Protein AF-0000000084928754 (afdb_homodimer)

Secondary structure (DSSP, 8-state):
-----------HHHHHHHHHHHHHHHHHHHHHHHTTTT--HHHHHHHHTS-HHHHHTT--HHHHHHHHHHHHHHHHHHHHHHHHHT-SSHHHHHHHHHHHHS-SSTT-HHHHHHHHHGGGGGT-HHHHHHHHHHHHHHHHHHHHHHHHHHHTTS---SS-HHHHHHHHHHHHHHHHHHHHTTSS-HHHHHHHHHHHHHHHHS--TTSGGGGGS----/-----------HHHHHHHHHHHHHHHHHHHHHHHTTTT--HHHHHHHHTS-HHHHHTT--HHHHHHHHHHHHHHHHHHHHHHHHHT-SSHHHHHHHHHHHHS-SSTT-HHHHHHHHHGGGGGT-HHHHHHHHHHHHHHHHHHHHHHHHHHHTTS---SS-HHHHHHHHHHHHHHHHHHHHTTSS-HHHHHHHHHHHHHHHHS--TTSGGGGG-----

Sequence (434 aa):
MAAKSRGTKKGAGGGGSARRAELAEAVQRALLTRGLEGLRLRDVADEAGVTPAAVLYYGDLDALVHETYQQAITRYSQDREAAADGFDDARLKLRACIDKGVAAGPDDALTRLLFEYWPRCLRDARAAALDSSLTERQIAVYAEILTLGRAQGHFVLQDPPRLIAANFVAMEDGYQMEVLAGRRTRAEVIAALYSYARAVTGHDPGAAGDDKASPASMAAKSRGTKKGAGGGGSARRAELAEAVQRALLTRGLEGLRLRDVADEAGVTPAAVLYYGDLDALVHETYQQAITRYSQDREAAADGFDDARLKLRACIDKGVAAGPDDALTRLLFEYWPRCLRDARAAALDSSLTERQIAVYAEILTLGRAQGHFVLQDPPRLIAANFVAMEDGYQMEVLAGRRTRAEVIAALYSYARAVTGHDPGAAGDDKASPAS

Organism: Streptomyces venezuelae (strain ATCC 10712 / CBS 650.69 / DSM 40230 / JCM 4526 / NBRC 13096 / PD 04745) (NCBI:txid953739)

Solvent-accessible surface area (backbone atoms only — not comparable to full-atom values): 23099 Å² total; per-residue (Å²): 136,84,81,76,77,76,72,75,73,83,54,77,69,58,58,53,51,51,50,49,51,50,45,36,51,13,42,50,55,30,34,75,72,49,31,68,55,62,53,47,59,60,49,29,12,60,61,56,73,50,50,50,68,65,50,47,72,78,36,53,62,68,55,49,51,50,49,39,49,53,51,49,49,50,49,55,52,50,54,30,50,53,48,25,65,49,41,83,52,30,66,57,19,48,46,35,35,54,57,61,58,46,52,83,32,56,77,31,61,67,59,50,50,54,48,54,48,49,47,47,30,73,80,31,68,69,51,32,50,51,51,48,50,48,52,51,52,54,23,50,53,44,18,50,33,48,48,46,16,39,76,70,67,63,29,56,66,88,61,60,41,57,59,56,15,43,49,52,50,16,27,40,57,30,42,38,58,38,22,44,61,61,75,38,53,46,67,57,53,52,51,53,51,32,53,51,41,26,49,47,22,73,38,54,69,77,59,76,78,68,70,78,65,70,63,69,128,135,84,79,76,76,76,73,74,73,82,53,78,67,58,57,52,50,51,51,49,51,49,46,36,50,14,43,50,54,30,33,75,71,48,32,69,56,62,54,46,58,60,48,30,12,60,61,56,73,51,50,51,67,64,50,48,73,79,37,53,62,69,55,48,52,50,50,38,50,53,49,48,48,51,50,54,52,49,53,30,52,53,48,26,66,50,42,84,52,31,66,58,20,47,45,36,35,53,56,60,59,45,53,84,34,55,78,32,61,66,60,49,49,54,48,54,49,47,46,46,30,73,80,31,69,68,50,32,51,52,51,48,50,50,51,52,53,55,21,50,54,42,18,51,34,46,48,47,15,38,75,72,67,63,29,56,65,88,60,60,41,58,60,55,16,42,49,51,51,16,26,40,56,30,42,38,60,37,22,43,59,62,75,37,52,46,67,58,52,51,50,52,52,31,52,50,40,25,50,48,23,73,37,55,68,75,59,74,79,66,70,78,65,71,63,69,127

Foldseek 3Di:
DDPPPPPPCPDPVVVVVVLLVLLLVLLLVLCLVQFPVRHDLCSSCVSSVHDSVVSCVVNDSVVSLLVSLLVLLVVLLVCLLVQLVQDLALLSSLLSNLLSLEAQALVRSSLSSNVSCVCVLVPPVSNVVSVVVSLVSQLVSQLVSLVSCVVVVNFDAPDRSSVLSSVLNVLSNVCRVCRNVPVDPSVRSSQVSQVSRCVGTVDRSPPPPPPPPDRDD/DDPPPPPPCPDPVVVVVVLLVLLLVLLLVLCLVQFPVRHDLCSSCVSSVHDSVVSCVVNDSVVSLLVSLLVLLVVLLVCLLVQLVQDLALLSSLLSNLLSLEAQALVRSSLSSNVSCVCVLVPPVSNVVSVVVSLVSQLVSQLVSLVSCVVVVNFDAPDRSSVLSSVLNVLSNVCRVCRNVPVDPSVRSSQVSQVSRCVGTVDRSPPPPPPPPDRDD

Radius of gyration: 25.64 Å; Cα contacts (8 Å, |Δi|>4): 539; chains: 2; bounding box: 132×58×43 Å

Nearest PDB structures (foldseek):
  2g3b-assembly1_A  TM=7.830E-01  e=5.893E-07  Rhodococcus jostii RHA1
  3vpr-assembly2_D  TM=7.801E-01  e=5.475E-04  Thermus thermophilus HB8
  5daj-assembly3_F  TM=7.257E-01  e=6.876E-04  Pseudomonas aeruginosa PAO1
  5hbu-assembly1_D  TM=7.465E-01  e=9.459E-04  Escherichia coli K-12
  4x1e-assembly1_B  TM=7.098E-01  e=6.876E-04  Escherichia coli CFT073

InterPro domains:
  IPR009057 Homedomain-like superfamily [SSF46689] (17-89)
  IPR036271 Tetracyclin repressor-like, C-terminal domain superfamily [SSF48498] (89-188)

pLDDT: mean 88.72, std 17.31, range [28.34, 98.88]

Structure (mmCIF, N/CA/C/O backbone):
data_AF-0000000084928754-model_v1
#
loop_
_entity.id
_entity.type
_entity.pdbx_description
1 polymer 'Transcriptional regulator, TetR family'
#
loop_
_atom_site.group_PDB
_atom_site.id
_atom_site.type_symbol
_atom_site.label_atom_id
_atom_site.label_alt_id
_atom_site.label_comp_id
_atom_site.label_asym_id
_atom_site.label_entity_id
_atom_site.label_seq_id
_atom_site.pdbx_PDB_ins_code
_atom_site.Cartn_x
_atom_site.Cartn_y
_atom_site.Cartn_z
_atom_site.occupancy
_atom_site.B_iso_or_equiv
_atom_site.auth_seq_id
_atom_site.auth_comp_id
_atom_site.auth_asym_id
_atom_site.auth_atom_id
_atom_site.pdbx_PDB_model_num
ATOM 1 N N . MET A 1 1 ? -67.812 17.75 9.922 1 28.34 1 MET A N 1
ATOM 2 C CA . MET A 1 1 ? -66.625 17.359 10.664 1 28.34 1 MET A CA 1
ATOM 3 C C . MET A 1 1 ? -65.438 17.281 9.75 1 28.34 1 MET A C 1
ATOM 5 O O . MET A 1 1 ? -65.375 16.438 8.844 1 28.34 1 MET A O 1
ATOM 9 N N . ALA A 1 2 ? -64.688 18.391 9.508 1 34.44 2 ALA A N 1
ATOM 10 C CA . ALA A 1 2 ? -63.562 18.703 8.641 1 34.44 2 ALA A CA 1
ATOM 11 C C . ALA A 1 2 ? -62.344 17.844 9.008 1 34.44 2 ALA A C 1
ATOM 13 O O . ALA A 1 2 ? -61.938 17.812 10.172 1 34.44 2 ALA A O 1
ATOM 14 N N . ALA A 1 3 ? -62.031 16.781 8.359 1 33.97 3 ALA A N 1
ATOM 15 C CA . ALA A 1 3 ? -60.844 15.906 8.445 1 33.97 3 ALA A CA 1
ATOM 16 C C . ALA A 1 3 ? -59.562 16.703 8.367 1 33.97 3 ALA A C 1
ATOM 18 O O . ALA A 1 3 ? -59.312 17.406 7.379 1 33.97 3 ALA A O 1
ATOM 19 N N . LYS A 1 4 ? -59.062 17.219 9.523 1 37.5 4 LYS A N 1
ATOM 20 C CA . LYS A 1 4 ? -57.719 17.844 9.648 1 37.5 4 LYS A CA 1
ATOM 21 C C . LYS A 1 4 ? -56.656 16.984 8.961 1 37.5 4 LYS A C 1
ATOM 23 O O . LYS A 1 4 ? -56.5 15.812 9.273 1 37.5 4 LYS A O 1
ATOM 28 N N . SER A 1 5 ? -56.312 17.203 7.719 1 36.12 5 SER A N 1
ATOM 29 C CA . SER A 1 5 ? -55.188 16.641 6.969 1 36.12 5 SER A CA 1
ATOM 30 C C . SER A 1 5 ? -53.906 16.641 7.801 1 36.12 5 SER A C 1
ATOM 32 O O . SER A 1 5 ? -53.531 17.672 8.336 1 36.12 5 SER A O 1
ATOM 34 N N . ARG A 1 6 ? -53.625 15.578 8.562 1 34.88 6 ARG A N 1
ATOM 35 C CA . ARG A 1 6 ? -52.344 15.367 9.242 1 34.88 6 ARG A CA 1
ATOM 36 C C . ARG A 1 6 ? -51.188 15.578 8.281 1 34.88 6 ARG A C 1
ATOM 38 O O . ARG A 1 6 ? -51.062 14.859 7.285 1 34.88 6 ARG A O 1
ATOM 45 N N . GLY A 1 7 ? -50.75 16.844 8.047 1 35.97 7 GLY A N 1
ATOM 46 C CA . GLY A 1 7 ? -49.5 17.078 7.375 1 35.97 7 GLY A CA 1
ATOM 47 C C . GLY A 1 7 ? -48.375 16.125 7.805 1 35.97 7 GLY A C 1
ATOM 48 O O . GLY A 1 7 ? -48.219 15.859 9 1 35.97 7 GLY A O 1
ATOM 49 N N . THR A 1 8 ? -48.094 15.172 7.113 1 37.66 8 THR A N 1
ATOM 50 C CA . THR A 1 8 ? -46.969 14.258 7.309 1 37.66 8 THR A CA 1
ATOM 51 C C . THR A 1 8 ? -45.688 15.031 7.676 1 37.66 8 THR A C 1
ATOM 53 O O . THR A 1 8 ? -45.281 15.93 6.949 1 37.66 8 THR A O 1
ATOM 56 N N . LYS A 1 9 ? -45.438 15.203 8.961 1 37.41 9 LYS A N 1
ATOM 57 C CA . LYS A 1 9 ? -44.156 15.633 9.453 1 37.41 9 LYS A CA 1
ATOM 58 C C . LYS A 1 9 ? -43.031 15.031 8.617 1 37.41 9 LYS A C 1
ATOM 60 O O . LYS A 1 9 ? -42.719 13.844 8.742 1 37.41 9 LYS A O 1
ATOM 65 N N . LYS A 1 10 ? -42.781 15.273 7.438 1 43.25 10 LYS A N 1
ATOM 66 C CA . LYS A 1 10 ? -41.469 15.156 6.824 1 43.25 10 LYS A CA 1
ATOM 67 C C . LYS A 1 10 ? -40.375 15.445 7.832 1 43.25 10 LYS A C 1
ATOM 69 O O . LYS A 1 10 ? -40.125 16.609 8.172 1 43.25 10 LYS A O 1
ATOM 74 N N . GLY A 1 11 ? -40 14.672 8.859 1 38.69 11 GLY A N 1
ATOM 75 C CA . GLY A 1 11 ? -39.406 14.688 10.195 1 38.69 11 GLY A CA 1
ATOM 76 C C . GLY A 1 11 ? -38 15.203 10.219 1 38.69 11 GLY A C 1
ATOM 77 O O . GLY A 1 11 ? -37.312 15.195 9.188 1 38.69 11 GLY A O 1
ATOM 78 N N . ALA A 1 12 ? -37.438 16.062 11.203 1 46.66 12 ALA A N 1
ATOM 79 C CA . ALA A 1 12 ? -36.188 16.641 11.688 1 46.66 12 ALA A CA 1
ATOM 80 C C . ALA A 1 12 ? -35.031 15.672 11.508 1 46.66 12 ALA A C 1
ATOM 82 O O . ALA A 1 12 ? -33.875 16.094 11.383 1 46.66 12 ALA A O 1
ATOM 83 N N . GLY A 1 13 ? -35.219 14.352 11.5 1 50.56 13 GLY A N 1
ATOM 84 C CA . GLY A 1 13 ? -34.219 13.305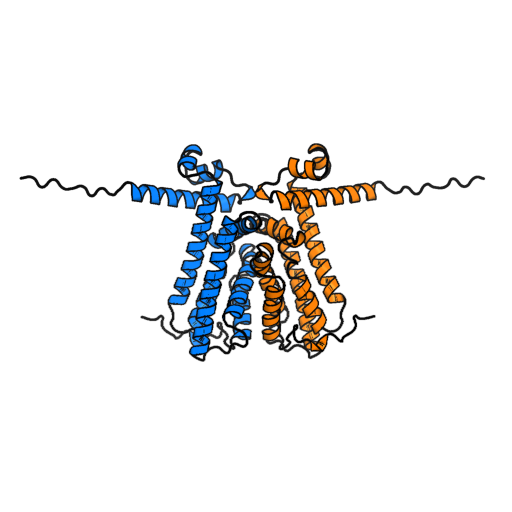 11.375 1 50.56 13 GLY A CA 1
ATOM 85 C C . GLY A 1 13 ? -33.625 13.211 9.992 1 50.56 13 GLY A C 1
ATOM 86 O O . GLY A 1 13 ? -32.438 12.898 9.844 1 50.56 13 GLY A O 1
ATOM 87 N N . GLY A 1 14 ? -34.375 13.352 8.992 1 53.25 14 GLY A N 1
ATOM 88 C CA . GLY A 1 14 ? -33.938 13.305 7.598 1 53.25 14 GLY A CA 1
ATOM 89 C C . GLY A 1 14 ? -33.094 14.484 7.195 1 53.25 14 GLY A C 1
ATOM 90 O O . GLY A 1 14 ? -32.156 14.328 6.414 1 53.25 14 GLY A O 1
ATOM 91 N N . GLY A 1 15 ? -33.375 15.656 7.66 1 55.88 15 GLY A N 1
ATOM 92 C CA . GLY A 1 15 ? -32.625 16.859 7.402 1 55.88 15 GLY A CA 1
ATOM 93 C C . GLY A 1 15 ? -31.219 16.812 7.98 1 55.88 15 GLY A C 1
ATOM 94 O O . GLY A 1 15 ? -30.25 17.203 7.324 1 55.88 15 GLY A O 1
ATOM 95 N N . GLY A 1 16 ? -31.172 16.281 9.18 1 68.25 16 GLY A N 1
ATOM 96 C CA . GLY A 1 16 ? -29.875 16.078 9.836 1 68.25 16 GLY A CA 1
ATOM 97 C C . GLY A 1 16 ? -28.969 15.117 9.094 1 68.25 16 GLY A C 1
ATOM 98 O O . GLY A 1 16 ? -27.781 15.398 8.914 1 68.25 16 GLY A O 1
ATOM 99 N N . SER A 1 17 ? -29.656 14.094 8.633 1 75.94 17 SER A N 1
ATOM 100 C CA . SER A 1 17 ? -28.906 13.086 7.895 1 75.94 17 SER A CA 1
ATOM 101 C C . SER A 1 17 ? -28.438 13.625 6.547 1 75.94 17 SER A C 1
ATOM 103 O O . SER A 1 17 ? -27.281 13.398 6.148 1 75.94 17 SER A O 1
ATOM 105 N N . ALA A 1 18 ? -29.25 14.383 5.887 1 80.31 18 ALA A N 1
ATOM 106 C CA . ALA A 1 18 ? -28.906 14.961 4.594 1 80.31 18 ALA A CA 1
ATOM 107 C C . ALA A 1 18 ? -27.766 15.969 4.734 1 80.31 18 ALA A C 1
ATOM 109 O O . ALA A 1 18 ? -26.844 16 3.908 1 80.31 18 ALA A O 1
ATOM 110 N N . ARG A 1 19 ? -27.812 16.75 5.777 1 84 19 ARG A N 1
ATOM 111 C CA . ARG A 1 19 ? -26.766 17.734 6.02 1 84 19 ARG A CA 1
ATOM 112 C C . ARG A 1 19 ? -25.438 17.062 6.352 1 84 19 ARG A C 1
ATOM 114 O O . ARG A 1 19 ? -24.375 17.516 5.91 1 84 19 ARG A O 1
ATOM 121 N N . ARG A 1 20 ? -25.578 16.031 7.035 1 85.19 20 ARG A N 1
ATOM 122 C CA . ARG A 1 20 ? -24.375 15.273 7.371 1 85.19 20 ARG A CA 1
ATOM 123 C C . ARG A 1 20 ? -23.734 14.68 6.117 1 85.19 20 ARG A C 1
ATOM 125 O O . ARG A 1 20 ? -22.5 14.672 5.984 1 85.19 20 ARG A O 1
ATOM 132 N N . ALA A 1 21 ? -24.562 14.234 5.289 1 86.06 21 ALA A N 1
ATOM 133 C CA . ALA A 1 21 ? -24.062 13.672 4.039 1 86.06 21 ALA A CA 1
ATOM 134 C C . ALA A 1 21 ? -23.406 14.75 3.18 1 86.06 21 ALA A C 1
ATOM 136 O O . ALA A 1 21 ? -22.359 14.508 2.572 1 86.06 21 ALA A O 1
ATOM 137 N N . GLU A 1 22 ? -23.969 15.852 3.137 1 88.88 22 GLU A N 1
ATOM 138 C CA . GLU A 1 22 ? -23.406 16.969 2.396 1 88.88 22 GLU A CA 1
ATOM 139 C C . GLU A 1 22 ? -22.062 17.406 2.979 1 88.88 22 GLU A C 1
ATOM 141 O O . GLU A 1 22 ? -21.141 17.734 2.234 1 88.88 22 GLU A O 1
ATOM 146 N N . LEU A 1 23 ? -22.047 17.422 4.219 1 91.12 23 LEU A N 1
ATOM 147 C CA . LEU A 1 23 ? -20.812 17.797 4.891 1 91.12 23 LEU A CA 1
ATOM 148 C C . LEU A 1 23 ? -19.719 16.766 4.633 1 91.12 23 LEU A C 1
ATOM 150 O O . LEU A 1 23 ? -18.562 17.141 4.402 1 91.12 23 LEU A O 1
ATOM 154 N N . ALA A 1 24 ? -20.094 15.555 4.641 1 89.94 24 ALA A N 1
ATOM 155 C CA . ALA A 1 24 ? -19.125 14.5 4.336 1 89.94 24 ALA A CA 1
ATOM 156 C C . ALA A 1 24 ? -18.562 14.664 2.926 1 89.94 24 ALA A C 1
ATOM 158 O O . ALA A 1 24 ? -17.375 14.469 2.701 1 89.94 24 ALA A O 1
ATOM 159 N N . GLU A 1 25 ? -19.406 15.039 2.062 1 93.44 25 GLU A N 1
ATOM 160 C CA . GLU A 1 25 ? -18.969 15.273 0.688 1 93.44 25 GLU A CA 1
ATOM 161 C C . GLU A 1 25 ? -18.031 16.469 0.609 1 93.44 25 GLU A C 1
ATOM 163 O O . GLU A 1 25 ? -17.047 16.453 -0.149 1 93.44 25 GLU A O 1
ATOM 168 N N . ALA A 1 26 ? -18.359 17.438 1.356 1 95.62 26 ALA A N 1
ATOM 169 C CA . ALA A 1 26 ? -17.5 18.625 1.405 1 95.62 26 ALA A CA 1
ATOM 170 C C . ALA A 1 26 ? -16.125 18.266 1.98 1 95.62 26 ALA A C 1
ATOM 172 O O . ALA A 1 26 ? -15.102 18.734 1.483 1 95.62 26 ALA A O 1
ATOM 173 N N . VAL A 1 27 ? -16.141 17.469 3.016 1 95.12 27 VAL A N 1
ATOM 174 C CA . VAL A 1 27 ? -14.883 17.016 3.613 1 95.12 27 VAL A CA 1
ATOM 175 C C . VAL A 1 27 ? -14.07 16.234 2.582 1 95.12 27 VAL A C 1
ATOM 177 O O . VAL A 1 27 ? -12.867 16.469 2.428 1 95.12 27 VAL A O 1
ATOM 180 N N . GLN A 1 28 ? -14.719 15.383 1.868 1 94.06 28 GLN A N 1
ATOM 181 C CA . GLN A 1 28 ? -14.047 14.586 0.848 1 94.06 28 GLN A CA 1
ATOM 182 C C . GLN A 1 28 ? -13.414 15.477 -0.221 1 94.06 28 GLN A C 1
ATOM 184 O O . GLN A 1 28 ? -12.25 15.305 -0.572 1 94.06 28 GLN A O 1
ATOM 189 N N . ARG A 1 29 ? -14.141 16.422 -0.707 1 94.75 29 ARG A N 1
ATOM 190 C CA . ARG A 1 29 ? -13.641 17.328 -1.746 1 94.75 29 ARG A CA 1
ATOM 191 C C . ARG A 1 29 ? -12.445 18.125 -1.247 1 94.75 29 ARG A C 1
ATOM 193 O O . ARG A 1 29 ? -11.445 18.266 -1.947 1 94.75 29 ARG A O 1
ATOM 200 N N . ALA A 1 30 ? -12.602 18.609 -0.057 1 95 30 ALA A N 1
ATOM 201 C CA . ALA A 1 30 ? -11.508 19.391 0.526 1 95 30 ALA A CA 1
ATOM 202 C C . ALA A 1 30 ? -10.266 18.531 0.718 1 95 30 ALA A C 1
ATOM 204 O O . ALA A 1 30 ? -9.148 18.969 0.431 1 95 30 ALA A O 1
ATOM 2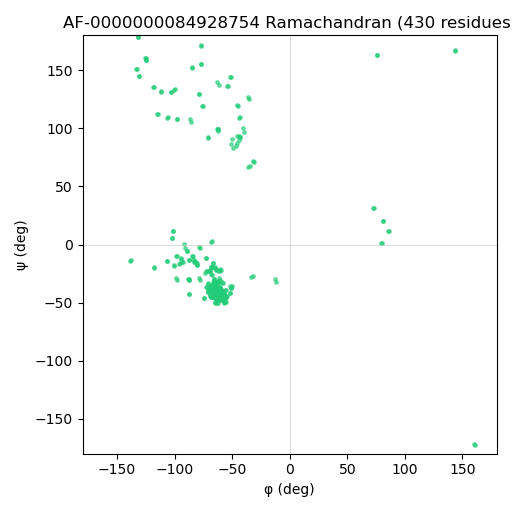05 N N . LEU A 1 31 ? -10.445 17.359 1.162 1 92.12 31 LEU A N 1
ATOM 206 C CA . LEU A 1 31 ? -9.344 16.438 1.418 1 92.12 31 LEU A CA 1
ATOM 207 C C . LEU A 1 31 ? -8.633 16.078 0.121 1 92.12 31 LEU A C 1
ATOM 209 O O . LEU A 1 31 ? -7.402 16.031 0.075 1 92.12 31 LEU A O 1
ATOM 213 N N . LEU A 1 32 ? -9.414 15.82 -0.895 1 90.06 32 LEU A N 1
ATOM 214 C CA . LEU A 1 32 ? -8.836 15.422 -2.172 1 90.06 32 LEU A CA 1
ATOM 215 C C . LEU A 1 32 ? -8.055 16.562 -2.805 1 90.06 32 LEU A C 1
ATOM 217 O O . LEU A 1 32 ? -7.09 16.344 -3.539 1 90.06 32 LEU A O 1
ATOM 221 N N . THR A 1 33 ? -8.438 17.781 -2.451 1 89.5 33 THR A N 1
ATOM 222 C CA . THR A 1 33 ? -7.781 18.953 -2.998 1 89.5 33 THR A CA 1
ATOM 223 C C . THR A 1 33 ? -6.562 19.328 -2.16 1 89.5 33 THR A C 1
ATOM 225 O O . THR A 1 33 ? -5.48 19.578 -2.701 1 89.5 33 THR A O 1
ATOM 228 N N . ARG A 1 34 ? -6.688 19.281 -0.834 1 90.25 34 ARG A N 1
ATOM 229 C CA . ARG A 1 34 ? -5.676 19.844 0.05 1 90.25 34 ARG A CA 1
ATOM 230 C C . ARG A 1 34 ? -4.762 18.75 0.607 1 90.25 34 ARG A C 1
ATOM 232 O O . ARG A 1 34 ? -3.664 19.047 1.089 1 90.25 34 ARG A O 1
ATOM 239 N N . GLY A 1 35 ? -5.293 17.516 0.506 1 88.69 35 GLY A N 1
ATOM 240 C CA . GLY A 1 35 ? -4.641 16.484 1.286 1 88.69 35 GLY A CA 1
ATOM 241 C C . GLY A 1 35 ? -4.965 16.547 2.766 1 88.69 35 GLY A C 1
ATOM 242 O O . GLY A 1 35 ? -5.461 17.578 3.25 1 88.69 35 GLY A O 1
ATOM 243 N N . LEU A 1 36 ? -4.703 15.469 3.486 1 86.12 36 LEU A N 1
ATOM 244 C CA . LEU A 1 36 ? -5 15.43 4.914 1 86.12 36 LEU A CA 1
ATOM 245 C C . LEU A 1 36 ? -4.09 16.375 5.688 1 86.12 36 LEU A C 1
ATOM 247 O O . LEU A 1 36 ? -4.531 17.047 6.625 1 86.12 36 LEU A O 1
ATOM 251 N N . GLU A 1 37 ? -2.852 16.453 5.238 1 78.5 37 GLU A N 1
ATOM 252 C CA . GLU A 1 37 ? -1.864 17.297 5.906 1 78.5 37 GLU A CA 1
ATOM 253 C C . GLU A 1 37 ? -2.25 18.781 5.816 1 78.5 37 GLU A C 1
ATOM 255 O O . GLU A 1 37 ? -2.057 19.531 6.773 1 78.5 37 GLU A O 1
ATOM 260 N N . GLY A 1 38 ? -2.811 19.219 4.844 1 81.31 38 GLY A N 1
ATOM 261 C CA . GLY A 1 38 ? -3.117 20.625 4.594 1 81.31 38 GLY A CA 1
ATOM 262 C C . GLY A 1 38 ? -4.57 20.969 4.855 1 81.31 38 GLY A C 1
ATOM 263 O O . GLY A 1 38 ? -4.984 22.125 4.668 1 81.31 38 GLY A O 1
ATOM 264 N N . LEU A 1 39 ? -5.27 20.016 5.359 1 90.19 39 LEU A N 1
ATOM 265 C CA . LEU A 1 39 ? -6.707 20.219 5.496 1 90.19 39 LEU A CA 1
ATOM 266 C C . LEU A 1 39 ? -7.02 21.078 6.723 1 90.19 39 LEU A C 1
ATOM 268 O O . LEU A 1 39 ? -6.508 20.812 7.812 1 90.19 39 LEU A O 1
ATOM 272 N N . ARG A 1 40 ? -7.832 22.125 6.477 1 92.56 40 ARG A N 1
ATOM 273 C CA . ARG A 1 40 ? -8.273 23.016 7.551 1 92.56 40 ARG A CA 1
ATOM 274 C C . ARG A 1 40 ? -9.797 23.094 7.594 1 92.56 40 ARG A C 1
ATOM 276 O O . ARG A 1 40 ? -10.469 22.797 6.602 1 92.56 40 ARG A O 1
ATOM 283 N N . LEU A 1 41 ? -10.227 23.5 8.781 1 94.56 41 LEU A N 1
ATOM 284 C CA . LEU A 1 41 ? -11.664 23.672 8.969 1 94.56 41 LEU A CA 1
ATOM 285 C C . LEU A 1 41 ? -12.234 24.625 7.93 1 94.56 41 LEU A C 1
ATOM 287 O O . LEU A 1 41 ? -13.328 24.406 7.402 1 94.56 41 LEU A O 1
ATOM 291 N N . ARG A 1 42 ? -11.523 25.656 7.609 1 95.56 42 ARG A N 1
ATOM 292 C CA . ARG A 1 42 ? -11.969 26.672 6.645 1 95.56 42 ARG A CA 1
ATOM 293 C C . ARG A 1 42 ? -12.125 26.062 5.258 1 95.56 42 ARG A C 1
ATOM 295 O O . ARG A 1 42 ? -13.039 26.438 4.512 1 95.56 42 ARG A O 1
ATOM 302 N N . ASP A 1 43 ? -11.281 25.125 4.867 1 96.06 43 ASP A N 1
ATOM 303 C CA . ASP A 1 43 ? -11.367 24.469 3.57 1 96.06 43 ASP A CA 1
ATOM 304 C C . ASP A 1 43 ? -12.68 23.688 3.441 1 96.06 43 ASP A C 1
ATOM 306 O O . ASP A 1 43 ? -13.328 23.734 2.396 1 96.06 43 ASP A O 1
ATOM 310 N N . VAL A 1 44 ? -13.039 23 4.508 1 96.62 44 VAL A N 1
ATOM 311 C CA . VAL A 1 44 ? -14.273 22.219 4.527 1 96.62 44 VAL A CA 1
ATOM 312 C C . VAL A 1 44 ? -15.477 23.172 4.453 1 96.62 44 VAL A C 1
ATOM 314 O O . VAL A 1 44 ? -16.422 22.938 3.695 1 96.62 44 VAL A O 1
ATOM 317 N N . ALA A 1 45 ? -15.414 24.234 5.258 1 96.88 45 ALA A N 1
ATOM 318 C CA . ALA A 1 45 ? -16.484 25.234 5.273 1 96.88 45 ALA A CA 1
ATOM 319 C C . ALA A 1 45 ? -16.688 25.844 3.885 1 96.88 45 ALA A C 1
ATOM 321 O O . ALA A 1 45 ? -17.828 25.953 3.418 1 96.88 45 ALA A O 1
ATOM 322 N N . ASP A 1 46 ? -15.609 26.203 3.225 1 96.81 46 ASP A N 1
ATOM 323 C CA . ASP A 1 46 ? -15.664 26.766 1.881 1 96.81 46 ASP A CA 1
ATOM 324 C C . ASP A 1 46 ? -16.312 25.781 0.9 1 96.81 46 ASP A C 1
ATOM 326 O O . ASP A 1 46 ? -17.172 26.188 0.103 1 96.81 46 ASP A O 1
ATOM 330 N N . GLU A 1 47 ? -15.945 24.531 0.978 1 96 47 GLU A N 1
ATOM 331 C CA . GLU A 1 47 ? -16.5 23.5 0.1 1 96 47 GLU A CA 1
ATOM 332 C C . GLU A 1 47 ? -17.984 23.297 0.369 1 96 47 GLU A C 1
ATOM 334 O O . GLU A 1 47 ? -18.75 22.984 -0.549 1 96 47 GLU A O 1
ATOM 339 N N . ALA A 1 48 ? -18.391 23.469 1.604 1 95.19 48 ALA A N 1
ATOM 340 C CA . ALA A 1 48 ? -19.781 23.234 2.004 1 95.19 48 ALA A CA 1
ATOM 341 C C . ALA A 1 48 ? -20.625 24.484 1.812 1 95.19 48 ALA A C 1
ATOM 343 O O . ALA A 1 48 ? -21.844 24.438 1.893 1 95.19 48 ALA A O 1
ATOM 344 N N . GLY A 1 49 ? -19.984 25.625 1.603 1 96.19 49 GLY A N 1
ATOM 345 C CA . GLY A 1 49 ? -20.703 26.875 1.448 1 96.19 49 GLY A CA 1
ATOM 346 C C . GLY A 1 49 ? -21.281 27.391 2.75 1 96.19 49 GLY A C 1
ATOM 347 O O . GLY A 1 49 ? -22.391 27.938 2.768 1 96.19 49 GLY A O 1
ATOM 348 N N . VAL A 1 50 ? -20.609 27.109 3.84 1 95.62 50 VAL A N 1
ATOM 349 C CA . VAL A 1 50 ? -21.047 27.531 5.164 1 95.62 50 VAL A CA 1
ATOM 350 C C . VAL A 1 50 ? -19.875 28.172 5.918 1 95.62 50 VAL A C 1
ATOM 352 O O . VAL A 1 50 ? -18.766 28.266 5.387 1 95.62 50 VAL A O 1
ATOM 355 N N . THR A 1 51 ? -20.188 28.625 7.129 1 94.81 51 THR A N 1
ATOM 356 C CA . THR A 1 51 ? -19.141 29.172 7.98 1 94.81 51 THR A CA 1
ATOM 357 C C . THR A 1 51 ? -18.422 28.078 8.75 1 94.81 51 THR A C 1
ATOM 359 O O . THR A 1 51 ? -19 27.016 9 1 94.81 51 THR A O 1
ATOM 362 N N . PRO A 1 52 ? -17.156 28.266 9.102 1 95.12 52 PRO A N 1
ATOM 363 C CA . PRO A 1 52 ? -16.469 27.297 9.953 1 95.12 52 PRO A CA 1
ATOM 364 C C . PRO A 1 52 ? -17.266 26.953 11.211 1 95.12 52 PRO A C 1
ATOM 366 O O . PRO A 1 52 ? -17.281 25.797 11.633 1 95.12 52 PRO A O 1
ATOM 369 N N . ALA A 1 53 ? -17.953 27.891 11.773 1 93.75 53 ALA A N 1
ATOM 370 C CA . ALA A 1 53 ? -18.75 27.656 12.969 1 93.75 53 ALA A CA 1
ATOM 371 C C . ALA A 1 53 ? -19.891 26.688 12.68 1 93.75 53 ALA A C 1
ATOM 373 O O . ALA A 1 53 ? -20.234 25.844 13.516 1 93.75 53 ALA A O 1
ATOM 374 N N . ALA A 1 54 ? -20.469 26.875 11.578 1 92.75 54 ALA A N 1
ATOM 375 C CA . ALA A 1 54 ? -21.547 25.969 11.18 1 92.75 54 ALA A CA 1
ATOM 376 C C . ALA A 1 54 ? -21.062 24.531 11.047 1 92.75 54 ALA A C 1
ATOM 378 O O . ALA A 1 54 ? -21.781 23.594 11.367 1 92.75 54 ALA A O 1
ATOM 379 N N . VAL A 1 55 ? -19.844 24.359 10.539 1 93.75 55 VAL A N 1
ATOM 380 C CA . VAL A 1 55 ? -19.266 23.031 10.398 1 93.75 55 VAL A CA 1
ATOM 381 C C . VAL A 1 55 ? -19.031 22.406 11.781 1 93.75 55 VAL A C 1
ATOM 383 O O . VAL A 1 55 ? -19.312 21.219 11.984 1 93.75 55 VAL A O 1
ATOM 386 N N . LEU A 1 56 ? -18.656 23.234 12.719 1 93.25 56 LEU A N 1
ATOM 387 C CA . LEU A 1 56 ? -18.312 22.766 14.055 1 93.25 56 LEU A CA 1
ATOM 388 C C . LEU A 1 56 ? -19.547 22.25 14.781 1 93.25 56 LEU A C 1
ATOM 390 O O . LEU A 1 56 ? -19.438 21.5 15.758 1 93.25 56 LEU A O 1
ATOM 394 N N . TYR A 1 57 ? -20.672 22.656 14.297 1 90.5 57 TYR A N 1
ATOM 395 C CA . TYR A 1 57 ? -21.922 22.156 14.859 1 90.5 57 TYR A CA 1
ATOM 396 C C . TYR A 1 57 ? -22.031 20.641 14.703 1 90.5 57 TYR A C 1
ATOM 398 O O . TYR A 1 57 ? -22.609 19.953 15.547 1 90.5 57 TYR A O 1
ATOM 406 N N . TYR A 1 58 ? -21.438 20.188 13.727 1 90.69 58 TYR A N 1
ATOM 407 C CA . TYR A 1 58 ? -21.547 18.766 13.43 1 90.69 58 TYR A CA 1
ATOM 408 C C . TYR A 1 58 ? -20.328 18 13.961 1 90.69 58 TYR A C 1
ATOM 410 O O . TYR A 1 58 ? -20.328 16.766 13.977 1 90.69 58 TYR A O 1
ATOM 418 N N . GLY A 1 59 ? -19.297 18.609 14.406 1 90.25 59 GLY A N 1
ATOM 419 C CA . GLY A 1 59 ? -18.094 18.016 14.961 1 90.25 59 GLY A CA 1
ATOM 420 C C . GLY A 1 59 ? -16.844 18.781 14.586 1 90.25 59 GLY A C 1
ATOM 421 O O . GLY A 1 59 ? -16.859 19.641 13.695 1 90.25 59 GLY A O 1
ATOM 422 N N . ASP A 1 60 ? -15.805 18.453 15.273 1 93.12 60 ASP A N 1
ATOM 423 C CA . ASP A 1 60 ? -14.539 19.078 14.898 1 93.12 60 ASP A CA 1
ATOM 424 C C . ASP A 1 60 ? -13.961 18.422 13.641 1 93.12 60 ASP A C 1
ATOM 426 O O . ASP A 1 60 ? -14.523 17.453 13.133 1 93.12 60 ASP A O 1
ATOM 430 N N . LEU A 1 61 ? -12.961 18.969 13.109 1 91.88 61 LEU A N 1
ATOM 431 C CA . LEU A 1 61 ? -12.391 18.531 11.836 1 91.88 61 LEU A CA 1
ATOM 432 C C . LEU A 1 61 ? -11.969 17.078 11.906 1 91.88 61 LEU A C 1
ATOM 434 O O . LEU A 1 61 ? -12.234 16.312 10.977 1 91.88 61 LEU A O 1
ATOM 438 N N . ASP A 1 62 ? -11.336 16.688 12.977 1 90.12 62 ASP A N 1
ATOM 439 C CA . ASP A 1 62 ? -10.867 15.312 13.141 1 90.12 62 ASP A CA 1
ATOM 440 C C . ASP A 1 62 ? -12.031 14.32 13.078 1 90.12 62 ASP A C 1
ATOM 442 O O . ASP A 1 62 ? -11.945 13.289 12.414 1 90.12 62 ASP A O 1
ATOM 446 N N . ALA A 1 63 ? -13.07 14.633 13.727 1 92.25 63 ALA A N 1
ATOM 447 C CA . ALA A 1 63 ? -14.258 13.781 13.742 1 92.25 63 ALA A CA 1
ATOM 448 C C . ALA A 1 63 ? -14.883 13.68 12.359 1 92.25 63 ALA A C 1
ATOM 450 O O . ALA A 1 63 ? -15.305 12.602 11.938 1 92.25 63 ALA A O 1
ATOM 451 N N . LEU A 1 64 ? -14.969 14.805 11.688 1 92.94 64 LEU A N 1
ATOM 452 C CA . LEU A 1 64 ? -15.555 14.828 10.352 1 92.94 64 LEU A CA 1
ATOM 453 C C . LEU A 1 64 ? -14.711 14 9.375 1 92.94 64 LEU A C 1
ATOM 455 O O . LEU A 1 64 ? -15.258 13.258 8.555 1 92.94 64 LEU A O 1
ATOM 459 N N . VAL A 1 65 ? -13.453 14.109 9.469 1 92.06 65 VAL A N 1
ATOM 460 C CA . VAL A 1 65 ? -12.531 13.367 8.609 1 92.06 65 VAL A CA 1
ATOM 461 C C . VAL A 1 65 ? -12.664 11.875 8.898 1 92.06 65 VAL A C 1
ATOM 463 O O . VAL A 1 65 ? -12.727 11.062 7.965 1 92.06 65 VAL A O 1
ATOM 466 N N . HIS A 1 66 ? -12.703 11.531 10.141 1 92.94 66 HIS A N 1
ATOM 467 C CA . HIS A 1 66 ? -12.867 10.133 10.523 1 92.94 66 HIS A CA 1
ATOM 468 C C . HIS A 1 66 ? -14.156 9.555 9.961 1 92.94 66 HIS A C 1
ATOM 470 O O . HIS A 1 66 ? -14.172 8.445 9.43 1 92.94 66 HIS A O 1
ATOM 476 N N . GLU A 1 67 ? -15.164 10.258 10.102 1 92.81 67 GLU A N 1
ATOM 477 C CA . GLU A 1 67 ? -16.453 9.812 9.586 1 92.81 67 GLU A CA 1
ATOM 478 C C . GLU A 1 67 ? -16.406 9.633 8.07 1 92.81 67 GLU A C 1
ATOM 480 O O . GLU A 1 67 ? -16.984 8.688 7.535 1 92.81 67 GLU A O 1
ATOM 485 N N . THR A 1 68 ? -15.844 10.555 7.445 1 92.81 68 THR A N 1
ATOM 486 C CA . THR A 1 68 ? -15.688 10.469 5.996 1 92.81 68 THR A CA 1
ATOM 487 C C . THR A 1 68 ? -14.922 9.211 5.605 1 92.81 68 THR A C 1
ATOM 489 O O . THR A 1 68 ? -15.297 8.516 4.664 1 92.81 68 THR A O 1
ATOM 492 N N . TYR A 1 69 ? -13.891 8.914 6.324 1 94.06 69 TYR A N 1
ATOM 493 C CA . TYR A 1 69 ? -13.102 7.711 6.09 1 94.06 69 TYR A CA 1
ATOM 494 C C . TYR A 1 69 ? -13.938 6.457 6.312 1 94.06 69 TYR A C 1
ATOM 496 O O . TYR A 1 69 ? -13.922 5.535 5.488 1 94.06 69 TYR A O 1
ATOM 504 N N . GLN A 1 70 ? -14.656 6.41 7.367 1 94.88 70 GLN A N 1
ATOM 505 C CA . GLN A 1 70 ? -15.531 5.285 7.676 1 94.88 70 GLN A CA 1
ATOM 506 C C . GLN A 1 70 ? -16.547 5.047 6.559 1 94.88 70 GLN A C 1
ATOM 508 O O . GLN A 1 70 ? -16.781 3.906 6.16 1 94.88 70 GLN A O 1
ATOM 513 N N . GLN A 1 71 ? -17.109 6.094 6.078 1 93.44 71 GLN A N 1
ATOM 514 C CA . GLN A 1 71 ? -18.062 5.988 4.988 1 93.44 71 GLN A CA 1
ATOM 515 C C . GLN A 1 71 ? -17.406 5.48 3.713 1 93.44 71 GLN A C 1
ATOM 517 O O . GLN A 1 71 ? -18 4.691 2.973 1 93.44 71 GLN A O 1
ATOM 522 N N . ALA A 1 72 ? -16.25 5.992 3.408 1 94 72 ALA A N 1
ATOM 523 C CA . ALA A 1 72 ? -15.5 5.547 2.23 1 94 72 ALA A CA 1
ATOM 524 C C . ALA A 1 72 ? -15.227 4.047 2.291 1 94 72 ALA A C 1
ATOM 526 O O . ALA A 1 72 ? -15.414 3.334 1.303 1 94 72 ALA A O 1
ATOM 527 N N . ILE A 1 73 ? -14.828 3.553 3.451 1 95.81 73 ILE A N 1
ATOM 528 C CA . ILE A 1 73 ? -14.539 2.139 3.662 1 95.81 73 ILE A CA 1
ATOM 529 C C . ILE A 1 73 ? -15.805 1.312 3.445 1 95.81 73 ILE A C 1
ATOM 531 O O . ILE A 1 73 ? -15.773 0.281 2.771 1 95.81 73 ILE A O 1
ATOM 535 N N . THR A 1 74 ? -16.875 1.789 4.02 1 95.12 74 THR A N 1
ATOM 536 C CA . THR A 1 74 ? -18.156 1.096 3.873 1 95.12 74 THR A CA 1
ATOM 537 C C . THR A 1 74 ? -18.562 1.013 2.404 1 95.12 74 THR A C 1
ATOM 539 O O . THR A 1 74 ? -18.938 -0.056 1.917 1 95.12 74 THR A O 1
ATOM 542 N N . ARG A 1 75 ? -18.453 2.096 1.732 1 94.12 75 ARG A N 1
ATOM 543 C CA . ARG A 1 75 ? -18.812 2.141 0.32 1 94.12 75 ARG A CA 1
ATOM 544 C C . ARG A 1 75 ? -17.938 1.205 -0.5 1 94.12 75 ARG A C 1
ATOM 546 O O . ARG A 1 75 ? -18.438 0.447 -1.335 1 94.12 75 ARG A O 1
ATOM 553 N N . TYR A 1 76 ? -16.672 1.229 -0.289 1 95.81 76 TYR A N 1
ATOM 554 C CA . TYR A 1 76 ? -15.727 0.379 -1.009 1 95.81 76 TYR A CA 1
ATOM 555 C C . TYR A 1 76 ? -16.062 -1.095 -0.814 1 95.81 76 TYR A C 1
ATOM 557 O O . TYR A 1 76 ? -16.109 -1.86 -1.779 1 95.81 76 TYR A O 1
ATOM 565 N N . SER A 1 77 ? -16.312 -1.455 0.425 1 95.75 77 SER A N 1
ATOM 566 C CA . SER A 1 77 ? -16.625 -2.84 0.763 1 95.75 77 SER A CA 1
ATOM 567 C C . SER A 1 77 ? -17.938 -3.283 0.114 1 95.75 77 SER A C 1
ATOM 569 O O . SER A 1 77 ? -18 -4.355 -0.491 1 95.75 77 SER A O 1
ATOM 571 N N . GLN A 1 78 ? -18.906 -2.461 0.175 1 95.12 78 GLN A N 1
ATOM 572 C CA . GLN A 1 78 ? -20.234 -2.812 -0.331 1 95.12 78 GLN A CA 1
ATOM 573 C C . GLN A 1 78 ? -20.219 -2.932 -1.853 1 95.12 78 GLN A C 1
ATOM 575 O O . GLN A 1 78 ? -20.891 -3.799 -2.416 1 95.12 78 GLN A O 1
ATOM 580 N N . ASP A 1 79 ? -19.5 -2.078 -2.49 1 93.75 79 ASP A N 1
ATOM 581 C CA . ASP A 1 79 ? -19.391 -2.137 -3.945 1 93.75 79 ASP A CA 1
ATOM 582 C C . ASP A 1 79 ? -18.781 -3.463 -4.402 1 93.75 79 ASP A C 1
ATOM 584 O O . ASP A 1 79 ? -19.297 -4.094 -5.332 1 93.75 79 ASP A O 1
ATOM 588 N N . ARG A 1 80 ? -17.797 -3.908 -3.787 1 94.06 80 ARG A N 1
ATOM 589 C CA . ARG A 1 80 ? -17.141 -5.152 -4.152 1 94.06 80 ARG A CA 1
ATOM 590 C C . ARG A 1 80 ? -18.016 -6.359 -3.85 1 94.06 80 ARG A C 1
ATOM 592 O O . ARG A 1 80 ? -18.125 -7.273 -4.668 1 94.06 80 ARG A O 1
ATOM 599 N N . GLU A 1 81 ? -18.625 -6.309 -2.674 1 95.25 81 GLU A N 1
ATOM 600 C CA . GLU A 1 81 ? -19.516 -7.398 -2.283 1 95.25 81 GLU A CA 1
ATOM 601 C C . GLU A 1 81 ? -20.688 -7.527 -3.252 1 95.25 81 GLU A C 1
ATOM 603 O O . GLU A 1 81 ? -21.031 -8.633 -3.672 1 95.25 81 GLU A O 1
ATOM 608 N N . ALA A 1 82 ? -21.219 -6.422 -3.621 1 95.19 82 ALA A N 1
ATOM 609 C CA . ALA A 1 82 ? -22.344 -6.414 -4.547 1 95.19 82 ALA A CA 1
ATOM 610 C C . ALA A 1 82 ? -21.953 -6.957 -5.914 1 95.19 82 ALA A C 1
ATOM 612 O O . ALA A 1 82 ? -22.703 -7.688 -6.547 1 95.19 82 ALA A O 1
ATOM 613 N N . ALA A 1 83 ? -20.781 -6.605 -6.371 1 93.44 83 ALA A N 1
ATOM 614 C CA . ALA A 1 83 ? -20.297 -7.074 -7.664 1 93.44 83 ALA A CA 1
ATOM 615 C C . ALA A 1 83 ? -20.125 -8.586 -7.672 1 93.44 83 ALA A C 1
ATOM 617 O O . ALA A 1 83 ? -20.484 -9.258 -8.641 1 93.44 83 ALA A O 1
ATOM 618 N N . ALA A 1 84 ? -19.594 -9.148 -6.586 1 92.94 84 ALA A N 1
ATOM 619 C CA . ALA A 1 84 ? -19.375 -10.586 -6.48 1 92.94 84 ALA A CA 1
ATOM 620 C C . ALA A 1 84 ? -20.703 -11.328 -6.336 1 92.94 84 ALA A C 1
ATOM 622 O O . ALA A 1 84 ? -20.859 -12.438 -6.867 1 92.94 84 ALA A O 1
ATOM 623 N N . ASP A 1 85 ? -21.656 -10.695 -5.668 1 93.62 85 ASP A N 1
ATOM 624 C CA . ASP A 1 85 ? -22.922 -11.336 -5.359 1 93.62 85 ASP A CA 1
ATOM 625 C C . ASP A 1 85 ? -23.797 -11.484 -6.613 1 93.62 85 ASP A C 1
ATOM 627 O O . ASP A 1 85 ? -24.766 -12.234 -6.617 1 93.62 85 ASP A O 1
ATOM 631 N N . GLY A 1 86 ? -23.453 -10.883 -7.617 1 91.94 86 GLY A N 1
ATOM 632 C CA . GLY A 1 86 ? -24.25 -10.906 -8.844 1 91.94 86 GLY A CA 1
ATOM 633 C C . GLY A 1 86 ? -24.062 -12.188 -9.641 1 91.94 86 GLY A C 1
ATOM 634 O O . GLY A 1 86 ? -24.734 -12.398 -10.648 1 91.94 86 GLY A O 1
ATOM 635 N N . PHE A 1 87 ? -23.203 -13.133 -9.227 1 95.62 87 PHE A N 1
ATOM 636 C CA . PHE A 1 87 ? -22.891 -14.336 -9.984 1 95.62 87 PHE A CA 1
ATOM 637 C C . PHE A 1 87 ? -22.938 -15.57 -9.078 1 95.62 87 PHE A C 1
ATOM 639 O O . PHE A 1 87 ? -22.672 -15.477 -7.883 1 95.62 87 PHE A O 1
ATOM 646 N N . ASP A 1 88 ? -23.266 -16.672 -9.664 1 96.19 88 ASP A N 1
ATOM 647 C CA . ASP A 1 88 ? -23.172 -17.953 -8.977 1 96.19 88 ASP A CA 1
ATOM 648 C C . ASP A 1 88 ? -21.875 -18.672 -9.336 1 96.19 88 ASP A C 1
ATOM 650 O O . ASP A 1 88 ? -21.359 -19.453 -8.539 1 96.19 88 ASP A O 1
ATOM 654 N N . ASP A 1 89 ? -21.438 -18.406 -10.523 1 97.5 89 ASP A N 1
ATOM 655 C CA . ASP A 1 89 ? -20.203 -19.016 -11.023 1 97.5 89 ASP A CA 1
ATOM 656 C C . ASP A 1 89 ? -18.969 -18.359 -10.398 1 97.5 89 ASP A C 1
ATOM 658 O O . ASP A 1 89 ? -18.766 -17.156 -10.539 1 97.5 89 ASP A O 1
ATOM 662 N N . ALA A 1 90 ? -18.141 -19.125 -9.672 1 98.12 90 ALA A N 1
ATOM 663 C CA . ALA A 1 90 ? -16.984 -18.609 -8.93 1 98.12 90 ALA A CA 1
ATOM 664 C C . ALA A 1 90 ? -16.016 -17.875 -9.859 1 98.12 90 ALA A C 1
ATOM 666 O O . ALA A 1 90 ? -15.359 -16.922 -9.453 1 98.12 90 ALA A O 1
ATOM 667 N N . ARG A 1 91 ? -15.922 -18.344 -11.094 1 98.12 91 ARG A N 1
ATOM 668 C CA . ARG A 1 91 ? -15.016 -17.719 -12.047 1 98.12 91 ARG A CA 1
ATOM 669 C C . ARG A 1 91 ? -15.445 -16.281 -12.344 1 98.12 91 ARG A C 1
ATOM 671 O O . ARG A 1 91 ? -14.617 -15.367 -12.375 1 98.12 91 ARG A O 1
ATOM 678 N N . LEU A 1 92 ? -16.734 -16.078 -12.5 1 97.62 92 LEU A N 1
ATOM 679 C CA . LEU A 1 92 ? -17.281 -14.75 -12.766 1 97.62 92 LEU A CA 1
ATOM 680 C C . LEU A 1 92 ? -17.219 -13.875 -11.523 1 97.62 92 LEU A C 1
ATOM 682 O O . LEU A 1 92 ? -16.938 -12.68 -11.609 1 97.62 92 LEU A O 1
ATOM 686 N N . LYS A 1 93 ? -17.453 -14.492 -10.32 1 98.12 93 LYS A N 1
ATOM 687 C CA . LYS A 1 93 ? -17.297 -13.766 -9.062 1 98.12 93 LYS A CA 1
ATOM 688 C C . LYS A 1 93 ? -15.867 -13.25 -8.898 1 98.12 93 LYS A C 1
ATOM 690 O O . LYS A 1 93 ? -15.664 -12.094 -8.508 1 98.12 93 LYS A O 1
ATOM 695 N N . LEU A 1 94 ? -14.883 -14.133 -9.242 1 98.44 94 LEU A N 1
ATOM 696 C CA . LEU A 1 94 ? -13.484 -13.75 -9.094 1 98.44 94 LEU A CA 1
ATOM 697 C C . LEU A 1 94 ? -13.133 -12.586 -10.008 1 98.44 94 LEU A C 1
ATOM 699 O O . LEU A 1 94 ? -12.508 -11.617 -9.57 1 98.44 94 LEU A O 1
ATOM 703 N N . ARG A 1 95 ? -13.586 -12.625 -11.227 1 97.81 95 ARG A N 1
ATOM 704 C CA . ARG A 1 95 ? -13.344 -11.555 -12.188 1 97.81 95 ARG A CA 1
ATOM 705 C C . ARG A 1 95 ? -13.953 -10.242 -11.711 1 97.81 95 ARG A C 1
ATOM 707 O O . ARG A 1 95 ? -13.305 -9.195 -11.75 1 97.81 95 ARG A O 1
ATOM 714 N N . ALA A 1 96 ? -15.164 -10.32 -11.242 1 97.31 96 ALA A N 1
ATOM 715 C CA . ALA A 1 96 ? -15.867 -9.133 -10.773 1 97.31 96 ALA A CA 1
ATOM 716 C C . ALA A 1 96 ? -15.18 -8.539 -9.547 1 97.31 96 ALA A C 1
ATOM 718 O O . ALA A 1 96 ? -15.039 -7.316 -9.43 1 97.31 96 ALA A O 1
ATOM 719 N N . CYS A 1 97 ? -14.781 -9.414 -8.641 1 97.81 97 CYS A N 1
ATOM 720 C CA . CYS A 1 97 ? -14.117 -8.984 -7.414 1 97.81 97 CYS A CA 1
ATOM 721 C C . CYS A 1 97 ? -12.797 -8.297 -7.734 1 97.81 97 CYS A C 1
ATOM 723 O O . CYS A 1 97 ? -12.5 -7.234 -7.18 1 97.81 97 CYS A O 1
ATOM 725 N N . ILE A 1 98 ? -11.992 -8.867 -8.648 1 98.31 98 ILE A N 1
ATOM 726 C CA . ILE A 1 98 ? -10.727 -8.266 -9.062 1 98.31 98 ILE A CA 1
ATOM 727 C C . ILE A 1 98 ? -10.992 -6.906 -9.711 1 98.31 98 ILE A C 1
ATOM 729 O O . ILE A 1 98 ? -10.336 -5.918 -9.383 1 98.31 98 ILE A O 1
ATOM 733 N N . ASP A 1 99 ? -11.969 -6.832 -10.57 1 97.19 99 ASP A N 1
ATOM 734 C CA . ASP A 1 99 ? -12.297 -5.605 -11.289 1 97.19 99 ASP A CA 1
ATOM 735 C C . ASP A 1 99 ? -12.633 -4.473 -10.32 1 97.19 99 ASP A C 1
ATOM 737 O O . ASP A 1 99 ? -12.133 -3.355 -10.469 1 97.19 99 ASP A O 1
ATOM 741 N N . LYS A 1 100 ? -13.359 -4.77 -9.297 1 97.25 100 LYS A N 1
ATOM 742 C CA . LYS A 1 100 ? -13.82 -3.75 -8.359 1 97.25 100 LYS A CA 1
ATOM 743 C C . LYS A 1 100 ? -12.734 -3.387 -7.359 1 97.25 100 LYS A C 1
ATOM 745 O O . LYS A 1 100 ? -12.828 -2.365 -6.676 1 97.25 100 LYS A O 1
ATOM 750 N N . GLY A 1 101 ? -11.766 -4.242 -7.266 1 97.44 101 GLY A N 1
ATOM 751 C CA . GLY A 1 101 ? -10.695 -4 -6.309 1 97.44 101 GLY A CA 1
ATOM 752 C C . GLY A 1 101 ? -9.617 -3.074 -6.836 1 97.44 101 GLY A C 1
ATOM 753 O O . GLY A 1 101 ? -8.789 -2.576 -6.07 1 97.44 101 GLY A O 1
ATOM 754 N N . VAL A 1 102 ? -9.594 -2.828 -8.141 1 98.06 102 VAL A N 1
ATOM 755 C CA . VAL A 1 102 ? -8.586 -1.987 -8.773 1 98.06 102 VAL A CA 1
ATOM 756 C C . VAL A 1 102 ? -9.156 -0.593 -9.023 1 98.06 102 VAL A C 1
ATOM 758 O O . VAL A 1 102 ? -10.281 -0.454 -9.516 1 98.06 102 VAL A O 1
ATOM 761 N N . ALA A 1 103 ? -8.391 0.421 -8.68 1 97.81 103 ALA A N 1
ATOM 762 C CA . ALA A 1 103 ? -8.82 1.8 -8.891 1 97.81 103 ALA A CA 1
ATOM 763 C C . ALA A 1 103 ? -9.266 2.018 -10.336 1 97.81 103 ALA A C 1
ATOM 765 O O . ALA A 1 103 ? -8.656 1.478 -11.266 1 97.81 103 ALA A O 1
ATOM 766 N N . ALA A 1 104 ? -10.266 2.83 -10.547 1 97 104 ALA A N 1
ATOM 767 C CA . ALA A 1 104 ? -10.828 3.09 -11.867 1 97 104 ALA A CA 1
ATOM 768 C C . ALA A 1 104 ? -9.852 3.871 -12.742 1 97 104 ALA A C 1
ATOM 770 O O . ALA A 1 104 ? -9.914 3.801 -13.969 1 97 104 ALA A O 1
ATOM 771 N N . GLY A 1 105 ? -8.961 4.543 -12.172 1 96.81 105 GLY A N 1
ATOM 772 C CA . GLY A 1 105 ? -7.977 5.41 -12.797 1 96.81 105 GLY A CA 1
ATOM 773 C C . GLY A 1 105 ? -7.371 6.422 -11.836 1 96.81 105 GLY A C 1
ATOM 774 O O . GLY A 1 105 ? -7.625 6.363 -10.633 1 96.81 105 GLY A O 1
ATOM 775 N N . PRO A 1 106 ? -6.586 7.367 -12.359 1 94.25 106 PRO A N 1
ATOM 776 C CA . PRO A 1 106 ? -5.906 8.336 -11.5 1 94.25 106 PRO A CA 1
ATOM 777 C C . PRO A 1 106 ? -6.875 9.25 -10.758 1 94.25 106 PRO A C 1
ATOM 779 O O . PRO A 1 106 ? -6.527 9.805 -9.711 1 94.25 106 PRO A O 1
ATOM 782 N N . ASP A 1 107 ? -8.117 9.352 -11.258 1 94 107 ASP A N 1
ATOM 783 C CA . ASP A 1 107 ? -9.07 10.281 -10.664 1 94 107 ASP A CA 1
ATOM 784 C C . ASP A 1 107 ? -10.062 9.547 -9.758 1 94 107 ASP A C 1
ATOM 786 O O . ASP A 1 107 ? -11.086 10.117 -9.359 1 94 107 ASP A O 1
ATOM 790 N N . ASP A 1 108 ? -9.789 8.297 -9.453 1 96.38 108 ASP A N 1
ATOM 791 C CA . ASP A 1 108 ? -10.664 7.539 -8.562 1 96.38 108 ASP A CA 1
ATOM 792 C C . ASP A 1 108 ? -10.695 8.156 -7.168 1 96.38 108 ASP A C 1
ATOM 794 O O . ASP A 1 108 ? -9.812 7.895 -6.344 1 96.38 108 ASP A O 1
ATOM 798 N N . ALA A 1 109 ? -11.711 8.906 -6.902 1 94.25 109 ALA A N 1
ATOM 799 C CA . ALA A 1 109 ? -11.805 9.727 -5.695 1 94.25 109 ALA A CA 1
ATOM 800 C C . ALA A 1 109 ? -11.867 8.859 -4.445 1 94.25 109 ALA A C 1
ATOM 802 O O . ALA A 1 109 ? -11.258 9.188 -3.422 1 94.25 109 ALA A O 1
ATOM 803 N N . LEU A 1 110 ? -12.594 7.773 -4.531 1 94.75 110 LEU A N 1
ATOM 804 C CA . LEU A 1 110 ? -12.766 6.902 -3.371 1 94.75 110 LEU A CA 1
ATOM 805 C C . LEU A 1 110 ? -11.438 6.27 -2.965 1 94.75 110 LEU A C 1
ATOM 807 O O . LEU A 1 110 ? -11.047 6.336 -1.8 1 94.75 110 LEU A O 1
ATOM 811 N N . THR A 1 111 ? -10.734 5.688 -3.904 1 96.38 111 THR A N 1
ATOM 812 C CA . THR A 1 111 ? -9.453 5.055 -3.625 1 96.38 111 THR A CA 1
ATOM 813 C C . THR A 1 111 ? -8.422 6.086 -3.18 1 96.38 111 THR A C 1
ATOM 815 O O . THR A 1 111 ? -7.641 5.836 -2.258 1 96.38 111 THR A O 1
ATOM 818 N N . ARG A 1 112 ? -8.43 7.277 -3.77 1 94.94 112 ARG A N 1
ATOM 819 C CA . ARG A 1 112 ? -7.539 8.352 -3.348 1 94.94 112 ARG A CA 1
ATOM 820 C C . ARG A 1 112 ? -7.773 8.719 -1.885 1 94.94 112 ARG A C 1
ATOM 822 O O . ARG A 1 112 ? -6.82 8.922 -1.131 1 94.94 112 ARG A O 1
ATOM 829 N N . LEU A 1 113 ? -9.016 8.789 -1.552 1 94.06 113 LEU A N 1
ATOM 830 C CA . LEU A 1 113 ? -9.359 9.141 -0.178 1 94.06 113 LEU A CA 1
ATOM 831 C C . LEU A 1 113 ? -8.82 8.102 0.798 1 94.06 113 LEU A C 1
ATOM 833 O O . LEU A 1 113 ? -8.242 8.453 1.83 1 94.06 113 LEU A O 1
ATOM 837 N N . LEU A 1 114 ? -8.977 6.828 0.507 1 95.25 114 LEU A N 1
ATOM 838 C CA . LEU A 1 114 ? -8.5 5.754 1.372 1 95.25 114 LEU A CA 1
ATOM 839 C C . LEU A 1 114 ? -6.984 5.82 1.539 1 95.25 114 LEU A C 1
ATOM 841 O O . LEU A 1 114 ? -6.469 5.66 2.648 1 95.25 114 LEU A O 1
ATOM 845 N N . PHE A 1 115 ? -6.266 6.141 0.49 1 94.25 115 PHE A N 1
ATOM 846 C CA . PHE A 1 115 ? -4.809 6.168 0.548 1 94.25 115 PHE A CA 1
ATOM 847 C C . PHE A 1 115 ? -4.316 7.438 1.232 1 94.25 115 PHE A C 1
ATOM 849 O O . PHE A 1 115 ? -3.264 7.438 1.873 1 94.25 115 PHE A O 1
ATOM 856 N N . GLU A 1 116 ? -5.094 8.516 1.095 1 91.25 116 GLU A N 1
ATOM 857 C CA . GLU A 1 116 ? -4.773 9.734 1.823 1 91.25 116 GLU A CA 1
ATOM 858 C C . GLU A 1 116 ? -4.828 9.516 3.332 1 91.25 116 GLU A C 1
ATOM 860 O O . GLU A 1 116 ? -4.031 10.086 4.078 1 91.25 116 GLU A O 1
ATOM 865 N N . TYR A 1 117 ? -5.695 8.641 3.695 1 90.56 117 TYR A N 1
ATOM 866 C CA . TYR A 1 117 ? -5.949 8.43 5.113 1 90.56 117 TYR A CA 1
ATOM 867 C C . TYR A 1 117 ? -5.102 7.285 5.656 1 90.56 117 TYR A C 1
ATOM 869 O O . TYR A 1 117 ? -4.953 7.137 6.871 1 90.56 117 TYR A O 1
ATOM 877 N N . TRP A 1 118 ? -4.484 6.527 4.82 1 91.69 118 TRP A N 1
ATOM 878 C CA . TRP A 1 118 ? -3.875 5.25 5.18 1 91.69 118 TRP A CA 1
ATOM 879 C C . TRP A 1 118 ? -2.803 5.441 6.25 1 91.69 118 TRP A C 1
ATOM 881 O O . TRP A 1 118 ? -2.775 4.715 7.242 1 91.69 118 TRP A O 1
ATOM 891 N N . PRO A 1 119 ? -1.939 6.5 6.223 1 90.75 119 PRO A N 1
ATOM 892 C CA . PRO A 1 119 ? -0.875 6.633 7.223 1 90.75 119 PRO A CA 1
ATOM 893 C C . PRO A 1 119 ? -1.411 6.914 8.625 1 90.75 119 PRO A C 1
ATOM 895 O O . PRO A 1 119 ? -0.694 6.734 9.609 1 90.75 119 PRO A O 1
ATOM 898 N N . ARG A 1 120 ? -2.648 7.391 8.711 1 88.81 120 ARG A N 1
ATOM 899 C CA . ARG A 1 120 ? -3.238 7.625 10.023 1 88.81 120 ARG A CA 1
ATOM 900 C C . ARG A 1 120 ? -3.311 6.336 10.836 1 88.81 120 ARG A C 1
ATOM 902 O O . ARG A 1 120 ? -3.312 6.367 12.062 1 88.81 120 ARG A O 1
ATOM 909 N N . CYS A 1 121 ? -3.275 5.242 10.141 1 90.81 121 CYS A N 1
ATOM 910 C CA . CYS A 1 121 ? -3.33 3.934 10.789 1 90.81 121 CYS A CA 1
ATOM 911 C C . CYS A 1 121 ? -2.078 3.684 11.617 1 90.81 121 CYS A C 1
ATOM 913 O O . CYS A 1 121 ? -2.074 2.82 12.5 1 90.81 121 CYS A O 1
ATOM 915 N N . LEU A 1 122 ? -1.052 4.465 11.375 1 90.69 122 LEU A N 1
ATOM 916 C CA . LEU A 1 122 ? 0.219 4.25 12.062 1 90.69 122 LEU A CA 1
ATOM 917 C C . LEU A 1 122 ? 0.191 4.855 13.461 1 90.69 122 LEU A C 1
ATOM 919 O O . LEU A 1 122 ? 1.004 4.492 14.312 1 90.69 122 LEU A O 1
ATOM 923 N N . ARG A 1 123 ? -0.795 5.758 13.758 1 87.62 123 ARG A N 1
ATOM 924 C CA . ARG A 1 123 ? -0.739 6.465 15.031 1 87.62 123 ARG A CA 1
ATOM 925 C C . ARG A 1 123 ? -2.123 6.559 15.664 1 87.62 123 ARG A C 1
ATOM 927 O O . ARG A 1 123 ? -2.262 7.039 16.797 1 87.62 123 ARG A O 1
ATOM 934 N N . ASP A 1 124 ? -3.102 6.273 14.883 1 88.94 124 ASP A N 1
ATOM 935 C CA . ASP A 1 124 ? -4.484 6.355 15.344 1 88.94 124 ASP A CA 1
ATOM 936 C C . ASP A 1 124 ? -5.137 4.977 15.375 1 88.94 124 ASP A C 1
ATOM 938 O O . ASP A 1 124 ? -5.473 4.422 14.328 1 88.94 124 ASP A O 1
ATOM 942 N N . ALA A 1 125 ? -5.422 4.523 16.547 1 90 125 ALA A N 1
ATOM 943 C CA . ALA A 1 125 ? -5.949 3.172 16.734 1 90 125 ALA A CA 1
ATOM 944 C C . ALA A 1 125 ? -7.32 3.025 16.094 1 90 125 ALA A C 1
ATOM 946 O O . ALA A 1 125 ? -7.664 1.954 15.578 1 90 125 ALA A O 1
ATOM 947 N N . ARG A 1 126 ? -8.039 4.09 16.094 1 91.94 126 ARG A N 1
ATOM 948 C CA . ARG A 1 126 ? -9.359 4.039 15.484 1 91.94 126 ARG A CA 1
ATOM 949 C C . ARG A 1 126 ? -9.258 3.869 13.977 1 91.94 126 ARG A C 1
ATOM 951 O O . ARG A 1 126 ? -10 3.088 13.375 1 91.94 126 ARG A O 1
ATOM 958 N N . ALA A 1 127 ? -8.375 4.633 13.359 1 92.31 127 ALA A N 1
ATOM 959 C CA . ALA A 1 127 ? -8.125 4.492 11.922 1 92.31 127 ALA A CA 1
ATOM 960 C C . ALA A 1 127 ? -7.605 3.098 11.594 1 92.31 127 ALA A C 1
ATOM 962 O O . ALA A 1 127 ? -8.023 2.49 10.602 1 92.31 127 ALA A O 1
ATOM 963 N N . ALA A 1 128 ? -6.766 2.564 12.461 1 93.25 128 ALA A N 1
ATOM 964 C CA . ALA A 1 128 ? -6.207 1.229 12.266 1 93.25 128 ALA A CA 1
ATOM 965 C C . ALA A 1 128 ? -7.301 0.167 12.305 1 93.25 128 ALA A C 1
ATOM 967 O O . ALA A 1 128 ? -7.289 -0.779 11.516 1 93.25 128 ALA A O 1
ATOM 968 N N . ALA A 1 129 ? -8.195 0.333 13.211 1 94.31 129 ALA A N 1
ATOM 969 C CA . ALA A 1 129 ? -9.289 -0.626 13.344 1 94.31 129 ALA A CA 1
ATOM 970 C C . ALA A 1 129 ? -10.18 -0.615 12.102 1 94.31 129 ALA A C 1
ATOM 972 O O . ALA A 1 129 ? -10.625 -1.669 11.641 1 94.31 129 ALA A O 1
ATOM 973 N N . LEU A 1 130 ? -10.445 0.552 11.602 1 94.75 130 LEU A N 1
ATOM 974 C CA . LEU A 1 130 ? -11.25 0.672 10.383 1 94.75 130 LEU A CA 1
ATOM 975 C C . LEU A 1 130 ? -10.539 0.015 9.203 1 94.75 130 LEU A C 1
ATOM 977 O O . LEU A 1 130 ? -11.164 -0.732 8.445 1 94.75 130 LEU A O 1
ATOM 981 N N . ASP A 1 131 ? -9.305 0.286 9.062 1 96.38 131 ASP A N 1
ATOM 982 C CA . ASP A 1 131 ? -8.523 -0.312 7.988 1 96.38 131 ASP A CA 1
ATOM 983 C C . ASP A 1 131 ? -8.484 -1.833 8.117 1 96.38 131 ASP A C 1
ATOM 985 O O . ASP A 1 131 ? -8.586 -2.547 7.113 1 96.38 131 ASP A O 1
ATOM 989 N N . SER A 1 132 ? -8.344 -2.322 9.336 1 95.62 132 SER A N 1
ATOM 990 C CA . SER A 1 132 ? -8.375 -3.756 9.594 1 95.62 132 SER A CA 1
ATOM 991 C C . SER A 1 132 ? -9.703 -4.371 9.172 1 95.62 132 SER A C 1
ATOM 993 O O . SER A 1 132 ? -9.727 -5.434 8.547 1 95.62 132 SER A O 1
ATOM 995 N N . SER A 1 133 ? -10.688 -3.701 9.531 1 95.5 133 SER A N 1
ATOM 996 C CA . SER A 1 133 ? -12.016 -4.188 9.156 1 95.5 133 SER A CA 1
ATOM 997 C C . SER A 1 133 ? -12.172 -4.25 7.641 1 95.5 133 SER A C 1
ATOM 999 O O . SER A 1 133 ? -12.719 -5.219 7.109 1 95.5 133 SER A O 1
ATOM 1001 N N . LEU A 1 134 ? -11.758 -3.23 6.945 1 96.81 134 LEU A N 1
ATOM 1002 C CA . LEU A 1 134 ? -11.797 -3.219 5.488 1 96.81 134 LEU A CA 1
ATOM 1003 C C . LEU A 1 134 ? -11.023 -4.402 4.918 1 96.81 134 LEU A C 1
ATOM 1005 O O . LEU A 1 134 ? -11.547 -5.156 4.094 1 96.81 134 LEU A O 1
ATOM 1009 N N . THR A 1 135 ? -9.828 -4.598 5.363 1 97.38 135 THR A N 1
ATOM 1010 C CA . THR A 1 135 ? -8.961 -5.66 4.871 1 97.38 135 THR A CA 1
ATOM 1011 C C . THR A 1 135 ? -9.594 -7.027 5.094 1 97.38 135 THR A C 1
ATOM 1013 O O . THR A 1 135 ? -9.656 -7.844 4.176 1 97.38 135 THR A O 1
ATOM 1016 N N . GLU A 1 136 ? -10.109 -7.215 6.277 1 96.62 136 GLU A N 1
ATOM 1017 C CA . GLU A 1 136 ? -10.711 -8.5 6.613 1 96.62 136 GLU A CA 1
ATOM 1018 C C . GLU A 1 136 ? -11.953 -8.773 5.77 1 96.62 136 GLU A C 1
ATOM 1020 O O . GLU A 1 136 ? -12.188 -9.906 5.34 1 96.62 136 GLU A O 1
ATOM 1025 N N . ARG A 1 137 ? -12.719 -7.797 5.562 1 97.06 137 ARG A N 1
ATOM 1026 C CA . ARG A 1 137 ? -13.906 -7.949 4.73 1 97.06 137 ARG A CA 1
ATOM 1027 C C . ARG A 1 137 ? -13.531 -8.32 3.301 1 97.06 137 ARG A C 1
ATOM 1029 O O . ARG A 1 137 ? -14.156 -9.195 2.697 1 97.06 137 ARG A O 1
ATOM 1036 N N . GLN A 1 138 ? -12.555 -7.641 2.76 1 97.88 138 GLN A N 1
ATOM 1037 C CA . GLN A 1 138 ? -12.102 -7.945 1.406 1 97.88 138 GLN A CA 1
ATOM 1038 C C . GLN A 1 138 ? -11.531 -9.359 1.319 1 97.88 138 GLN A C 1
ATOM 1040 O O . GLN A 1 138 ? -11.805 -10.086 0.362 1 97.88 138 GLN A O 1
ATOM 1045 N N . ILE A 1 139 ? -10.781 -9.781 2.35 1 98.38 139 ILE A N 1
ATOM 1046 C CA . ILE A 1 139 ? -10.219 -11.125 2.385 1 98.38 139 ILE A CA 1
ATOM 1047 C C . ILE A 1 139 ? -11.344 -12.156 2.43 1 98.38 139 ILE A C 1
ATOM 1049 O O . ILE A 1 139 ? -11.297 -13.164 1.727 1 98.38 139 ILE A O 1
ATOM 1053 N N . ALA A 1 140 ? -12.352 -11.859 3.18 1 98.12 140 ALA A N 1
ATOM 1054 C CA . ALA A 1 140 ? -13.477 -12.789 3.316 1 98.12 140 ALA A CA 1
ATOM 1055 C C . ALA A 1 140 ? -14.18 -12.992 1.98 1 98.12 140 ALA A C 1
ATOM 1057 O O . ALA A 1 140 ? -14.547 -14.117 1.632 1 98.12 140 ALA A O 1
ATOM 1058 N N . VAL A 1 141 ? -14.359 -11.953 1.237 1 98.25 141 VAL A N 1
ATOM 1059 C CA . VAL A 1 141 ? -15.016 -12.047 -0.061 1 98.25 141 VAL A CA 1
ATOM 1060 C C . VAL A 1 141 ? -14.203 -12.945 -0.99 1 98.25 141 VAL A C 1
ATOM 1062 O O . VAL A 1 141 ? -14.734 -13.891 -1.579 1 98.25 141 VAL A O 1
ATOM 1065 N N . TYR A 1 142 ? -12.93 -12.719 -1.116 1 98.69 142 TYR A N 1
ATOM 1066 C CA . TYR A 1 142 ? -12.07 -13.539 -1.957 1 98.69 142 TYR A CA 1
ATOM 1067 C C . TYR A 1 142 ? -12.055 -14.984 -1.478 1 98.69 142 TYR A C 1
ATOM 1069 O O . TYR A 1 142 ? -12.117 -15.914 -2.285 1 98.69 142 TYR A O 1
ATOM 1077 N N . ALA A 1 143 ? -11.938 -15.148 -0.164 1 98.75 143 ALA A N 1
ATOM 1078 C CA . ALA A 1 143 ? -11.867 -16.5 0.388 1 98.75 143 ALA A CA 1
ATOM 1079 C C . ALA A 1 143 ? -13.125 -17.297 0.049 1 98.75 143 ALA A C 1
ATOM 1081 O O . ALA A 1 143 ? -13.039 -18.484 -0.297 1 98.75 143 ALA A O 1
ATOM 1082 N N . GLU A 1 144 ? -14.227 -16.656 0.167 1 98.5 144 GLU A N 1
ATOM 1083 C CA . GLU A 1 144 ? -15.484 -17.297 -0.177 1 98.5 144 GLU A CA 1
ATOM 1084 C C . GLU A 1 144 ? -15.523 -17.688 -1.653 1 98.5 144 GLU A C 1
ATOM 1086 O O . GLU A 1 144 ? -15.969 -18.781 -2.002 1 98.5 144 GLU A O 1
ATOM 1091 N N . ILE A 1 145 ? -15.086 -16.844 -2.49 1 98.62 145 ILE A N 1
ATOM 1092 C CA . ILE A 1 145 ? -15.07 -17.094 -3.928 1 98.62 145 ILE A CA 1
ATOM 1093 C C . ILE A 1 145 ? -14.148 -18.281 -4.234 1 98.62 145 ILE A C 1
ATOM 1095 O O . ILE A 1 145 ? -14.516 -19.172 -5.004 1 98.62 145 ILE A O 1
ATOM 1099 N N . LEU A 1 146 ? -12.977 -18.266 -3.635 1 98.88 146 LEU A N 1
ATOM 1100 C CA . LEU A 1 146 ? -11.992 -19.328 -3.861 1 98.88 146 LEU A CA 1
ATOM 1101 C C . LEU A 1 146 ? -12.516 -20.672 -3.365 1 98.88 146 LEU A C 1
ATOM 1103 O O . LEU A 1 146 ? -12.359 -21.688 -4.039 1 98.88 146 LEU A O 1
ATOM 1107 N N . THR A 1 147 ? -13.156 -20.641 -2.227 1 98.81 147 THR A N 1
ATOM 1108 C CA . THR A 1 147 ? -13.766 -21.844 -1.681 1 98.81 147 THR A CA 1
ATOM 1109 C C . THR A 1 147 ? -14.859 -22.375 -2.609 1 98.81 147 THR A C 1
ATOM 1111 O O . THR A 1 147 ? -14.914 -23.562 -2.908 1 98.81 147 THR A O 1
ATOM 1114 N N . LEU A 1 148 ? -15.672 -21.5 -3.027 1 98.56 148 LEU A N 1
ATOM 1115 C CA . LEU A 1 148 ? -16.75 -21.859 -3.955 1 98.56 148 LEU A CA 1
ATOM 1116 C C . LEU A 1 148 ? -16.172 -22.438 -5.246 1 98.56 148 LEU A C 1
ATOM 1118 O O . LEU A 1 148 ? -16.672 -23.438 -5.75 1 98.56 148 LEU A O 1
ATOM 1122 N N . GLY A 1 149 ? -15.172 -21.766 -5.809 1 98.62 149 GLY A N 1
ATOM 1123 C CA . GLY A 1 149 ? -14.555 -22.219 -7.039 1 98.62 149 GLY A CA 1
ATOM 1124 C C . GLY A 1 149 ? -13.961 -23.625 -6.922 1 98.62 149 GLY A C 1
ATOM 1125 O O . GLY A 1 149 ? -14.039 -24.406 -7.863 1 98.62 149 GLY A O 1
ATOM 1126 N N . ARG A 1 150 ? -13.344 -23.875 -5.77 1 98.62 150 ARG A N 1
ATOM 1127 C CA . ARG A 1 150 ? -12.852 -25.219 -5.516 1 98.62 150 ARG A CA 1
ATOM 1128 C C . ARG A 1 150 ? -14 -26.219 -5.461 1 98.62 150 ARG A C 1
ATOM 1130 O O . ARG A 1 150 ? -13.93 -27.297 -6.066 1 98.62 150 ARG A O 1
ATOM 1137 N N . ALA A 1 151 ? -15.062 -25.891 -4.762 1 98.44 151 ALA A N 1
ATOM 1138 C CA . ALA A 1 151 ? -16.219 -26.766 -4.629 1 98.44 151 ALA A CA 1
ATOM 1139 C C . ALA A 1 151 ? -16.875 -27.031 -5.984 1 98.44 151 ALA A C 1
ATOM 1141 O O . ALA A 1 151 ? -17.375 -28.125 -6.23 1 98.44 151 ALA A O 1
ATOM 1142 N N . GLN A 1 152 ? -16.812 -26.094 -6.84 1 98.31 152 GLN A N 1
ATOM 1143 C CA . GLN A 1 152 ? -17.422 -26.188 -8.164 1 98.31 152 GLN A CA 1
ATOM 1144 C C . GLN A 1 152 ? -16.5 -26.891 -9.148 1 98.31 152 GLN A C 1
ATOM 1146 O O . GLN A 1 152 ? -16.875 -27.141 -10.297 1 98.31 152 GLN A O 1
ATOM 1151 N N . GLY A 1 153 ? -15.266 -27.094 -8.711 1 98.19 153 GLY A N 1
ATOM 1152 C CA . GLY A 1 153 ? -14.305 -27.812 -9.539 1 98.19 153 GLY A CA 1
ATOM 1153 C C . GLY A 1 153 ? -13.586 -26.906 -10.523 1 98.19 153 GLY A C 1
ATOM 1154 O O . GLY A 1 153 ? -12.898 -27.391 -11.422 1 98.19 153 GLY A O 1
ATOM 1155 N N . HIS A 1 154 ? -13.727 -25.562 -10.352 1 97.88 154 HIS A N 1
ATOM 1156 C CA . HIS A 1 154 ? -13.141 -24.609 -11.289 1 97.88 154 HIS A CA 1
ATOM 1157 C C . HIS A 1 154 ? -11.711 -24.25 -10.891 1 97.88 154 HIS A C 1
ATOM 1159 O O . HIS A 1 154 ? -10.898 -23.875 -11.75 1 97.88 154 HIS A O 1
ATOM 1165 N N . PHE A 1 155 ? -11.469 -24.312 -9.602 1 98.56 155 PHE A N 1
ATOM 1166 C CA . PHE A 1 155 ? -10.18 -23.859 -9.086 1 98.56 155 PHE A CA 1
ATOM 1167 C C . PHE A 1 155 ? -9.438 -25 -8.406 1 98.56 155 PHE A C 1
ATOM 1169 O O . PHE A 1 155 ? -10.039 -25.797 -7.684 1 98.56 155 PHE A O 1
ATOM 1176 N N . VAL A 1 156 ? -8.219 -25.156 -8.633 1 98.31 156 VAL A N 1
ATOM 1177 C CA . VAL A 1 156 ? -7.301 -26.031 -7.902 1 98.31 156 VAL A CA 1
ATOM 1178 C C . VAL A 1 156 ? -6.379 -25.188 -7.027 1 98.31 156 VAL A C 1
ATOM 1180 O O . VAL A 1 156 ? -5.488 -24.5 -7.531 1 98.31 156 VAL A O 1
ATOM 1183 N N . LEU A 1 157 ? -6.586 -25.25 -5.758 1 97.88 157 LEU A N 1
ATOM 1184 C CA . LEU A 1 157 ? -5.848 -24.406 -4.82 1 97.88 157 LEU A CA 1
ATOM 1185 C C . LEU A 1 157 ? -4.762 -25.219 -4.113 1 97.88 157 LEU A C 1
ATOM 1187 O O . LEU A 1 157 ? -5.027 -26.297 -3.594 1 97.88 157 LEU A O 1
ATOM 1191 N N . GLN A 1 158 ? -3.586 -24.688 -4.102 1 93.44 158 GLN A N 1
ATOM 1192 C CA . GLN A 1 158 ? -2.484 -25.375 -3.441 1 93.44 158 GLN A CA 1
ATOM 1193 C C . GLN A 1 158 ? -2.291 -24.875 -2.016 1 93.44 158 GLN A C 1
ATOM 1195 O O . GLN A 1 158 ? -1.567 -25.484 -1.228 1 93.44 158 GLN A O 1
ATOM 1200 N N . ASP A 1 159 ? -2.834 -23.766 -1.661 1 97.5 159 ASP A N 1
ATOM 1201 C CA . ASP A 1 159 ? -2.766 -23.172 -0.33 1 97.5 159 ASP A CA 1
ATOM 1202 C C . ASP A 1 159 ? -4.16 -22.875 0.209 1 97.5 159 ASP A C 1
ATOM 1204 O O . ASP A 1 159 ? -5.141 -22.875 -0.542 1 97.5 159 ASP A O 1
ATOM 1208 N N . PRO A 1 160 ? -4.297 -22.703 1.536 1 98.19 160 PRO A N 1
ATOM 1209 C CA . PRO A 1 160 ? -5.609 -22.375 2.092 1 98.19 160 PRO A CA 1
ATOM 1210 C C . PRO A 1 160 ? -6.234 -21.141 1.437 1 98.19 160 PRO A C 1
ATOM 1212 O O . PRO A 1 160 ? -5.535 -20.156 1.169 1 98.19 160 PRO A O 1
ATOM 1215 N N . PRO A 1 161 ? -7.535 -21.203 1.117 1 98.69 161 PRO A N 1
ATOM 1216 C CA . PRO A 1 161 ? -8.211 -20.109 0.425 1 98.69 161 PRO A CA 1
ATOM 1217 C C . PRO A 1 161 ? -7.977 -18.75 1.094 1 98.69 161 PRO A C 1
ATOM 1219 O O . PRO A 1 161 ? -7.816 -17.75 0.408 1 98.69 161 PRO A O 1
ATOM 1222 N N . ARG A 1 162 ? -7.938 -18.719 2.395 1 98.56 162 ARG A N 1
ATOM 1223 C CA . ARG A 1 162 ? -7.801 -17.438 3.094 1 98.56 162 ARG A CA 1
ATOM 1224 C C . ARG A 1 162 ? -6.426 -16.828 2.852 1 98.56 162 ARG A C 1
ATOM 1226 O O . ARG A 1 162 ? -6.289 -15.602 2.758 1 98.56 162 ARG A O 1
ATOM 1233 N N . LEU A 1 163 ? -5.379 -17.672 2.775 1 98.62 163 LEU A N 1
ATOM 1234 C CA . LEU A 1 163 ? -4.043 -17.172 2.465 1 98.62 163 LEU A CA 1
ATOM 1235 C C . LEU A 1 163 ? -3.998 -16.578 1.057 1 98.62 163 LEU A C 1
ATOM 1237 O O . LEU A 1 163 ? -3.477 -15.484 0.854 1 98.62 163 LEU A O 1
ATOM 1241 N N . ILE A 1 164 ? -4.547 -17.297 0.136 1 98.75 164 ILE A N 1
ATOM 1242 C CA . ILE A 1 164 ? -4.598 -16.828 -1.248 1 98.75 164 ILE A CA 1
ATOM 1243 C C . ILE A 1 164 ? -5.398 -15.531 -1.333 1 98.75 164 ILE A C 1
ATOM 1245 O O . ILE A 1 164 ? -5 -14.594 -2.027 1 98.75 164 ILE A O 1
ATOM 1249 N N . ALA A 1 165 ? -6.508 -15.461 -0.583 1 98.88 165 ALA A N 1
ATOM 1250 C CA . ALA A 1 165 ? -7.355 -14.273 -0.533 1 98.88 165 ALA A CA 1
ATOM 1251 C C . ALA A 1 165 ? -6.582 -13.07 0.001 1 98.88 165 ALA A C 1
ATOM 1253 O O . ALA A 1 165 ? -6.641 -11.984 -0.575 1 98.88 165 ALA A O 1
ATOM 1254 N N . ALA A 1 166 ? -5.863 -13.289 1.079 1 98.81 166 ALA A N 1
ATOM 1255 C CA . ALA A 1 166 ? -5.066 -12.211 1.664 1 98.81 166 ALA A CA 1
ATOM 1256 C C . ALA A 1 166 ? -4.02 -11.703 0.675 1 98.81 166 ALA A C 1
ATOM 1258 O O . ALA A 1 166 ? -3.752 -10.5 0.609 1 98.81 166 ALA A O 1
ATOM 1259 N N . ASN A 1 167 ? -3.432 -12.594 -0.099 1 98.88 167 ASN A N 1
ATOM 1260 C CA . ASN A 1 167 ? -2.455 -12.211 -1.111 1 98.88 167 ASN A CA 1
ATOM 1261 C C . ASN A 1 167 ? -3.09 -11.367 -2.213 1 98.88 167 ASN A C 1
ATOM 1263 O O . ASN A 1 167 ? -2.484 -10.414 -2.695 1 98.88 167 ASN A O 1
ATOM 1267 N N . PHE A 1 168 ? -4.332 -11.695 -2.631 1 98.81 168 PHE A N 1
ATOM 1268 C CA . PHE A 1 168 ? -5.043 -10.875 -3.596 1 98.81 168 PHE A CA 1
ATOM 1269 C C . PHE A 1 168 ? -5.207 -9.453 -3.074 1 98.81 168 PHE A C 1
ATOM 1271 O O . PHE A 1 168 ? -4.902 -8.484 -3.777 1 98.81 168 PHE A O 1
ATOM 1278 N N . VAL A 1 169 ? -5.641 -9.367 -1.838 1 98.69 169 VAL A N 1
ATOM 1279 C CA . VAL A 1 169 ? -5.926 -8.07 -1.24 1 98.69 169 VAL A CA 1
ATOM 1280 C C . VAL A 1 169 ? -4.637 -7.258 -1.122 1 98.69 169 VAL A C 1
ATOM 1282 O O . VAL A 1 169 ? -4.602 -6.078 -1.476 1 98.69 169 VAL A O 1
ATOM 1285 N N . ALA A 1 170 ? -3.6 -7.918 -0.668 1 98.69 170 ALA A N 1
ATOM 1286 C CA . ALA A 1 170 ? -2.314 -7.238 -0.523 1 98.69 170 ALA A CA 1
ATOM 1287 C C . ALA A 1 170 ? -1.799 -6.746 -1.872 1 98.69 170 ALA A C 1
ATOM 1289 O O . ALA A 1 170 ? -1.331 -5.609 -1.987 1 98.69 170 ALA A O 1
ATOM 1290 N N . MET A 1 171 ? -1.873 -7.578 -2.861 1 98.69 171 MET A N 1
ATOM 1291 C CA . MET A 1 171 ? -1.399 -7.219 -4.195 1 98.69 171 MET A CA 1
ATOM 1292 C C . MET A 1 171 ? -2.207 -6.055 -4.762 1 98.69 171 MET A C 1
ATOM 1294 O O . MET A 1 171 ? -1.639 -5.109 -5.312 1 98.69 171 MET A O 1
ATOM 1298 N N . GLU A 1 172 ? -3.525 -6.098 -4.629 1 98.44 172 GLU A N 1
ATOM 1299 C CA . GLU A 1 172 ? -4.379 -4.988 -5.043 1 98.44 172 GLU A CA 1
ATOM 1300 C C . GLU A 1 172 ? -3.959 -3.688 -4.367 1 98.44 172 GLU A C 1
ATOM 1302 O O . GLU A 1 172 ? -3.75 -2.672 -5.035 1 98.44 172 GLU A O 1
ATOM 1307 N N . ASP A 1 173 ? -3.801 -3.762 -3.062 1 97.62 173 ASP A N 1
ATOM 1308 C CA . ASP A 1 173 ? -3.434 -2.576 -2.291 1 97.62 173 ASP A CA 1
ATOM 1309 C C . ASP A 1 173 ? -2.092 -2.016 -2.754 1 97.62 173 ASP A C 1
ATOM 1311 O O . ASP A 1 173 ? -1.924 -0.798 -2.857 1 97.62 173 ASP A O 1
ATOM 1315 N N . GLY A 1 174 ? -1.209 -2.924 -3.084 1 97.94 174 GLY A N 1
ATOM 1316 C CA . GLY A 1 174 ? 0.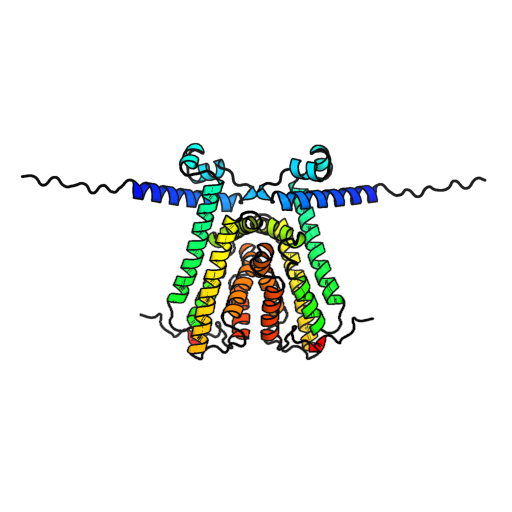111 -2.484 -3.506 1 97.94 174 GLY A CA 1
ATOM 1317 C C . GLY A 1 174 ? 0.11 -1.813 -4.867 1 97.94 174 GLY A C 1
ATOM 1318 O O . GLY A 1 174 ? 0.979 -0.99 -5.16 1 97.94 174 GLY A O 1
ATOM 1319 N N . TYR A 1 175 ? -0.869 -2.084 -5.699 1 98.06 175 TYR A N 1
ATOM 1320 C CA . TYR A 1 175 ? -0.907 -1.567 -7.062 1 98.06 175 TYR A CA 1
ATOM 1321 C C . TYR A 1 175 ? -1.691 -0.262 -7.129 1 98.06 175 TYR A C 1
ATOM 1323 O O . TYR A 1 175 ? -1.635 0.454 -8.133 1 98.06 175 TYR A O 1
ATOM 1331 N N . GLN A 1 176 ? -2.465 0.037 -6.062 1 97.56 176 GLN A N 1
ATOM 1332 C CA . GLN A 1 176 ? -3.379 1.168 -6.176 1 97.56 176 GLN A CA 1
ATOM 1333 C C . GLN A 1 176 ? -2.629 2.447 -6.535 1 97.56 176 GLN A C 1
ATOM 1335 O O . GLN A 1 176 ? -3.051 3.191 -7.426 1 97.56 176 GLN A O 1
ATOM 1340 N N . MET A 1 177 ? -1.461 2.658 -5.875 1 95.38 177 MET A N 1
ATOM 1341 C CA . MET A 1 177 ? -0.728 3.9 -6.109 1 95.38 177 MET A CA 1
ATOM 1342 C C . MET A 1 177 ? -0.212 3.965 -7.543 1 95.38 177 MET A C 1
ATOM 1344 O O . MET A 1 177 ? -0.076 5.051 -8.109 1 95.38 177 MET A O 1
ATOM 1348 N N . GLU A 1 178 ? 0.079 2.805 -8.148 1 96.56 178 GLU A N 1
ATOM 1349 C CA . GLU A 1 178 ? 0.508 2.785 -9.547 1 96.56 178 GLU A CA 1
ATOM 1350 C C . GLU A 1 178 ? -0.572 3.348 -10.461 1 96.56 178 GLU A C 1
ATOM 1352 O O . GLU A 1 178 ? -0.273 4.098 -11.398 1 96.56 178 GLU A O 1
ATOM 1357 N N . VAL A 1 179 ? -1.765 3.018 -10.195 1 97.12 179 VAL A N 1
ATOM 1358 C CA . VAL A 1 179 ? -2.887 3.502 -10.992 1 97.12 179 VAL A CA 1
ATOM 1359 C C . VAL A 1 179 ? -3.154 4.969 -10.672 1 97.12 179 VAL A C 1
ATOM 1361 O O . VAL A 1 179 ? -3.295 5.797 -11.578 1 97.12 179 VAL A O 1
ATOM 1364 N N . LEU A 1 180 ? -3.172 5.305 -9.414 1 95.81 180 LEU A N 1
ATOM 1365 C CA . LEU A 1 180 ? -3.531 6.645 -8.961 1 95.81 180 LEU A CA 1
ATOM 1366 C C . LEU A 1 180 ? -2.5 7.672 -9.422 1 95.81 180 LEU A C 1
ATOM 1368 O O . LEU A 1 180 ? -2.844 8.82 -9.703 1 95.81 180 LEU A O 1
ATOM 1372 N N . ALA A 1 181 ? -1.274 7.234 -9.523 1 93.62 181 ALA A N 1
ATOM 1373 C CA . ALA A 1 181 ? -0.204 8.125 -9.969 1 93.62 181 ALA A CA 1
ATOM 1374 C C . ALA A 1 181 ? -0.057 8.102 -11.484 1 93.62 181 ALA A C 1
ATOM 1376 O O . ALA A 1 181 ? 0.776 8.812 -12.047 1 93.62 181 ALA A O 1
ATOM 1377 N N . GLY A 1 182 ? -0.807 7.223 -12.188 1 93.75 182 GLY A N 1
ATOM 1378 C CA . GLY A 1 182 ? -0.801 7.156 -13.641 1 93.75 182 GLY A CA 1
ATOM 1379 C C . GLY A 1 182 ? 0.37 6.371 -14.203 1 93.75 182 GLY A C 1
ATOM 1380 O O . GLY A 1 182 ? 0.722 6.52 -15.375 1 93.75 182 GLY A O 1
ATOM 1381 N N . ARG A 1 183 ? 0.971 5.543 -13.43 1 94.69 183 ARG A N 1
ATOM 1382 C CA . ARG A 1 183 ? 2.156 4.809 -13.859 1 94.69 183 ARG A CA 1
ATOM 1383 C C . ARG A 1 183 ? 1.771 3.506 -14.562 1 94.69 183 ARG A C 1
ATOM 1385 O O . ARG A 1 183 ? 2.539 2.977 -15.367 1 94.69 183 ARG A O 1
ATOM 1392 N N . ARG A 1 184 ? 0.672 2.98 -14.156 1 96.56 184 ARG A N 1
ATOM 1393 C CA . ARG A 1 184 ? 0.07 1.811 -14.789 1 96.56 184 ARG A CA 1
ATOM 1394 C C . ARG A 1 184 ? -1.41 2.041 -15.07 1 96.56 184 ARG A C 1
ATOM 1396 O O . ARG A 1 184 ? -2.092 2.734 -14.312 1 96.56 184 ARG A O 1
ATOM 1403 N N . THR A 1 185 ? -1.831 1.489 -16.156 1 97.62 185 THR A N 1
ATOM 1404 C CA . THR A 1 185 ? -3.262 1.523 -16.438 1 97.62 185 THR A CA 1
ATOM 1405 C C . THR A 1 185 ? -4.004 0.495 -15.594 1 97.62 185 THR A C 1
ATOM 1407 O O . THR A 1 185 ? -3.406 -0.475 -15.117 1 97.62 185 THR A O 1
ATOM 1410 N N . ARG A 1 186 ? -5.223 0.793 -15.414 1 97.69 186 ARG A N 1
ATOM 1411 C CA . ARG A 1 186 ? -6.109 -0.167 -14.766 1 97.69 186 ARG A CA 1
ATOM 1412 C C . ARG A 1 186 ? -6.023 -1.532 -15.438 1 97.69 186 ARG A C 1
ATOM 1414 O O . ARG A 1 186 ? -5.949 -2.561 -14.766 1 97.69 186 ARG A O 1
ATOM 1421 N N . ALA A 1 187 ? -5.98 -1.605 -16.719 1 97.88 187 ALA A N 1
ATOM 1422 C CA . ALA A 1 187 ? -5.93 -2.854 -17.469 1 97.88 187 ALA A CA 1
ATOM 1423 C C . ALA A 1 187 ? -4.648 -3.623 -17.172 1 97.88 187 ALA A C 1
ATOM 1425 O O . ALA A 1 187 ? -4.66 -4.852 -17.062 1 97.88 187 ALA A O 1
ATOM 1426 N N . GLU A 1 188 ? -3.537 -2.916 -17.031 1 98 188 GLU A N 1
ATOM 1427 C CA . GLU A 1 188 ? -2.266 -3.549 -16.703 1 98 188 GLU A CA 1
ATOM 1428 C C . GLU A 1 188 ? -2.318 -4.203 -15.32 1 98 188 GLU A C 1
ATOM 1430 O O . GLU A 1 188 ? -1.799 -5.305 -15.133 1 98 188 GLU A O 1
ATOM 1435 N N . VAL A 1 189 ? -2.943 -3.539 -14.383 1 98.62 189 VAL A N 1
ATOM 1436 C CA . VAL A 1 189 ? -3.033 -4.055 -13.023 1 98.62 189 VAL A CA 1
ATOM 1437 C C . VAL A 1 189 ? -3.975 -5.258 -12.984 1 98.62 189 VAL A C 1
ATOM 1439 O O . VAL A 1 189 ? -3.688 -6.262 -12.328 1 98.62 189 VAL A O 1
ATOM 1442 N N . ILE A 1 190 ? -5.055 -5.176 -13.695 1 98.5 190 ILE A N 1
ATOM 1443 C CA . ILE A 1 190 ? -5.98 -6.301 -13.773 1 98.5 190 ILE A CA 1
ATOM 1444 C C . ILE A 1 190 ? -5.273 -7.508 -14.383 1 98.5 190 ILE A C 1
ATOM 1446 O O . ILE A 1 190 ? -5.406 -8.633 -13.891 1 98.5 190 ILE A O 1
ATOM 1450 N N . ALA A 1 191 ? -4.508 -7.305 -15.406 1 97.94 191 ALA A N 1
ATOM 1451 C CA . ALA A 1 191 ? -3.752 -8.391 -16.016 1 97.94 191 ALA A CA 1
ATOM 1452 C C . ALA A 1 191 ? -2.775 -9.016 -15.023 1 97.94 191 ALA A C 1
ATOM 1454 O O . ALA A 1 191 ? -2.572 -10.227 -15.023 1 97.94 191 ALA A O 1
ATOM 1455 N N . ALA A 1 192 ? -2.156 -8.18 -14.227 1 98.5 192 ALA A N 1
ATOM 1456 C CA . ALA A 1 192 ? -1.243 -8.672 -13.195 1 98.5 192 ALA A CA 1
ATOM 1457 C C . ALA A 1 192 ? -1.978 -9.555 -12.195 1 98.5 192 ALA A C 1
ATOM 1459 O O . ALA A 1 192 ? -1.481 -10.617 -11.812 1 98.5 192 ALA A O 1
ATOM 1460 N N . LEU A 1 193 ? -3.133 -9.125 -11.781 1 98.75 193 LEU A N 1
ATOM 1461 C CA . LEU A 1 193 ? -3.926 -9.898 -10.836 1 98.75 193 LEU A CA 1
ATOM 1462 C C . LEU A 1 193 ? -4.43 -11.188 -11.477 1 98.75 193 LEU A C 1
ATOM 1464 O O . LEU A 1 193 ? -4.535 -12.219 -10.812 1 98.75 193 LEU A O 1
ATOM 1468 N N . TYR A 1 194 ? -4.742 -11.141 -12.75 1 98.5 194 TYR A N 1
ATOM 1469 C CA . TYR A 1 194 ? -5.133 -12.352 -13.469 1 98.5 194 TYR A CA 1
ATOM 1470 C C . TYR A 1 194 ? -3.979 -13.344 -13.531 1 98.5 194 TYR A C 1
ATOM 1472 O O . TYR A 1 194 ? -4.191 -14.555 -13.453 1 98.5 194 TYR A O 1
ATOM 1480 N N . SER A 1 195 ? -2.809 -12.812 -13.75 1 98.19 195 SER A N 1
ATOM 1481 C CA . SER A 1 195 ? -1.627 -13.672 -13.695 1 98.19 195 SER A CA 1
ATOM 1482 C C . SER A 1 195 ? -1.54 -14.414 -12.375 1 98.19 195 SER A C 1
ATOM 1484 O O . SER A 1 195 ? -1.293 -15.625 -12.344 1 98.19 195 SER A O 1
ATOM 1486 N N . TYR A 1 196 ? -1.787 -13.719 -11.281 1 98.56 196 TYR A N 1
ATOM 1487 C CA . TYR A 1 196 ? -1.786 -14.359 -9.969 1 98.56 196 TYR A CA 1
ATOM 1488 C C . TYR A 1 196 ? -2.914 -15.383 -9.867 1 98.56 196 TYR A C 1
ATOM 1490 O O . TYR A 1 196 ? -2.707 -16.5 -9.383 1 98.56 196 TYR A O 1
ATOM 1498 N N . ALA A 1 197 ? -4.055 -14.969 -10.305 1 98.62 197 ALA A N 1
ATOM 1499 C CA . ALA A 1 197 ? -5.199 -15.883 -10.273 1 98.62 197 ALA A CA 1
ATOM 1500 C C . ALA A 1 197 ? -4.887 -17.172 -11.016 1 98.62 197 ALA A C 1
ATOM 1502 O O . ALA A 1 197 ? -5.164 -18.266 -10.508 1 98.62 197 ALA A O 1
ATOM 1503 N N . ARG A 1 198 ? -4.324 -17.062 -12.164 1 97.62 198 ARG A N 1
ATOM 1504 C CA . ARG A 1 198 ? -3.973 -18.234 -12.945 1 97.62 198 ARG A CA 1
ATOM 1505 C C . ARG A 1 198 ? -3.004 -19.125 -12.172 1 97.62 198 ARG A C 1
ATOM 1507 O O . ARG A 1 198 ? -3.178 -20.344 -12.125 1 97.62 198 ARG A O 1
ATOM 1514 N N . ALA A 1 199 ? -2.051 -18.547 -11.547 1 97.44 199 ALA A N 1
ATOM 1515 C CA . ALA A 1 199 ? -1.005 -19.297 -10.852 1 97.44 199 ALA A CA 1
ATOM 1516 C C . ALA A 1 199 ? -1.578 -20.062 -9.672 1 97.44 199 ALA A C 1
ATOM 1518 O O . ALA A 1 199 ? -1.14 -21.188 -9.383 1 97.44 199 ALA A O 1
ATOM 1519 N N . VAL A 1 200 ? -2.627 -19.5 -9.016 1 97.94 200 VAL A N 1
ATOM 1520 C CA . VAL A 1 200 ? -3 -20.094 -7.738 1 97.94 200 VAL A CA 1
ATOM 1521 C C . VAL A 1 200 ? -4.293 -20.891 -7.895 1 97.94 200 VAL A C 1
ATOM 1523 O O . VAL A 1 200 ? -4.641 -21.703 -7.035 1 97.94 200 VAL A O 1
ATOM 1526 N N . THR A 1 201 ? -4.992 -20.688 -9.008 1 97.94 201 THR A N 1
ATOM 1527 C CA . THR A 1 201 ? -6.27 -21.375 -9.148 1 97.94 201 THR A CA 1
ATOM 1528 C C . THR A 1 201 ? -6.242 -22.328 -10.336 1 97.94 201 THR A C 1
ATOM 1530 O O . THR A 1 201 ? -7.105 -23.203 -10.461 1 97.94 201 THR A O 1
ATOM 1533 N N . GLY A 1 202 ? -5.305 -22.094 -11.258 1 96.44 202 GLY A N 1
ATOM 1534 C CA . GLY A 1 202 ? -5.32 -22.812 -12.516 1 96.44 202 GLY A CA 1
ATOM 1535 C C . GLY A 1 202 ? -6.312 -22.266 -13.516 1 96.44 202 GLY A C 1
ATOM 1536 O O . GLY A 1 202 ? -6.434 -22.766 -14.633 1 96.44 202 GLY A O 1
ATOM 1537 N N . HIS A 1 203 ? -6.984 -21.203 -13.102 1 96.25 203 HIS A N 1
ATOM 1538 C CA . HIS A 1 203 ? -7.973 -20.547 -13.953 1 96.25 203 HIS A CA 1
ATOM 1539 C C . HIS A 1 203 ? -7.5 -19.156 -14.383 1 96.25 203 HIS A C 1
ATOM 1541 O O . HIS A 1 203 ? -7.039 -18.375 -13.555 1 96.25 203 HIS A O 1
ATOM 1547 N N . ASP A 1 204 ? -7.578 -18.844 -15.672 1 95.19 204 ASP A N 1
ATOM 1548 C CA . ASP A 1 204 ? -7.277 -17.516 -16.203 1 95.19 204 ASP A CA 1
ATOM 1549 C C . ASP A 1 204 ? -8.555 -16.703 -16.406 1 95.19 204 ASP A C 1
ATOM 1551 O O . ASP A 1 204 ? -9.312 -16.953 -17.344 1 95.19 204 ASP A O 1
ATOM 1555 N N . PRO A 1 205 ? -8.75 -15.711 -15.555 1 95.12 205 PRO A N 1
ATOM 1556 C CA . PRO A 1 205 ? -9.992 -14.938 -15.672 1 95.12 205 PRO A CA 1
ATOM 1557 C C . PRO A 1 205 ? -10.086 -14.18 -17 1 95.12 205 PRO A C 1
ATOM 1559 O O . PRO A 1 205 ? -11.172 -13.719 -17.375 1 95.12 205 PRO A O 1
ATOM 1562 N N . GLY A 1 206 ? -9.039 -13.922 -17.641 1 90.06 206 GLY A N 1
ATOM 1563 C CA . GLY A 1 206 ? -9.031 -13.195 -18.906 1 90.06 206 GLY A CA 1
ATOM 1564 C C . GLY A 1 206 ? -9.344 -14.078 -20.109 1 90.06 206 GLY A C 1
ATOM 1565 O O . GLY A 1 206 ? -9.508 -13.586 -21.219 1 90.06 206 GLY A O 1
ATOM 1566 N N . ALA A 1 207 ? -9.305 -15.312 -19.984 1 81.88 207 ALA A N 1
ATOM 1567 C CA . ALA A 1 207 ? -9.523 -16.234 -21.094 1 81.88 207 ALA A CA 1
ATOM 1568 C C . ALA A 1 207 ? -10.984 -16.25 -21.531 1 81.88 207 ALA A C 1
ATOM 1570 O O . ALA A 1 207 ? -11.883 -16.094 -20.703 1 81.88 207 ALA A O 1
ATOM 1571 N N . ALA A 1 208 ? -11.484 -15.344 -22.625 1 62.25 208 ALA A N 1
ATOM 1572 C CA . ALA A 1 208 ? -12.734 -15.062 -23.328 1 62.25 208 ALA A CA 1
ATOM 1573 C C . ALA A 1 208 ? -13.789 -16.125 -23.031 1 62.25 208 ALA A C 1
ATOM 1575 O O . ALA A 1 208 ? -14.992 -15.844 -23.109 1 62.25 208 ALA A O 1
ATOM 1576 N N . GLY A 1 209 ? -13.625 -17.312 -22.797 1 53.38 209 GLY A N 1
ATOM 1577 C CA . GLY A 1 209 ? -14.656 -18.312 -23 1 53.38 209 GLY A CA 1
ATOM 1578 C C . GLY A 1 209 ? -15.773 -18.25 -21.984 1 53.38 209 GLY A C 1
ATOM 1579 O O . GLY A 1 209 ? -16.812 -18.891 -22.141 1 53.38 209 GLY A O 1
ATOM 1580 N N . ASP A 1 210 ? -15.578 -17.703 -20.812 1 49.53 210 ASP A N 1
ATOM 1581 C CA . ASP A 1 210 ? -16.547 -18 -19.766 1 49.53 210 ASP A CA 1
ATOM 1582 C C . ASP A 1 210 ? -17.672 -16.969 -19.75 1 49.53 210 ASP A C 1
ATOM 1584 O O . ASP A 1 210 ? -18.5 -16.953 -18.828 1 49.53 210 ASP A O 1
ATOM 1588 N N . ASP A 1 211 ? -17.641 -16.016 -20.531 1 47.31 211 ASP A N 1
ATOM 1589 C CA . ASP A 1 211 ? -18.578 -14.906 -20.438 1 47.31 211 ASP A CA 1
ATOM 1590 C C . ASP A 1 211 ? -20.016 -15.391 -20.609 1 47.31 211 ASP A C 1
ATOM 1592 O O . ASP A 1 211 ? -20.953 -14.594 -20.531 1 47.31 211 ASP A O 1
ATOM 1596 N N . LYS A 1 212 ? -20.188 -16.5 -21.219 1 44.28 212 LYS A N 1
ATOM 1597 C CA . LYS A 1 212 ? -21.578 -16.766 -21.562 1 44.28 212 LYS A CA 1
ATOM 1598 C C . LYS A 1 212 ? -22.422 -17.031 -20.328 1 44.28 212 LYS A C 1
ATOM 1600 O O . LYS A 1 212 ? -23.531 -17.547 -20.406 1 44.28 212 LYS A O 1
ATOM 1605 N N . ALA A 1 213 ? -21.812 -16.938 -19.156 1 44.84 213 ALA A N 1
ATOM 1606 C CA . ALA A 1 213 ? -22.766 -17.312 -18.125 1 44.84 213 ALA A CA 1
ATOM 1607 C C . ALA A 1 213 ? -23.594 -16.109 -17.688 1 44.84 213 ALA A C 1
ATOM 1609 O O . ALA A 1 213 ? -23.047 -15.031 -17.406 1 44.84 213 ALA A O 1
ATOM 1610 N N . SER A 1 214 ? -24.859 -15.977 -18.016 1 44.06 214 SER A N 1
ATOM 1611 C CA . SER A 1 214 ? -25.953 -15.031 -17.766 1 44.06 214 SER A CA 1
ATOM 1612 C C . SER A 1 214 ? -26.016 -14.641 -16.297 1 44.06 214 SER A C 1
ATOM 1614 O O . SER A 1 214 ? -25.875 -15.484 -15.414 1 44.06 214 SER A O 1
ATOM 1616 N N . PRO A 1 215 ? -25.859 -13.383 -15.93 1 43.66 215 PRO A N 1
ATOM 1617 C CA . PRO A 1 215 ? -26.172 -12.953 -14.57 1 43.66 215 PRO A CA 1
ATOM 1618 C C . PRO A 1 215 ? -27.391 -13.688 -13.992 1 43.66 215 PRO A C 1
ATOM 1620 O O . PRO A 1 215 ? -28.266 -14.133 -14.742 1 43.66 215 PRO A O 1
ATOM 1623 N N . ALA A 1 216 ? -27.266 -14.258 -12.898 1 42.44 216 ALA A N 1
ATOM 1624 C CA . ALA A 1 216 ? -28.422 -14.891 -12.273 1 42.44 216 ALA A CA 1
ATOM 1625 C C . ALA A 1 216 ? -29.656 -13.992 -12.367 1 42.44 216 ALA A C 1
ATOM 1627 O O . ALA A 1 216 ? -29.594 -12.805 -12.031 1 42.44 216 ALA A O 1
ATOM 1628 N N . SER A 1 217 ? -30.688 -14.43 -13.281 1 33.94 217 SER A N 1
ATOM 1629 C CA . SER A 1 217 ? -32 -13.789 -13.297 1 33.94 217 SER A CA 1
ATOM 1630 C C . SER A 1 217 ? -32.562 -13.633 -11.891 1 33.94 217 SER A C 1
ATOM 1632 O O . SER A 1 217 ? -32.344 -14.5 -11.039 1 33.94 217 SER A O 1
ATOM 1634 N N . MET B 1 1 ? 66.062 23.578 8.117 1 28.84 1 MET B N 1
ATOM 1635 C CA . MET B 1 1 ? 64.875 23.922 7.344 1 28.84 1 MET B CA 1
ATOM 1636 C C . MET B 1 1 ? 63.688 23.109 7.797 1 28.84 1 MET B C 1
ATOM 1638 O O . MET B 1 1 ? 63.688 21.875 7.684 1 28.84 1 MET B O 1
ATOM 1642 N N . ALA B 1 2 ? 62.938 23.547 8.82 1 33.06 2 ALA B N 1
ATOM 1643 C CA . ALA B 1 2 ? 61.812 22.984 9.562 1 33.06 2 ALA B CA 1
ATOM 1644 C C . ALA B 1 2 ? 60.594 22.75 8.641 1 33.06 2 ALA B C 1
ATOM 1646 O O . ALA B 1 2 ? 60.188 23.656 7.934 1 33.06 2 ALA B O 1
ATOM 1647 N N . ALA B 1 3 ? 60.344 21.578 8.141 1 34.72 3 ALA B N 1
ATOM 1648 C CA . ALA B 1 3 ? 59.188 21.141 7.371 1 34.72 3 ALA B CA 1
ATOM 1649 C C . ALA B 1 3 ? 57.875 21.531 8.07 1 34.72 3 ALA B C 1
ATOM 1651 O O . ALA B 1 3 ? 57.625 21.125 9.211 1 34.72 3 ALA B O 1
ATOM 1652 N N . LYS B 1 4 ? 57.344 22.734 7.734 1 38.16 4 LYS B N 1
ATOM 1653 C CA . LYS B 1 4 ? 56 23.156 8.109 1 38.16 4 LYS B CA 1
ATOM 1654 C C . LYS B 1 4 ? 54.969 22.031 7.898 1 38.16 4 LYS B C 1
ATOM 1656 O O . LYS B 1 4 ? 54.844 21.516 6.793 1 38.16 4 LYS B O 1
ATOM 1661 N N . SER B 1 5 ? 54.656 21.234 8.875 1 35.97 5 SER B N 1
ATOM 1662 C CA . SER B 1 5 ? 53.594 20.234 8.914 1 35.97 5 SER B CA 1
ATOM 1663 C C . SER B 1 5 ? 52.281 20.797 8.359 1 35.97 5 SER B C 1
ATOM 1665 O O . SER B 1 5 ? 51.812 21.844 8.812 1 35.97 5 SER B O 1
ATOM 1667 N N . ARG B 1 6 ? 52.062 20.719 7.047 1 35.03 6 ARG B N 1
ATOM 1668 C CA . ARG B 1 6 ? 50.75 21.047 6.438 1 35.03 6 ARG B CA 1
ATOM 1669 C C . ARG B 1 6 ? 49.625 20.391 7.195 1 35.03 6 ARG B C 1
ATOM 1671 O O . ARG B 1 6 ? 49.562 19.156 7.293 1 35.03 6 ARG B O 1
ATOM 1678 N N . GLY B 1 7 ? 49.125 21.016 8.289 1 36.06 7 GLY B N 1
ATOM 1679 C CA . GLY B 1 7 ? 47.844 20.609 8.891 1 36.06 7 GLY B CA 1
ATOM 1680 C C . GLY B 1 7 ? 46.781 20.25 7.863 1 36.06 7 GLY B C 1
ATOM 1681 O O . GLY B 1 7 ? 46.594 20.984 6.898 1 36.06 7 GLY B O 1
ATOM 1682 N N . THR B 1 8 ? 46.594 19.094 7.559 1 37.97 8 THR B N 1
ATOM 1683 C CA . THR B 1 8 ? 45.531 18.594 6.707 1 37.97 8 THR B CA 1
ATOM 1684 C C . THR B 1 8 ? 44.219 19.266 7.043 1 37.97 8 THR B C 1
ATOM 1686 O O . THR B 1 8 ? 43.781 19.281 8.195 1 37.97 8 THR B O 1
ATOM 1689 N N . LYS B 1 9 ? 43.906 20.359 6.344 1 37.62 9 LYS B N 1
ATOM 1690 C CA . LYS B 1 9 ? 42.531 20.922 6.332 1 37.62 9 LYS B CA 1
ATOM 1691 C C . LYS B 1 9 ? 41.5 19.812 6.406 1 37.62 9 LYS B C 1
ATOM 1693 O O . LYS B 1 9 ? 41.281 19.094 5.43 1 37.62 9 LYS B O 1
ATOM 1698 N N . LYS B 1 10 ? 41.312 19.078 7.375 1 43.31 10 LYS B N 1
ATOM 1699 C CA . LYS B 1 10 ? 40.031 18.422 7.668 1 43.31 10 LYS B CA 1
ATOM 1700 C C . LYS B 1 10 ? 38.844 19.281 7.203 1 43.31 10 LYS B C 1
ATOM 1702 O O . LYS B 1 10 ? 38.5 20.266 7.844 1 43.31 10 LYS B O 1
ATOM 1707 N N . GLY B 1 11 ? 38.5 19.484 5.941 1 38.53 11 GLY B N 1
ATOM 1708 C CA . GLY B 1 11 ? 37.844 20.438 5.059 1 38.53 11 GLY B CA 1
ATOM 1709 C C . GLY B 1 11 ? 36.375 20.688 5.43 1 38.53 11 GLY B C 1
ATOM 1710 O O . GLY B 1 11 ? 35.75 19.875 6.109 1 38.53 11 GLY B O 1
ATOM 1711 N N . ALA B 1 12 ? 35.75 21.938 5.445 1 46.53 12 ALA B N 1
ATOM 1712 C CA . ALA B 1 12 ? 34.438 22.578 5.535 1 46.53 12 ALA B CA 1
ATOM 1713 C C . ALA B 1 12 ? 33.375 21.719 4.898 1 46.53 12 ALA B C 1
ATOM 1715 O O . ALA B 1 12 ? 32.188 21.812 5.27 1 46.53 12 ALA B O 1
ATOM 1716 N N . GLY B 1 13 ? 33.656 20.859 3.924 1 50.28 13 GLY B N 1
ATOM 1717 C CA . GLY B 1 13 ? 32.75 20 3.197 1 50.28 13 GLY B CA 1
ATOM 1718 C C . GLY B 1 13 ? 32.188 18.859 4.039 1 50.28 13 GLY B C 1
ATOM 1719 O O . GLY B 1 13 ? 31.047 18.453 3.873 1 50.28 13 GLY B O 1
ATOM 1720 N N . GLY B 1 14 ? 32.969 18.25 4.832 1 53.16 14 GLY B N 1
ATOM 1721 C CA . GLY B 1 14 ? 32.625 17.156 5.719 1 53.16 14 GLY B CA 1
ATOM 1722 C C . GLY B 1 14 ? 31.672 17.578 6.832 1 53.16 14 GLY B C 1
ATOM 1723 O O . GLY B 1 14 ? 30.766 16.828 7.207 1 53.16 14 GLY B O 1
ATOM 1724 N N . GLY B 1 15 ? 31.875 18.719 7.434 1 55.53 15 GLY B N 1
ATOM 1725 C CA . GLY B 1 15 ? 31.031 19.266 8.477 1 55.53 15 GLY B CA 1
ATOM 1726 C C . GLY B 1 15 ? 29.609 19.562 8.008 1 55.53 15 GLY B C 1
ATOM 1727 O O . GLY B 1 15 ? 28.641 19.266 8.711 1 55.53 15 GLY B O 1
ATOM 1728 N N . GLY B 1 16 ? 29.562 20.094 6.797 1 67.94 16 GLY B N 1
ATOM 1729 C CA . GLY B 1 16 ? 28.281 20.359 6.176 1 67.94 16 GLY B CA 1
ATOM 1730 C C . GLY B 1 16 ? 27.469 19.094 5.926 1 67.94 16 GLY B C 1
ATOM 1731 O O . GLY B 1 16 ? 26.266 19.062 6.207 1 67.94 16 GLY B O 1
ATOM 1732 N N . SER B 1 17 ? 28.25 18.109 5.508 1 75.88 17 SER B N 1
ATOM 1733 C CA . SER B 1 17 ? 27.594 16.844 5.227 1 75.88 17 SER B CA 1
ATOM 1734 C C . SER B 1 17 ? 27.125 16.156 6.512 1 75.88 17 SER B C 1
ATOM 1736 O O . SER B 1 17 ? 26.016 15.633 6.574 1 75.88 17 SER B O 1
ATOM 1738 N N . ALA B 1 18 ? 27.906 16.25 7.543 1 80.19 18 ALA B N 1
ATOM 1739 C CA . ALA B 1 18 ? 27.547 15.633 8.82 1 80.19 18 ALA B CA 1
ATOM 1740 C C . ALA B 1 18 ? 26.344 16.328 9.438 1 80.19 18 ALA B C 1
ATOM 1742 O O . ALA B 1 18 ? 25.453 15.664 9.992 1 80.19 18 ALA B O 1
ATOM 1743 N N . ARG B 1 19 ? 26.297 17.641 9.336 1 83.94 19 ARG B N 1
ATOM 1744 C CA . ARG B 1 19 ? 25.172 18.391 9.875 1 83.94 19 ARG B CA 1
ATOM 1745 C C . ARG B 1 19 ? 23.891 18.078 9.109 1 83.94 19 ARG B C 1
ATOM 1747 O O . ARG B 1 19 ? 22.828 17.969 9.703 1 83.94 19 ARG B O 1
ATOM 1754 N N . ARG B 1 20 ? 24.094 17.906 7.887 1 85 20 ARG B N 1
ATOM 1755 C CA . ARG B 1 20 ? 22.922 17.562 7.07 1 85 20 ARG B CA 1
ATOM 1756 C C . ARG B 1 20 ? 22.375 16.188 7.445 1 85 20 ARG B C 1
ATOM 1758 O O . ARG B 1 20 ? 21.172 15.992 7.492 1 85 20 ARG B O 1
ATOM 1765 N N . ALA B 1 21 ? 23.281 15.344 7.691 1 86 21 ALA B N 1
ATOM 1766 C CA . ALA B 1 21 ? 22.859 14 8.094 1 86 21 ALA B CA 1
ATOM 1767 C C . ALA B 1 21 ? 22.156 14.023 9.445 1 86 21 ALA B C 1
ATOM 1769 O O . ALA B 1 21 ? 21.156 13.336 9.633 1 86 21 ALA B O 1
ATOM 1770 N N . GLU B 1 22 ? 22.641 14.773 10.305 1 88.88 22 GLU B N 1
ATOM 1771 C CA . GLU B 1 22 ? 22.016 14.922 11.617 1 88.88 22 GLU B CA 1
ATOM 1772 C C . GLU B 1 22 ? 20.625 15.539 11.5 1 88.88 22 GLU B C 1
ATOM 1774 O O . GLU B 1 22 ? 19.703 15.141 12.219 1 88.88 22 GLU B O 1
ATOM 1779 N N . LEU B 1 23 ? 20.578 16.469 10.688 1 91.06 23 LEU B N 1
ATOM 1780 C CA . LEU B 1 23 ? 19.281 17.125 10.484 1 91.06 23 LEU B CA 1
ATOM 1781 C C . LE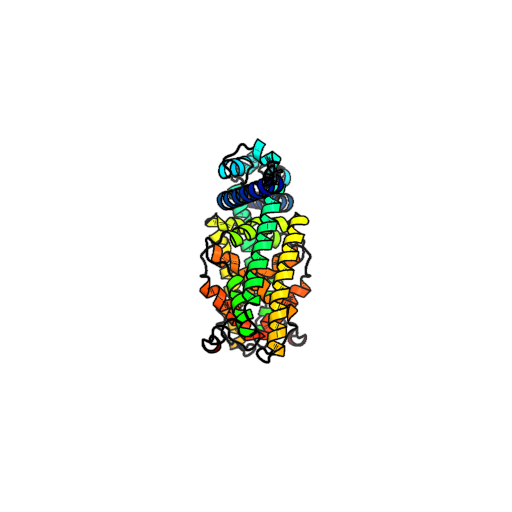U B 1 23 ? 18.281 16.172 9.859 1 91.06 23 LEU B C 1
ATOM 1783 O O . LEU B 1 23 ? 17.109 16.156 10.242 1 91.06 23 LEU B O 1
ATOM 1787 N N . ALA B 1 24 ? 18.75 15.391 8.961 1 89.88 24 ALA B N 1
ATOM 1788 C CA . ALA B 1 24 ? 17.875 14.391 8.352 1 89.88 24 ALA B CA 1
ATOM 1789 C C . ALA B 1 24 ? 17.359 13.406 9.391 1 89.88 24 ALA B C 1
ATOM 1791 O O . ALA B 1 24 ? 16.188 13.023 9.359 1 89.88 24 ALA B O 1
ATOM 1792 N N . GLU B 1 25 ? 18.188 13.086 10.281 1 93.44 25 GLU B N 1
ATOM 1793 C CA . GLU B 1 25 ? 17.781 12.195 11.367 1 93.44 25 GLU B CA 1
ATOM 1794 C C . GLU B 1 25 ? 16.75 12.859 12.273 1 93.44 25 GLU B C 1
ATOM 1796 O O . GLU B 1 25 ? 15.82 12.211 12.734 1 93.44 25 GLU B O 1
ATOM 1801 N N . ALA B 1 26 ? 16.984 14.102 12.508 1 95.56 26 ALA B N 1
ATOM 1802 C CA . ALA B 1 26 ? 16.031 14.852 13.32 1 95.56 26 ALA B CA 1
ATOM 1803 C C . ALA B 1 26 ? 14.68 14.938 12.625 1 95.56 26 ALA B C 1
ATOM 1805 O O . ALA B 1 26 ? 13.641 14.797 13.273 1 95.56 26 ALA B O 1
ATOM 1806 N N . VAL B 1 27 ? 14.719 15.172 11.344 1 95.12 27 VAL B N 1
ATOM 1807 C CA . VAL B 1 27 ? 13.484 15.219 10.562 1 95.12 27 VAL B CA 1
ATOM 1808 C C . VAL B 1 27 ? 12.766 13.875 10.648 1 95.12 27 VAL B C 1
ATOM 1810 O O . VAL B 1 27 ? 11.555 13.828 10.891 1 95.12 27 VAL B O 1
ATOM 1813 N N . GLN B 1 28 ? 13.5 12.836 10.516 1 94.19 28 GLN B N 1
ATOM 1814 C CA . GLN B 1 28 ? 12.922 11.492 10.578 1 94.19 28 GLN B CA 1
ATOM 1815 C C . GLN B 1 28 ? 12.266 11.242 11.938 1 94.19 28 GLN B C 1
ATOM 1817 O O . GLN B 1 28 ? 11.125 10.773 12 1 94.19 28 GLN B O 1
ATOM 1822 N N . ARG B 1 29 ? 12.93 11.562 12.992 1 94.75 29 ARG B N 1
ATOM 1823 C CA . ARG B 1 29 ? 12.398 11.352 14.336 1 94.75 29 ARG B CA 1
ATOM 1824 C C . ARG B 1 29 ? 11.133 12.172 14.562 1 94.75 29 ARG B C 1
ATOM 1826 O O . ARG B 1 29 ? 10.148 11.656 15.094 1 94.75 29 ARG B O 1
ATOM 1833 N N . ALA B 1 30 ? 11.203 13.383 14.125 1 94.94 30 ALA B N 1
ATOM 1834 C CA . ALA B 1 30 ? 10.039 14.258 14.281 1 94.94 30 ALA B CA 1
ATOM 1835 C C . ALA B 1 30 ? 8.852 13.734 13.477 1 94.94 30 ALA B C 1
ATOM 1837 O O . ALA B 1 30 ? 7.715 13.727 13.961 1 94.94 30 ALA B O 1
ATOM 1838 N N . LEU B 1 31 ? 9.109 13.289 12.312 1 92.12 31 LEU B N 1
ATOM 1839 C CA . LEU B 1 31 ? 8.078 12.773 11.422 1 92.12 31 LEU B CA 1
ATOM 1840 C C . LEU B 1 31 ? 7.438 11.516 11.992 1 92.12 31 LEU B C 1
ATOM 1842 O O . LEU B 1 31 ? 6.215 11.359 11.953 1 92.12 31 LEU B O 1
ATOM 1846 N N . LEU B 1 32 ? 8.273 10.664 12.516 1 90.19 32 LEU B N 1
ATOM 1847 C CA . LEU B 1 32 ? 7.77 9.398 13.055 1 90.19 32 LEU B CA 1
ATOM 1848 C C . LEU B 1 32 ? 6.93 9.633 14.297 1 90.19 32 LEU B C 1
ATOM 1850 O O . LEU B 1 32 ? 6.012 8.867 14.594 1 90.19 32 LEU B O 1
ATOM 1854 N N . THR B 1 33 ? 7.199 10.742 14.977 1 89.5 33 THR B N 1
ATOM 1855 C CA . THR B 1 33 ? 6.473 11.07 16.188 1 89.5 33 THR B CA 1
ATOM 1856 C C . THR B 1 33 ? 5.199 11.844 15.875 1 89.5 33 THR B C 1
ATOM 1858 O O . THR B 1 33 ? 4.125 11.523 16.375 1 89.5 33 THR B O 1
ATOM 1861 N N . ARG B 1 34 ? 5.293 12.805 14.953 1 90.25 34 ARG B N 1
ATOM 1862 C CA . ARG B 1 34 ? 4.207 13.758 14.742 1 90.25 34 ARG B CA 1
ATOM 1863 C C . ARG B 1 34 ? 3.365 13.383 13.531 1 90.25 34 ARG B C 1
ATOM 1865 O O . ARG B 1 34 ? 2.234 13.852 13.391 1 90.25 34 ARG B O 1
ATOM 1872 N N . GLY B 1 35 ? 3.979 12.523 12.695 1 88.69 35 GLY B N 1
ATOM 1873 C CA . GLY B 1 35 ? 3.379 12.359 11.383 1 88.69 35 GLY B CA 1
ATOM 1874 C C . GLY B 1 35 ? 3.645 13.531 10.453 1 88.69 35 GLY B C 1
ATOM 1875 O O . GLY B 1 35 ? 4.051 14.609 10.898 1 88.69 35 GLY B O 1
ATOM 1876 N N . LEU B 1 36 ? 3.445 13.328 9.164 1 86.25 36 LEU B N 1
ATOM 1877 C CA . LEU B 1 36 ? 3.697 14.383 8.188 1 86.25 36 LEU B CA 1
ATOM 1878 C C . LEU B 1 36 ? 2.691 15.516 8.344 1 86.25 36 LEU B C 1
ATOM 1880 O O . LEU B 1 36 ? 3.051 16.688 8.227 1 86.25 36 LEU B O 1
ATOM 1884 N N . GLU B 1 37 ? 1.471 15.148 8.672 1 78.5 37 GLU B N 1
ATOM 1885 C CA . GLU B 1 37 ? 0.402 16.125 8.82 1 78.5 37 GLU B CA 1
ATOM 1886 C C . GLU B 1 37 ? 0.683 17.078 9.992 1 78.5 37 GLU B C 1
ATOM 1888 O O . GLU B 1 37 ? 0.405 18.266 9.906 1 78.5 37 GLU B O 1
ATOM 1893 N N . GLY B 1 38 ? 1.244 16.688 10.984 1 81.25 38 GLY B N 1
ATOM 1894 C CA . GLY B 1 38 ? 1.456 17.453 12.203 1 81.25 38 GLY B CA 1
ATOM 1895 C C . GLY B 1 38 ? 2.869 17.984 12.328 1 81.25 38 GLY B C 1
ATOM 1896 O O . GLY B 1 38 ? 3.203 18.641 13.32 1 81.25 38 GLY B O 1
ATOM 1897 N N . LEU B 1 39 ? 3.611 17.781 11.305 1 90.19 39 LEU B N 1
ATOM 1898 C CA . LEU B 1 39 ? 5.023 18.141 11.414 1 90.19 39 LEU B CA 1
ATOM 1899 C C . LEU B 1 39 ? 5.227 19.641 11.242 1 90.19 39 LEU B C 1
ATOM 1901 O O . LEU B 1 39 ? 4.695 20.234 10.305 1 90.19 39 LEU B O 1
ATOM 1905 N N . ARG B 1 40 ? 5.973 20.219 12.211 1 92.56 40 ARG B N 1
ATOM 1906 C CA . ARG B 1 40 ? 6.312 21.641 12.164 1 92.56 40 ARG B CA 1
ATOM 1907 C C . ARG B 1 40 ? 7.824 21.844 12.25 1 92.56 40 ARG B C 1
ATOM 1909 O O . ARG B 1 40 ? 8.547 20.953 12.719 1 92.56 40 ARG B O 1
ATOM 1916 N N . LEU B 1 41 ? 8.172 23.016 11.766 1 94.5 41 LEU B N 1
ATOM 1917 C CA . LEU B 1 41 ? 9.586 23.375 11.82 1 94.5 41 LEU B CA 1
ATOM 1918 C C . LEU B 1 41 ? 10.117 23.297 13.25 1 94.5 41 LEU B C 1
ATOM 1920 O O . LEU B 1 41 ? 11.234 22.844 13.477 1 94.5 41 LEU B O 1
ATOM 1924 N N . ARG B 1 42 ? 9.344 23.703 14.203 1 95.44 42 ARG B N 1
ATOM 1925 C CA . ARG B 1 42 ? 9.75 23.688 15.602 1 95.44 42 ARG B CA 1
ATOM 1926 C C . ARG B 1 42 ? 10 22.266 16.094 1 95.44 42 ARG B C 1
ATOM 1928 O O . ARG B 1 42 ? 10.898 22.031 16.906 1 95.44 42 ARG B O 1
ATOM 1935 N N . ASP B 1 43 ? 9.234 21.281 15.641 1 96 43 ASP B N 1
ATOM 1936 C CA . ASP B 1 43 ? 9.414 19.891 16.016 1 96 43 ASP B CA 1
ATOM 1937 C C . ASP B 1 43 ? 10.781 19.375 15.57 1 96 43 ASP B C 1
ATOM 1939 O O . ASP B 1 43 ? 11.469 18.688 16.328 1 96 43 ASP B O 1
ATOM 1943 N N . VAL B 1 44 ? 11.156 19.734 14.352 1 96.56 44 VAL B N 1
ATOM 1944 C CA . VAL B 1 44 ? 12.445 19.328 13.805 1 96.56 44 VAL B CA 1
ATOM 1945 C C . VAL B 1 44 ? 13.57 20 14.594 1 96.56 44 VAL B C 1
ATOM 1947 O O . VAL B 1 44 ? 14.555 19.344 14.961 1 96.56 44 VAL B O 1
ATOM 1950 N N . ALA B 1 45 ? 13.406 21.297 14.844 1 96.81 45 ALA B N 1
ATOM 1951 C CA . ALA B 1 45 ? 14.391 22.062 15.609 1 96.81 45 ALA B CA 1
ATOM 1952 C C . ALA B 1 45 ? 14.609 21.438 16.984 1 96.81 45 ALA B C 1
ATOM 1954 O O . ALA B 1 45 ? 15.742 21.266 17.422 1 96.81 45 ALA B O 1
ATOM 1955 N N . ASP B 1 46 ? 13.531 21.109 17.656 1 96.81 46 ASP B N 1
ATOM 1956 C CA . ASP B 1 46 ? 13.586 20.5 18.984 1 96.81 46 ASP B CA 1
ATOM 1957 C C . ASP B 1 46 ? 14.344 19.172 18.938 1 96.81 46 ASP B C 1
ATOM 1959 O O . ASP B 1 46 ? 15.195 18.906 19.781 1 96.81 46 ASP B O 1
ATOM 1963 N N . GLU B 1 47 ? 14.07 18.359 17.938 1 95.88 47 GLU B N 1
ATOM 1964 C CA . GLU B 1 47 ? 14.734 17.062 17.781 1 95.88 47 GLU B CA 1
ATOM 1965 C C . GLU B 1 47 ? 16.219 17.234 17.484 1 95.88 47 GLU B C 1
ATOM 1967 O O . GLU B 1 47 ? 17.047 16.422 17.906 1 95.88 47 GLU B O 1
ATOM 1972 N N . ALA B 1 48 ? 16.562 18.297 16.797 1 95.12 48 ALA B N 1
ATOM 1973 C CA . ALA B 1 48 ? 17.953 18.547 16.406 1 95.12 48 ALA B CA 1
ATOM 1974 C C . ALA B 1 48 ? 18.703 19.297 17.484 1 95.12 48 ALA B C 1
ATOM 1976 O O . ALA B 1 48 ? 19.938 19.422 17.438 1 95.12 48 ALA B O 1
ATOM 1977 N N . GLY B 1 49 ? 17.984 19.844 18.453 1 96.12 49 GLY B N 1
ATOM 1978 C CA . GLY B 1 49 ? 18.609 20.625 19.516 1 96.12 49 GLY B CA 1
ATOM 1979 C C . GLY B 1 49 ? 19.109 21.969 19.047 1 96.12 49 GLY B C 1
ATOM 1980 O O . GLY B 1 49 ? 20.172 22.438 19.469 1 96.12 49 GLY B O 1
ATOM 1981 N N . VAL B 1 50 ? 18.422 22.531 18.078 1 95.56 50 VAL B N 1
ATOM 1982 C CA . VAL B 1 50 ? 18.781 23.844 17.531 1 95.56 50 VAL B CA 1
ATOM 1983 C C . VAL B 1 50 ? 17.547 24.734 17.453 1 95.56 50 VAL B C 1
ATOM 1985 O O . VAL B 1 50 ? 16.453 24.328 17.859 1 95.56 50 VAL B O 1
ATOM 1988 N N . THR B 1 51 ? 17.781 25.969 16.984 1 94.62 51 THR B N 1
ATOM 1989 C CA . THR B 1 51 ? 16.656 26.891 16.797 1 94.62 51 THR B CA 1
ATOM 1990 C C . THR B 1 51 ? 16 26.656 15.438 1 94.62 51 THR B C 1
ATOM 1992 O O . THR B 1 51 ? 16.641 26.188 14.5 1 94.62 51 THR B O 1
ATOM 1995 N N . PRO B 1 52 ? 14.711 26.969 15.312 1 95 52 PRO B N 1
ATOM 1996 C CA . PRO B 1 52 ? 14.07 26.891 13.992 1 95 52 PRO B CA 1
ATOM 1997 C C . PRO B 1 52 ? 14.844 27.656 12.922 1 95 52 PRO B C 1
ATOM 1999 O O . PRO B 1 52 ? 14.945 27.203 11.781 1 95 52 PRO B O 1
ATOM 2002 N N . ALA B 1 53 ? 15.438 28.75 13.273 1 93.56 53 ALA B N 1
ATOM 2003 C CA . ALA B 1 53 ? 16.219 29.547 12.328 1 93.56 53 ALA B CA 1
ATOM 2004 C C . ALA B 1 53 ? 17.438 28.766 11.836 1 93.56 53 ALA B C 1
ATOM 2006 O O . ALA B 1 53 ? 17.797 28.844 10.656 1 93.56 53 ALA B O 1
ATOM 2007 N N . ALA B 1 54 ? 18.047 28.109 12.727 1 92.56 54 ALA B N 1
ATOM 2008 C CA . ALA B 1 54 ? 19.203 27.297 12.367 1 92.56 54 ALA B CA 1
ATOM 2009 C C . ALA B 1 54 ? 18.828 26.203 11.375 1 92.56 54 ALA B C 1
ATOM 2011 O O . ALA B 1 54 ? 19.609 25.875 10.484 1 92.56 54 ALA B O 1
ATOM 2012 N N . VAL B 1 55 ? 17.641 25.625 11.539 1 93.62 55 VAL B N 1
ATOM 2013 C CA . VAL B 1 55 ? 17.156 24.594 10.625 1 93.62 55 VAL B CA 1
ATOM 2014 C C . VAL B 1 55 ? 16.938 25.188 9.234 1 93.62 55 VAL B C 1
ATOM 2016 O O . VAL B 1 55 ? 17.281 24.562 8.227 1 93.62 55 VAL B O 1
ATOM 2019 N N . LEU B 1 56 ? 16.453 26.406 9.195 1 93.06 56 LEU B N 1
ATOM 2020 C CA . LEU B 1 56 ? 16.109 27.062 7.941 1 93.06 56 LEU B CA 1
ATOM 2021 C C . LEU B 1 56 ? 17.359 27.344 7.113 1 93.06 56 LEU B C 1
ATOM 2023 O O . LEU B 1 56 ? 17.266 27.578 5.906 1 93.06 56 LEU B O 1
ATOM 2027 N N . TYR B 1 57 ? 18.469 27.344 7.785 1 90.38 57 TYR B N 1
ATOM 2028 C CA . TYR B 1 57 ? 19.734 27.516 7.078 1 90.38 57 TYR B CA 1
ATOM 2029 C C . TYR B 1 57 ? 19.938 26.391 6.062 1 90.38 57 TYR B C 1
ATOM 2031 O O . TYR B 1 57 ? 20.547 26.609 5.004 1 90.38 57 TYR B O 1
ATOM 2039 N N . TYR B 1 58 ? 19.438 25.328 6.352 1 90.62 58 TYR B N 1
ATOM 2040 C CA . TYR B 1 58 ? 19.656 24.156 5.496 1 90.62 58 TYR B CA 1
ATOM 2041 C C . TYR B 1 58 ? 18.484 23.953 4.543 1 90.62 58 TYR B C 1
ATOM 2043 O O . TYR B 1 58 ? 18.578 23.156 3.609 1 90.62 58 TYR B O 1
ATOM 2051 N N . GLY B 1 59 ? 17.391 24.609 4.652 1 90.12 59 GLY B N 1
ATOM 2052 C CA . GLY B 1 59 ? 16.203 24.547 3.807 1 90.12 59 GLY B CA 1
ATOM 2053 C C . GLY B 1 59 ? 14.906 24.688 4.582 1 90.12 59 GLY B C 1
ATOM 2054 O O . GLY B 1 59 ? 14.906 24.594 5.812 1 90.12 59 GLY B O 1
ATOM 2055 N N . ASP B 1 60 ? 13.883 24.891 3.84 1 93 60 ASP B N 1
ATOM 2056 C CA . ASP B 1 60 ? 12.586 24.938 4.508 1 93 60 ASP B CA 1
ATOM 2057 C C . ASP B 1 60 ? 12.109 23.516 4.852 1 93 60 ASP B C 1
ATOM 2059 O O . ASP B 1 60 ? 12.758 22.531 4.492 1 93 60 ASP B O 1
ATOM 2063 N N . LEU B 1 61 ? 11.086 23.422 5.594 1 91.75 61 LEU B N 1
ATOM 2064 C CA . LEU B 1 61 ? 10.586 22.141 6.105 1 91.75 61 LEU B CA 1
ATOM 2065 C C . LEU B 1 61 ? 10.273 21.188 4.965 1 91.75 61 LEU B C 1
ATOM 2067 O O . LEU B 1 61 ? 10.633 20 5.027 1 91.75 61 LEU B O 1
ATOM 2071 N N . ASP B 1 62 ? 9.641 21.672 3.932 1 90.06 62 ASP B N 1
ATOM 2072 C CA . ASP B 1 62 ? 9.273 20.844 2.793 1 90.06 62 ASP B CA 1
ATOM 2073 C C . ASP B 1 62 ? 10.508 20.234 2.141 1 90.06 62 ASP B C 1
ATOM 2075 O O . ASP B 1 62 ? 10.523 19.031 1.821 1 90.06 62 ASP B O 1
ATOM 2079 N N . ALA B 1 63 ? 11.5 20.984 1.962 1 92.19 63 ALA B N 1
ATOM 2080 C CA . ALA B 1 63 ? 12.75 20.531 1.359 1 92.19 63 ALA B CA 1
ATOM 2081 C C . ALA B 1 63 ? 13.43 19.469 2.236 1 92.19 63 ALA B C 1
ATOM 2083 O O . ALA B 1 63 ? 13.945 18.469 1.732 1 92.19 63 ALA B O 1
ATOM 2084 N N . LEU B 1 64 ? 13.445 19.734 3.521 1 92.94 64 LEU B N 1
ATOM 2085 C CA . LEU B 1 64 ? 14.07 18.812 4.457 1 92.94 64 LEU B CA 1
ATOM 2086 C C . LEU B 1 64 ? 13.336 17.469 4.469 1 92.94 64 LEU B C 1
ATOM 2088 O O . LEU B 1 64 ? 13.961 16.406 4.488 1 92.94 64 LEU B O 1
ATOM 2092 N N . VAL B 1 65 ? 12.062 17.516 4.441 1 92.12 65 VAL B N 1
ATOM 2093 C CA . VAL B 1 65 ? 11.234 16.312 4.438 1 92.12 65 VAL B CA 1
ATOM 2094 C C . VAL B 1 65 ? 11.469 15.539 3.145 1 92.12 65 VAL B C 1
ATOM 2096 O O . VAL B 1 65 ? 11.625 14.32 3.17 1 92.12 65 VAL B O 1
ATOM 2099 N N . HIS B 1 66 ? 11.492 16.234 2.059 1 92.88 66 HIS B N 1
ATOM 2100 C CA . HIS B 1 66 ? 11.75 15.602 0.77 1 92.88 66 HIS B CA 1
ATOM 2101 C C . HIS B 1 66 ? 13.102 14.898 0.764 1 92.88 66 HIS B C 1
ATOM 2103 O O . HIS B 1 66 ? 13.219 13.766 0.292 1 92.88 66 HIS B O 1
ATOM 2109 N N . GLU B 1 67 ? 14.047 15.547 1.227 1 92.81 67 GLU B N 1
ATOM 2110 C CA . GLU B 1 67 ? 15.391 14.969 1.289 1 92.81 67 GLU B CA 1
ATOM 2111 C C . GLU B 1 67 ? 15.406 13.719 2.17 1 92.81 67 GLU B C 1
ATOM 2113 O O . GLU B 1 67 ? 16.078 12.734 1.848 1 92.81 67 GLU B O 1
ATOM 2118 N N . THR B 1 68 ? 14.797 13.828 3.254 1 92.88 68 THR B N 1
ATOM 2119 C CA . THR B 1 68 ? 14.695 12.688 4.156 1 92.88 68 THR B CA 1
ATOM 2120 C C . THR B 1 68 ? 14.039 11.5 3.461 1 92.88 68 THR B C 1
ATOM 2122 O O . THR B 1 68 ? 14.508 10.367 3.586 1 92.88 68 THR B O 1
ATOM 2125 N N . TYR B 1 69 ? 13.016 11.758 2.717 1 94.12 69 TYR B N 1
ATOM 2126 C CA . TYR B 1 69 ? 12.328 10.719 1.954 1 94.12 69 TYR B CA 1
ATOM 2127 C C . TYR B 1 69 ? 13.25 10.117 0.903 1 94.12 69 TYR B C 1
ATOM 2129 O O . TYR B 1 69 ? 13.336 8.891 0.772 1 94.12 69 TYR B O 1
ATOM 2137 N N . GLN B 1 70 ? 13.93 10.922 0.182 1 94.88 70 GLN B N 1
ATOM 2138 C CA . GLN B 1 70 ? 14.875 10.469 -0.833 1 94.88 70 GLN B CA 1
ATOM 2139 C C . GLN B 1 70 ? 15.945 9.562 -0.226 1 94.88 70 GLN B C 1
ATOM 2141 O O . GLN B 1 70 ? 16.281 8.523 -0.798 1 94.88 70 GLN B O 1
ATOM 2146 N N . GLN B 1 71 ? 16.438 9.945 0.892 1 93.44 71 GLN B N 1
ATOM 2147 C CA . GLN B 1 71 ? 17.438 9.141 1.574 1 93.44 71 GLN B CA 1
ATOM 2148 C C . GLN B 1 71 ? 16.875 7.801 2.029 1 93.44 71 GLN B C 1
ATOM 2150 O O . GLN B 1 71 ? 17.547 6.773 1.959 1 93.44 71 GLN B O 1
ATOM 2155 N N . ALA B 1 72 ? 15.68 7.824 2.574 1 94 72 ALA B N 1
ATOM 2156 C CA . ALA B 1 72 ? 15.016 6.598 3.008 1 94 72 ALA B CA 1
ATOM 2157 C C . ALA B 1 72 ? 14.852 5.625 1.846 1 94 72 ALA B C 1
ATOM 2159 O O . ALA B 1 72 ? 15.133 4.43 1.983 1 94 72 ALA B O 1
ATOM 2160 N N . ILE B 1 73 ? 14.453 6.133 0.692 1 95.75 73 ILE B N 1
ATOM 2161 C CA . ILE B 1 73 ? 14.258 5.328 -0.508 1 95.75 73 ILE B CA 1
ATOM 2162 C C . ILE B 1 73 ? 15.594 4.711 -0.934 1 95.75 73 ILE B C 1
ATOM 2164 O O . ILE B 1 73 ? 15.664 3.521 -1.247 1 95.75 73 ILE B O 1
ATOM 2168 N N . THR B 1 74 ? 16.594 5.531 -0.93 1 95.06 74 THR B N 1
ATOM 2169 C CA . THR B 1 74 ? 17.922 5.062 -1.307 1 95.06 74 THR B CA 1
ATOM 2170 C C . THR B 1 74 ? 18.391 3.947 -0.371 1 95.06 74 THR B C 1
ATOM 2172 O O . THR B 1 74 ? 18.859 2.904 -0.827 1 95.06 74 THR B O 1
ATOM 2175 N N . ARG B 1 75 ? 18.234 4.16 0.878 1 94.12 75 ARG B N 1
ATOM 2176 C CA . ARG B 1 75 ? 18.641 3.168 1.868 1 94.12 75 ARG B CA 1
ATOM 2177 C C . ARG B 1 75 ? 17.859 1.868 1.694 1 94.12 75 ARG B C 1
ATOM 2179 O O . ARG B 1 75 ? 18.438 0.783 1.71 1 94.12 75 ARG B O 1
ATOM 2186 N N . TYR B 1 76 ? 16.594 1.953 1.527 1 95.75 76 TYR B N 1
ATOM 2187 C CA . TYR B 1 76 ? 15.742 0.781 1.349 1 95.75 76 TYR B CA 1
ATOM 2188 C C . TYR B 1 76 ? 16.172 -0.03 0.136 1 95.75 76 TYR B C 1
ATOM 2190 O O . TYR B 1 76 ? 16.312 -1.254 0.215 1 95.75 76 TYR B O 1
ATOM 2198 N N . SER B 1 77 ? 16.422 0.669 -0.954 1 95.62 77 SER B N 1
ATOM 2199 C CA . SER B 1 77 ? 16.828 0.021 -2.195 1 95.62 77 SER B CA 1
ATOM 2200 C C . SER B 1 77 ? 18.188 -0.657 -2.047 1 95.62 77 SER B C 1
ATOM 2202 O O . SER B 1 77 ? 18.344 -1.815 -2.434 1 95.62 77 SER B O 1
ATOM 2204 N N . GLN B 1 78 ? 19.094 0.007 -1.438 1 95 78 GLN B N 1
ATOM 2205 C CA . GLN B 1 78 ? 20.453 -0.502 -1.315 1 95 78 GLN B CA 1
ATOM 2206 C C . GLN B 1 78 ? 20.5 -1.709 -0.383 1 95 78 GLN B C 1
ATOM 2208 O O . GLN B 1 78 ? 21.266 -2.654 -0.626 1 95 78 GLN B O 1
ATOM 2213 N N . ASP B 1 79 ? 19.734 -1.663 0.646 1 93.81 79 ASP B N 1
ATOM 2214 C CA . ASP B 1 79 ? 19.672 -2.787 1.576 1 93.81 79 ASP B CA 1
ATOM 2215 C C . ASP B 1 79 ? 19.203 -4.059 0.878 1 93.81 79 ASP B C 1
ATOM 2217 O O . ASP B 1 79 ? 19.781 -5.129 1.055 1 93.81 79 ASP B O 1
ATOM 2221 N N . ARG B 1 80 ? 18.234 -3.973 0.11 1 94.06 80 ARG B N 1
ATOM 2222 C CA . ARG B 1 80 ? 17.672 -5.125 -0.593 1 94.06 80 ARG B CA 1
ATOM 2223 C C . ARG B 1 80 ? 18.641 -5.633 -1.659 1 94.06 80 ARG B C 1
ATOM 2225 O O . ARG B 1 80 ? 18.844 -6.84 -1.788 1 94.06 80 ARG B O 1
ATOM 2232 N N . GLU B 1 81 ? 19.203 -4.691 -2.398 1 95.19 81 GLU B N 1
ATOM 2233 C CA . GLU B 1 81 ? 20.156 -5.055 -3.438 1 95.19 81 GLU B CA 1
ATOM 2234 C C . GLU B 1 81 ? 21.375 -5.77 -2.848 1 95.19 81 GLU B C 1
ATOM 2236 O O . GLU B 1 81 ? 21.812 -6.789 -3.373 1 95.19 81 GLU B O 1
ATOM 2241 N N . ALA B 1 82 ? 21.828 -5.266 -1.756 1 95.12 82 ALA B N 1
ATOM 2242 C CA . ALA B 1 82 ? 22.984 -5.855 -1.093 1 95.12 82 ALA B CA 1
ATOM 2243 C C . ALA B 1 82 ? 22.672 -7.266 -0.594 1 95.12 82 ALA B C 1
ATOM 2245 O O . ALA B 1 82 ? 23.516 -8.164 -0.683 1 95.12 82 ALA B O 1
ATOM 2246 N N . ALA B 1 83 ? 21.516 -7.453 -0.064 1 93.31 83 ALA B N 1
ATOM 2247 C CA . ALA B 1 83 ? 21.094 -8.758 0.439 1 93.31 83 ALA B CA 1
ATOM 2248 C C . ALA B 1 83 ? 21.047 -9.789 -0.687 1 93.31 83 ALA B C 1
ATOM 2250 O O . ALA B 1 83 ? 21.5 -10.922 -0.521 1 93.31 83 ALA B O 1
ATOM 2251 N N . ALA B 1 84 ? 20.531 -9.406 -1.841 1 92.81 84 ALA B N 1
ATOM 2252 C CA . ALA B 1 84 ? 20.422 -10.305 -2.986 1 92.81 84 ALA B CA 1
ATOM 2253 C C . ALA B 1 84 ? 21.797 -10.594 -3.59 1 92.81 84 ALA B C 1
ATOM 2255 O O . ALA B 1 84 ? 22.062 -11.711 -4.047 1 92.81 84 ALA B O 1
ATOM 2256 N N . ASP B 1 85 ? 22.672 -9.594 -3.531 1 93.56 85 ASP B N 1
ATOM 2257 C CA . ASP B 1 85 ? 23.969 -9.695 -4.172 1 93.56 85 ASP B CA 1
ATOM 2258 C C . ASP B 1 85 ? 24.891 -10.648 -3.408 1 93.56 85 ASP B C 1
ATOM 2260 O O . ASP B 1 85 ? 25.922 -11.078 -3.928 1 93.56 85 ASP B O 1
ATOM 2264 N N . GLY B 1 86 ? 24.547 -11.023 -2.305 1 92 86 GLY B N 1
ATOM 2265 C CA . GLY B 1 86 ? 25.375 -11.883 -1.481 1 92 86 GLY B CA 1
ATOM 2266 C C . GLY B 1 86 ? 25.328 -13.344 -1.902 1 92 86 GLY B C 1
ATOM 2267 O O . GLY B 1 86 ? 26.047 -14.18 -1.355 1 92 86 GLY B O 1
ATOM 2268 N N . PHE B 1 87 ? 24.516 -13.727 -2.908 1 95.56 87 PHE B N 1
ATOM 2269 C CA . PHE B 1 87 ? 24.328 -15.117 -3.309 1 95.56 87 PHE B CA 1
ATOM 2270 C C . PHE B 1 87 ? 24.438 -15.266 -4.82 1 95.56 87 PHE B C 1
ATOM 2272 O O . PHE B 1 87 ? 24.125 -14.328 -5.566 1 95.56 87 PHE B O 1
ATOM 2279 N N . ASP B 1 88 ? 24.859 -16.406 -5.234 1 96.19 88 ASP B N 1
ATOM 2280 C CA . ASP B 1 88 ? 24.844 -16.75 -6.648 1 96.19 88 ASP B CA 1
ATOM 2281 C C . ASP B 1 88 ? 23.625 -17.609 -6.988 1 96.19 88 ASP B C 1
ATOM 2283 O O . ASP B 1 88 ? 23.125 -17.578 -8.117 1 96.19 88 ASP B O 1
ATOM 2287 N N . ASP B 1 89 ? 23.203 -18.344 -6.008 1 97.5 89 ASP B N 1
ATOM 2288 C CA . ASP B 1 89 ? 22.047 -19.219 -6.164 1 97.5 89 ASP B CA 1
ATOM 2289 C C . ASP B 1 89 ? 20.75 -18.406 -6.137 1 97.5 89 ASP B C 1
ATOM 2291 O O . ASP B 1 89 ? 20.453 -17.719 -5.152 1 97.5 89 ASP B O 1
ATOM 2295 N N . ALA B 1 90 ? 19.938 -18.438 -7.223 1 98.12 90 ALA B N 1
ATOM 2296 C CA . ALA B 1 90 ? 18.734 -17.641 -7.375 1 98.12 90 ALA B CA 1
ATOM 2297 C C . ALA B 1 90 ? 17.734 -17.922 -6.25 1 98.12 90 ALA B C 1
ATOM 2299 O O . ALA B 1 90 ? 17 -17.031 -5.832 1 98.12 90 ALA B O 1
ATOM 2300 N N . ARG B 1 91 ? 17.719 -19.141 -5.773 1 98.12 91 ARG B N 1
ATOM 2301 C CA . ARG B 1 91 ? 16.812 -19.5 -4.695 1 98.12 91 ARG B CA 1
ATOM 2302 C C . ARG B 1 91 ? 17.141 -18.734 -3.42 1 98.12 91 ARG B C 1
ATOM 2304 O O . ARG B 1 91 ? 16.234 -18.219 -2.752 1 98.12 91 ARG B O 1
ATOM 2311 N N . LEU B 1 92 ? 18.406 -18.625 -3.121 1 97.62 92 LEU B N 1
ATOM 2312 C CA . LEU B 1 92 ? 18.859 -17.891 -1.938 1 97.62 92 LEU B CA 1
ATOM 2313 C C . LEU B 1 92 ? 18.688 -16.391 -2.129 1 97.62 92 LEU B C 1
ATOM 2315 O O . LEU B 1 92 ? 18.328 -15.68 -1.188 1 97.62 92 LEU B O 1
ATOM 2319 N N . LYS B 1 93 ? 18.922 -15.898 -3.381 1 98.12 93 LYS B N 1
ATOM 2320 C CA . LYS B 1 93 ? 18.672 -14.492 -3.691 1 98.12 93 LYS B CA 1
ATOM 2321 C C . LYS B 1 93 ? 17.219 -14.133 -3.463 1 98.12 93 LYS B C 1
ATOM 2323 O O . LYS B 1 93 ? 16.906 -13.094 -2.879 1 98.12 93 LYS B O 1
ATOM 2328 N N . LEU B 1 94 ? 16.312 -15.055 -3.922 1 98.44 94 LEU B N 1
ATOM 2329 C CA . LEU B 1 94 ? 14.875 -14.805 -3.789 1 98.44 94 LEU B CA 1
ATOM 2330 C C . LEU B 1 94 ? 14.469 -14.727 -2.32 1 98.44 94 LEU B C 1
ATOM 2332 O O . LEU B 1 94 ? 13.75 -13.812 -1.915 1 98.44 94 LEU B O 1
ATOM 2336 N N . ARG B 1 95 ? 14.969 -15.617 -1.519 1 97.81 95 ARG B N 1
ATOM 2337 C CA . ARG B 1 95 ? 14.672 -15.641 -0.089 1 97.81 95 ARG B CA 1
ATOM 2338 C C . ARG B 1 95 ? 15.164 -14.367 0.587 1 97.81 95 ARG B C 1
ATOM 2340 O O . ARG B 1 95 ? 14.438 -13.742 1.362 1 97.81 95 ARG B O 1
ATOM 2347 N N . ALA B 1 96 ? 16.375 -13.984 0.262 1 97.31 96 ALA B N 1
ATOM 2348 C CA . ALA B 1 96 ? 16.953 -12.781 0.851 1 97.31 96 ALA B CA 1
ATOM 2349 C C . ALA B 1 96 ? 16.188 -11.531 0.444 1 97.31 96 ALA B C 1
ATOM 2351 O O . ALA B 1 96 ? 15.945 -10.648 1.269 1 97.31 96 ALA B O 1
ATOM 2352 N N . CYS B 1 97 ? 15.828 -11.477 -0.835 1 97.81 97 CYS B N 1
ATOM 2353 C CA . CYS B 1 97 ? 15.086 -10.336 -1.358 1 97.81 97 CYS B CA 1
ATOM 2354 C C . CYS B 1 97 ? 13.727 -10.211 -0.678 1 97.81 97 CYS B C 1
ATOM 2356 O O . CYS B 1 97 ? 13.328 -9.117 -0.27 1 97.81 97 CYS B O 1
ATOM 2358 N N . ILE B 1 98 ? 13 -11.336 -0.505 1 98.31 98 ILE B N 1
ATOM 2359 C CA . ILE B 1 98 ? 11.711 -11.336 0.176 1 98.31 98 ILE B CA 1
ATOM 2360 C C . ILE B 1 98 ? 11.891 -10.898 1.626 1 98.31 98 ILE B C 1
ATOM 2362 O O . ILE B 1 98 ? 11.148 -10.047 2.119 1 98.31 98 ILE B O 1
ATOM 2366 N N . ASP B 1 99 ? 12.883 -11.406 2.285 1 97.19 99 ASP B N 1
ATOM 2367 C CA . ASP B 1 99 ? 13.148 -11.094 3.688 1 97.19 99 ASP B CA 1
ATOM 2368 C C . ASP B 1 99 ? 13.359 -9.594 3.889 1 97.19 99 ASP B C 1
ATOM 2370 O O . ASP B 1 99 ? 12.773 -9 4.797 1 97.19 99 ASP B O 1
ATOM 2374 N N . LYS B 1 100 ? 14.07 -8.977 3.01 1 97.25 100 LYS B N 1
ATOM 2375 C CA . LYS B 1 100 ? 14.422 -7.566 3.154 1 97.25 100 LYS B CA 1
ATOM 2376 C C . LYS B 1 100 ? 13.266 -6.668 2.713 1 97.25 100 LYS B C 1
ATOM 2378 O O . LYS B 1 100 ? 13.258 -5.473 3.02 1 97.25 100 LYS B O 1
ATOM 2383 N N . GLY B 1 101 ? 12.359 -7.254 1.978 1 97.38 101 GLY B N 1
ATOM 2384 C CA . GLY B 1 101 ? 11.25 -6.465 1.479 1 97.38 101 GLY B CA 1
ATOM 2385 C C . GLY B 1 101 ? 10.117 -6.336 2.479 1 97.38 101 GLY B C 1
ATOM 2386 O O . GLY B 1 101 ? 9.211 -5.516 2.297 1 97.38 101 GLY B O 1
ATOM 2387 N N . VAL B 1 102 ? 10.125 -7.125 3.539 1 98.06 102 VAL B N 1
ATOM 2388 C CA . VAL B 1 102 ? 9.078 -7.121 4.555 1 98.06 102 VAL B CA 1
ATOM 2389 C C . VAL B 1 102 ? 9.547 -6.332 5.777 1 98.06 102 VAL B C 1
ATOM 2391 O O . VAL B 1 102 ? 10.672 -6.516 6.246 1 98.06 102 VAL B O 1
ATOM 2394 N N . ALA B 1 103 ? 8.695 -5.453 6.27 1 97.81 103 ALA B N 1
ATOM 2395 C CA . ALA B 1 103 ? 9.023 -4.66 7.449 1 97.81 103 ALA B CA 1
ATOM 2396 C C . ALA B 1 103 ? 9.508 -5.551 8.594 1 97.81 103 ALA B C 1
ATOM 2398 O O . ALA B 1 103 ? 8.977 -6.648 8.797 1 97.81 103 ALA B O 1
ATOM 2399 N N . ALA B 1 104 ? 10.445 -5.086 9.375 1 97.06 104 ALA B N 1
ATOM 2400 C CA . ALA B 1 104 ? 11.039 -5.852 10.469 1 97.06 104 ALA B CA 1
ATOM 2401 C C . ALA B 1 104 ? 10.039 -6.055 11.602 1 97.06 104 ALA B C 1
ATOM 2403 O O . ALA B 1 104 ? 10.156 -7.012 12.375 1 97.06 104 ALA B O 1
ATOM 2404 N N . GLY B 1 105 ? 9.078 -5.254 11.688 1 96.88 105 GLY B N 1
ATOM 2405 C CA . GLY B 1 105 ? 8.055 -5.219 12.727 1 96.88 105 GLY B CA 1
ATOM 2406 C C . GLY B 1 105 ? 7.336 -3.885 12.805 1 96.88 105 GLY B C 1
ATOM 2407 O O . GLY B 1 105 ? 7.543 -3.008 11.969 1 96.88 105 GLY B O 1
ATOM 2408 N N . PRO B 1 106 ? 6.492 -3.703 13.836 1 94.25 106 PRO B N 1
ATOM 2409 C CA . PRO B 1 106 ? 5.703 -2.473 13.945 1 94.25 106 PRO B CA 1
ATOM 2410 C C . PRO B 1 106 ? 6.574 -1.234 14.156 1 94.25 106 PRO B C 1
ATOM 2412 O O . PRO B 1 106 ? 6.141 -0.117 13.859 1 94.25 106 PRO B O 1
ATOM 2415 N N . ASP B 1 107 ? 7.828 -1.44 14.609 1 94 107 ASP B N 1
ATOM 2416 C CA . ASP B 1 107 ? 8.68 -0.301 14.93 1 94 107 ASP B CA 1
ATOM 2417 C C . ASP B 1 107 ? 9.688 -0.039 13.82 1 94 107 ASP B C 1
ATOM 2419 O O . ASP B 1 107 ? 10.648 0.715 14.008 1 94 107 ASP B O 1
ATOM 2423 N N . ASP B 1 108 ? 9.508 -0.674 12.68 1 96.38 108 ASP B N 1
ATOM 2424 C CA . ASP B 1 108 ? 10.406 -0.449 11.547 1 96.38 108 ASP B CA 1
ATOM 2425 C C . ASP B 1 108 ? 10.344 1.003 11.078 1 96.38 108 ASP B C 1
ATOM 2427 O O . ASP B 1 108 ? 9.453 1.373 10.312 1 96.38 108 ASP B O 1
ATOM 2431 N N . ALA B 1 109 ? 11.289 1.777 11.484 1 94.25 109 ALA B N 1
ATOM 2432 C CA . ALA B 1 109 ? 11.281 3.225 11.289 1 94.25 109 ALA B CA 1
ATOM 2433 C C . ALA B 1 109 ? 11.359 3.578 9.805 1 94.25 109 ALA B C 1
ATOM 2435 O O . ALA B 1 109 ? 10.703 4.512 9.344 1 94.25 109 ALA B O 1
ATOM 2436 N N . LEU B 1 110 ? 12.18 2.842 9.078 1 94.81 110 LEU B N 1
ATOM 2437 C CA . LEU B 1 110 ? 12.375 3.137 7.664 1 94.81 110 LEU B CA 1
ATOM 2438 C C . LEU B 1 110 ? 11.086 2.916 6.879 1 94.81 110 LEU B C 1
ATOM 2440 O O . LEU B 1 110 ? 10.648 3.795 6.133 1 94.81 110 LEU B O 1
ATOM 2444 N N . THR B 1 111 ? 10.453 1.781 7.059 1 96.38 111 THR B N 1
ATOM 2445 C CA . THR B 1 111 ? 9.219 1.468 6.359 1 96.38 111 THR B CA 1
ATOM 2446 C C . THR B 1 111 ? 8.094 2.41 6.793 1 96.38 111 THR B C 1
ATOM 2448 O O . THR B 1 111 ? 7.309 2.869 5.965 1 96.38 111 THR B O 1
ATOM 2451 N N . ARG B 1 112 ? 8.039 2.768 8.07 1 95 112 ARG B N 1
ATOM 2452 C CA . ARG B 1 112 ? 7.055 3.727 8.555 1 95 112 ARG B CA 1
ATOM 2453 C C . ARG B 1 112 ? 7.211 5.074 7.855 1 95 112 ARG B C 1
ATOM 2455 O O . ARG B 1 112 ? 6.219 5.695 7.473 1 95 112 ARG B O 1
ATOM 2462 N N . LEU B 1 113 ? 8.43 5.469 7.73 1 94 113 LEU B N 1
ATOM 2463 C CA . LEU B 1 113 ? 8.695 6.742 7.078 1 94 113 LEU B CA 1
ATOM 2464 C C . LEU B 1 113 ? 8.203 6.73 5.633 1 94 113 LEU B C 1
ATOM 2466 O O . LEU B 1 113 ? 7.562 7.684 5.184 1 94 113 LEU B O 1
ATOM 2470 N N . LEU B 1 114 ? 8.461 5.68 4.891 1 95.31 114 LEU B N 1
ATOM 2471 C CA . LEU B 1 114 ? 8.039 5.57 3.498 1 95.31 114 LEU B CA 1
ATOM 2472 C C . LEU B 1 114 ? 6.52 5.621 3.383 1 95.31 114 LEU B C 1
ATOM 2474 O O . LEU B 1 114 ? 5.984 6.297 2.502 1 95.31 114 LEU B O 1
ATOM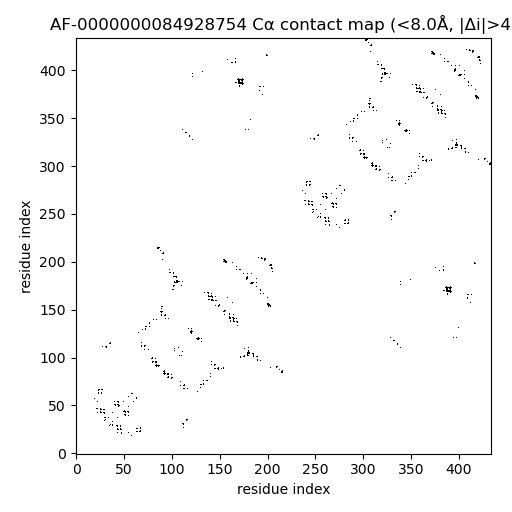 2478 N N . PHE B 1 115 ? 5.816 4.996 4.297 1 94.31 115 PHE B N 1
ATOM 2479 C CA . PHE B 1 115 ? 4.363 4.945 4.227 1 94.31 115 PHE B CA 1
ATOM 2480 C C . PHE B 1 115 ? 3.748 6.254 4.711 1 94.31 115 PHE B C 1
ATOM 2482 O O . PHE B 1 115 ? 2.666 6.641 4.262 1 94.31 115 PHE B O 1
ATOM 2489 N N . GLU B 1 116 ? 4.449 6.934 5.625 1 91.25 116 GLU B N 1
ATOM 2490 C CA . GLU B 1 116 ? 4.012 8.266 6.039 1 91.25 116 GLU B CA 1
ATOM 2491 C C . GLU B 1 116 ? 4.023 9.234 4.863 1 91.25 116 GLU B C 1
ATOM 2493 O O . GLU B 1 116 ? 3.158 10.109 4.77 1 91.25 116 GLU B O 1
ATOM 2498 N N . TYR B 1 117 ? 4.941 9 3.996 1 90.5 117 TYR B N 1
ATOM 2499 C CA . TYR B 1 117 ? 5.16 9.938 2.896 1 90.5 117 TYR B CA 1
ATOM 2500 C C . TYR B 1 117 ? 4.387 9.508 1.655 1 90.5 117 TYR B C 1
ATOM 2502 O O . TYR B 1 117 ? 4.203 10.297 0.728 1 90.5 117 TYR B O 1
ATOM 2510 N N . TRP B 1 118 ? 3.869 8.328 1.628 1 91.75 118 TRP B N 1
ATOM 2511 C CA . TRP B 1 118 ? 3.35 7.691 0.42 1 91.75 118 TRP B CA 1
ATOM 2512 C C . TRP B 1 118 ? 2.229 8.523 -0.192 1 91.75 118 TRP B C 1
ATOM 2514 O O . TRP B 1 118 ? 2.223 8.781 -1.398 1 91.75 118 TRP B O 1
ATOM 2524 N N . PRO B 1 119 ? 1.287 9.141 0.578 1 90.75 119 PRO B N 1
ATOM 2525 C CA . PRO B 1 119 ? 0.178 9.883 -0.028 1 90.75 119 PRO B CA 1
ATOM 2526 C C . PRO B 1 119 ? 0.636 11.164 -0.733 1 90.75 119 PRO B C 1
ATOM 2528 O O . PRO B 1 119 ? -0.104 11.719 -1.547 1 90.75 119 PRO B O 1
ATOM 2531 N N . ARG B 1 120 ? 1.828 11.641 -0.39 1 88.94 120 ARG B N 1
ATOM 2532 C CA . ARG B 1 120 ? 2.346 12.82 -1.072 1 88.94 120 ARG B CA 1
ATOM 2533 C C . ARG B 1 120 ? 2.494 12.57 -2.568 1 88.94 120 ARG B C 1
ATOM 2535 O O . ARG B 1 120 ? 2.457 13.508 -3.369 1 88.94 120 ARG B O 1
ATOM 2542 N N . CYS B 1 121 ? 2.572 11.328 -2.922 1 91 121 CYS B N 1
ATOM 2543 C CA . CYS B 1 121 ? 2.705 10.938 -4.32 1 91 121 CYS B CA 1
ATOM 2544 C C . CYS B 1 121 ? 1.446 11.289 -5.105 1 91 121 CYS B C 1
ATOM 2546 O O . CYS B 1 121 ? 1.478 11.367 -6.336 1 91 121 CYS B O 1
ATOM 2548 N N . LEU B 1 122 ? 0.37 11.555 -4.41 1 90.81 122 LEU B N 1
ATOM 2549 C CA . LEU B 1 122 ? -0.906 11.812 -5.066 1 90.81 122 LEU B CA 1
ATOM 2550 C C . LEU B 1 122 ? -0.978 13.258 -5.551 1 90.81 122 LEU B C 1
ATOM 2552 O O . LEU B 1 122 ? -1.789 13.586 -6.418 1 90.81 122 LEU B O 1
ATOM 2556 N N . ARG B 1 123 ? -0.074 14.156 -5.039 1 87.75 123 ARG B N 1
ATOM 2557 C CA . ARG B 1 123 ? -0.231 15.57 -5.363 1 87.75 123 ARG B CA 1
ATOM 2558 C C . ARG B 1 123 ? 1.116 16.219 -5.68 1 87.75 123 ARG B C 1
ATOM 2560 O O . ARG B 1 123 ? 1.177 17.375 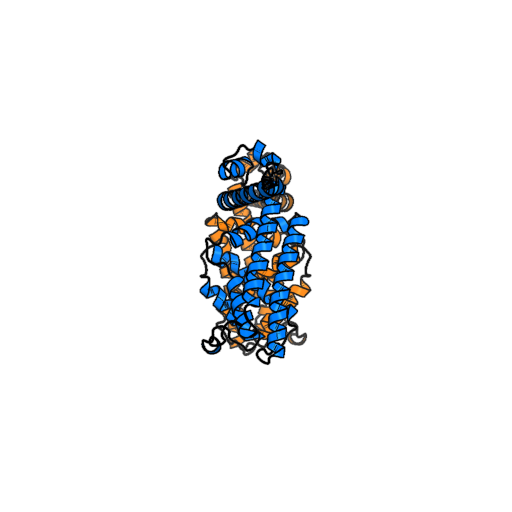-6.07 1 87.75 123 ARG B O 1
ATOM 2567 N N . ASP B 1 124 ? 2.145 15.523 -5.348 1 89.06 124 ASP B N 1
ATOM 2568 C CA . ASP B 1 124 ? 3.498 16.031 -5.551 1 89.06 124 ASP B CA 1
ATOM 2569 C C . ASP B 1 124 ? 4.254 15.18 -6.57 1 89.06 124 ASP B C 1
ATOM 2571 O O . ASP B 1 124 ? 4.672 14.062 -6.27 1 89.06 124 ASP B O 1
ATOM 2575 N N . ALA B 1 125 ? 4.531 15.766 -7.691 1 90 125 ALA B N 1
ATOM 2576 C CA . ALA B 1 125 ? 5.156 15.047 -8.797 1 90 125 ALA B CA 1
ATOM 2577 C C . ALA B 1 125 ? 6.559 14.578 -8.422 1 90 125 ALA B C 1
ATOM 2579 O O . ALA B 1 125 ? 7 13.516 -8.867 1 90 125 ALA B O 1
ATOM 2580 N N . ARG B 1 126 ? 7.191 15.352 -7.617 1 92 126 ARG B N 1
ATOM 2581 C CA . ARG B 1 126 ? 8.539 14.961 -7.199 1 92 126 ARG B CA 1
ATOM 2582 C C . ARG B 1 126 ? 8.5 13.719 -6.312 1 92 126 ARG B C 1
ATOM 2584 O O . ARG B 1 126 ? 9.32 12.82 -6.469 1 92 126 ARG B O 1
ATOM 2591 N N . ALA B 1 127 ? 7.586 13.703 -5.359 1 92.38 127 ALA B N 1
ATOM 2592 C CA . ALA B 1 127 ? 7.402 12.523 -4.512 1 92.38 127 ALA B CA 1
ATOM 2593 C C . ALA B 1 127 ? 7 11.312 -5.34 1 92.38 127 ALA B C 1
ATOM 2595 O O . ALA B 1 127 ? 7.504 10.203 -5.117 1 92.38 127 ALA B O 1
ATOM 2596 N N . ALA B 1 128 ? 6.172 11.539 -6.355 1 93.38 128 ALA B N 1
ATOM 2597 C CA . ALA B 1 128 ? 5.727 10.461 -7.23 1 93.38 128 ALA B CA 1
ATOM 2598 C C . ALA B 1 128 ? 6.898 9.867 -8.016 1 93.38 128 ALA B C 1
ATOM 2600 O O . ALA B 1 128 ? 6.988 8.648 -8.188 1 93.38 128 ALA B O 1
ATOM 2601 N N . ALA B 1 129 ? 7.746 10.719 -8.469 1 94.31 129 ALA B N 1
ATOM 2602 C CA . ALA B 1 129 ? 8.906 10.258 -9.227 1 94.31 129 ALA B CA 1
ATOM 2603 C C . ALA B 1 129 ? 9.836 9.414 -8.359 1 94.31 129 ALA B C 1
ATOM 2605 O O . ALA B 1 129 ? 10.375 8.406 -8.812 1 94.31 129 ALA B O 1
ATOM 2606 N N . LEU B 1 130 ? 10.031 9.844 -7.141 1 94.81 130 LEU B N 1
ATOM 2607 C CA . LEU B 1 130 ? 10.859 9.086 -6.211 1 94.81 130 LEU B CA 1
ATOM 2608 C C . LEU B 1 130 ? 10.25 7.719 -5.93 1 94.81 130 LEU B C 1
ATOM 2610 O O . LEU B 1 130 ? 10.953 6.703 -5.953 1 94.81 130 LEU B O 1
ATOM 2614 N N . ASP B 1 131 ? 9 7.703 -5.676 1 96.38 131 ASP B N 1
ATOM 2615 C CA . ASP B 1 131 ? 8.305 6.445 -5.426 1 96.38 131 ASP B CA 1
ATOM 2616 C C . ASP B 1 131 ? 8.383 5.523 -6.641 1 96.38 131 ASP B C 1
ATOM 2618 O O . ASP B 1 131 ? 8.57 4.312 -6.5 1 96.38 131 ASP B O 1
ATOM 2622 N N . SER B 1 132 ? 8.234 6.094 -7.828 1 95.62 132 SER B N 1
ATOM 2623 C CA . SER B 1 132 ? 8.359 5.336 -9.07 1 95.62 132 SER B CA 1
ATOM 2624 C C . SER B 1 132 ? 9.742 4.715 -9.195 1 95.62 132 SER B C 1
ATOM 2626 O O . SER B 1 132 ? 9.875 3.543 -9.562 1 95.62 132 SER B O 1
ATOM 2628 N N . SER B 1 133 ? 10.664 5.492 -8.906 1 95.44 133 SER B N 1
ATOM 2629 C CA . SER B 1 133 ? 12.039 4.996 -8.977 1 95.44 133 SER B CA 1
ATOM 2630 C C . SER B 1 133 ? 12.258 3.844 -8 1 95.44 133 SER B C 1
ATOM 2632 O O . SER B 1 133 ? 12.891 2.848 -8.344 1 95.44 133 SER B O 1
ATOM 2634 N N . LEU B 1 134 ? 11.789 3.975 -6.793 1 96.75 134 LEU B N 1
ATOM 2635 C CA . LEU B 1 134 ? 11.883 2.902 -5.809 1 96.75 134 LEU B CA 1
ATOM 2636 C C . LEU B 1 134 ? 11.219 1.631 -6.328 1 96.75 134 LEU B C 1
ATOM 2638 O O . LEU B 1 134 ? 11.828 0.559 -6.316 1 96.75 134 LEU B O 1
ATOM 2642 N N . THR B 1 135 ? 10.031 1.742 -6.809 1 97.38 135 THR B N 1
ATOM 2643 C CA . THR B 1 135 ? 9.258 0.604 -7.297 1 97.38 135 THR B CA 1
ATOM 2644 C C . THR B 1 135 ? 9.984 -0.094 -8.445 1 97.38 135 THR B C 1
ATOM 2646 O O . THR B 1 135 ? 10.148 -1.316 -8.43 1 97.38 135 THR B O 1
ATOM 2649 N N . GLU B 1 136 ? 10.469 0.706 -9.359 1 96.62 136 GLU B N 1
ATOM 2650 C CA . GLU B 1 136 ? 11.156 0.144 -10.516 1 96.62 136 GLU B CA 1
ATOM 2651 C C . GLU B 1 136 ? 12.445 -0.565 -10.109 1 96.62 136 GLU B C 1
ATOM 2653 O O . GLU B 1 136 ? 12.781 -1.621 -10.648 1 96.62 136 GLU B O 1
ATOM 2658 N N . ARG B 1 137 ? 13.141 -0.023 -9.219 1 97 137 ARG B N 1
ATOM 2659 C CA . ARG B 1 137 ? 14.367 -0.647 -8.727 1 97 137 ARG B CA 1
ATOM 2660 C C . ARG B 1 137 ? 14.078 -1.985 -8.062 1 97 137 ARG B C 1
ATOM 2662 O O . ARG B 1 137 ? 14.789 -2.967 -8.281 1 97 137 ARG B O 1
ATOM 2669 N N . GLN B 1 138 ? 13.062 -2.006 -7.227 1 97.88 138 GLN B N 1
ATOM 2670 C CA . GLN B 1 138 ? 12.68 -3.248 -6.562 1 97.88 138 GLN B CA 1
ATOM 26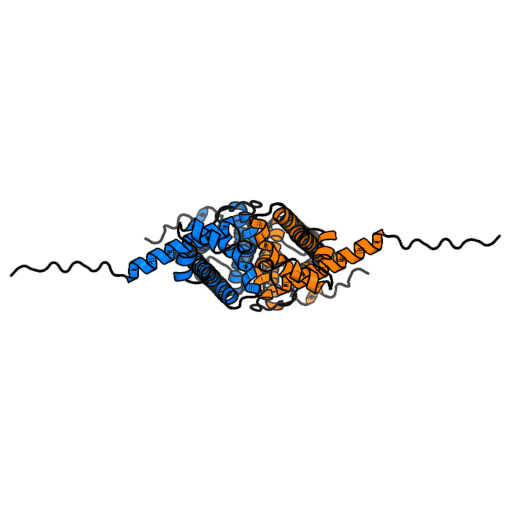71 C C . GLN B 1 138 ? 12.227 -4.297 -7.574 1 97.88 138 GLN B C 1
ATOM 2673 O O . GLN B 1 138 ? 12.594 -5.473 -7.461 1 97.88 138 GLN B O 1
ATOM 2678 N N . ILE B 1 139 ? 11.484 -3.865 -8.594 1 98.38 139 ILE B N 1
ATOM 2679 C CA . ILE B 1 139 ? 11.023 -4.777 -9.641 1 98.38 139 ILE B CA 1
ATOM 2680 C C . ILE B 1 139 ? 12.227 -5.344 -10.391 1 98.38 139 ILE B C 1
ATOM 2682 O O . ILE B 1 139 ? 12.289 -6.543 -10.672 1 98.38 139 ILE B O 1
ATOM 2686 N N . ALA B 1 140 ? 13.18 -4.52 -10.648 1 98.12 140 ALA B N 1
ATOM 2687 C CA . ALA B 1 140 ? 14.367 -4.949 -11.383 1 98.12 140 ALA B CA 1
ATOM 2688 C C . ALA B 1 140 ? 15.133 -6.027 -10.617 1 98.12 140 ALA B C 1
ATOM 2690 O O . ALA B 1 140 ? 15.594 -7.004 -11.211 1 98.12 140 ALA B O 1
ATOM 2691 N N . VAL B 1 141 ? 15.242 -5.875 -9.344 1 98.25 141 VAL B N 1
ATOM 2692 C CA . VAL B 1 141 ? 15.953 -6.848 -8.523 1 98.25 141 VAL B CA 1
ATOM 2693 C C . VAL B 1 141 ? 15.25 -8.203 -8.594 1 98.25 141 VAL B C 1
ATOM 2695 O O . VAL B 1 141 ? 15.875 -9.227 -8.883 1 98.25 141 VAL B O 1
ATOM 2698 N N . TYR B 1 142 ? 13.969 -8.234 -8.383 1 98.69 142 TYR B N 1
ATOM 2699 C CA . TYR B 1 142 ? 13.203 -9.477 -8.461 1 98.69 142 TYR B CA 1
ATOM 2700 C C . TYR B 1 142 ? 13.289 -10.078 -9.859 1 98.69 142 TYR B C 1
ATOM 2702 O O . TYR B 1 142 ? 13.445 -11.297 -10.008 1 98.69 142 TYR B O 1
ATOM 2710 N N . ALA B 1 143 ? 13.133 -9.227 -10.867 1 98.75 143 ALA B N 1
ATOM 2711 C CA . ALA B 1 143 ? 13.148 -9.719 -12.234 1 98.75 143 ALA B CA 1
ATOM 2712 C C . ALA B 1 143 ? 14.469 -10.406 -12.562 1 98.75 143 ALA B C 1
ATOM 2714 O O . ALA B 1 143 ? 14.492 -11.461 -13.211 1 98.75 143 ALA B O 1
ATOM 2715 N N . GLU B 1 144 ? 15.516 -9.812 -12.125 1 98.5 144 GLU B N 1
ATOM 2716 C CA . GLU B 1 144 ? 16.828 -10.398 -12.328 1 98.5 144 GLU B CA 1
ATOM 2717 C C . GLU B 1 144 ? 16.953 -11.75 -11.625 1 98.5 144 GLU B C 1
ATOM 2719 O O . GLU B 1 144 ? 17.5 -12.703 -12.188 1 98.5 144 GLU B O 1
ATOM 2724 N N . ILE B 1 145 ? 16.484 -11.836 -10.453 1 98.62 145 ILE B N 1
ATOM 2725 C CA . ILE B 1 145 ? 16.531 -13.07 -9.68 1 98.62 145 ILE B CA 1
ATOM 2726 C C . ILE B 1 145 ? 15.719 -14.156 -10.383 1 98.62 145 ILE B C 1
ATOM 2728 O O . ILE B 1 145 ? 16.172 -15.297 -10.516 1 98.62 145 ILE B O 1
ATOM 2732 N N . LEU B 1 146 ? 14.531 -13.797 -10.82 1 98.88 146 LEU B N 1
ATOM 2733 C CA . LEU B 1 146 ? 13.641 -14.742 -11.492 1 98.88 146 LEU B CA 1
ATOM 2734 C C . LEU B 1 146 ? 14.25 -15.227 -12.797 1 98.88 146 LEU B C 1
ATOM 2736 O O . LEU B 1 146 ? 14.195 -16.422 -13.109 1 98.88 146 LEU B O 1
ATOM 2740 N N . THR B 1 147 ? 14.844 -14.32 -13.516 1 98.81 147 THR B N 1
ATOM 2741 C CA . THR B 1 147 ? 15.531 -14.672 -14.758 1 98.81 147 THR B CA 1
ATOM 2742 C C . THR B 1 147 ? 16.688 -15.625 -14.477 1 98.81 147 THR B C 1
ATOM 2744 O O . THR B 1 147 ? 16.844 -16.641 -15.164 1 98.81 147 THR B O 1
ATOM 2747 N N . LEU B 1 148 ? 17.453 -15.297 -13.523 1 98.56 148 LEU B N 1
ATOM 2748 C CA . LEU B 1 148 ? 18.578 -16.141 -13.133 1 98.56 148 LEU B CA 1
ATOM 2749 C C . LEU B 1 148 ? 18.094 -17.516 -12.711 1 98.56 148 LEU B C 1
ATOM 2751 O O . LEU B 1 148 ? 18.688 -18.531 -13.102 1 98.56 148 LEU B O 1
ATOM 2755 N N . GLY B 1 149 ? 17.062 -17.562 -11.867 1 98.62 149 GLY B N 1
ATOM 2756 C CA . GLY B 1 149 ? 16.531 -18.828 -11.406 1 98.62 149 GLY B CA 1
ATOM 2757 C C . GLY B 1 149 ? 16.047 -19.719 -12.539 1 98.62 149 GLY B C 1
ATOM 2758 O O . GLY B 1 149 ? 16.219 -20.938 -12.492 1 98.62 149 GLY B O 1
ATOM 2759 N N . ARG B 1 150 ? 15.414 -19.094 -13.523 1 98.62 150 ARG B N 1
ATOM 2760 C CA . ARG B 1 150 ? 15.016 -19.844 -14.711 1 98.62 150 ARG B CA 1
ATOM 2761 C C . ARG B 1 150 ? 16.234 -20.375 -15.453 1 98.62 150 ARG B C 1
ATOM 2763 O O . ARG B 1 150 ? 16.281 -21.547 -15.836 1 98.62 150 ARG B O 1
ATOM 2770 N N . ALA B 1 151 ? 17.234 -19.547 -15.641 1 98.44 151 ALA B N 1
ATOM 2771 C CA . ALA B 1 151 ? 18.469 -19.938 -16.328 1 98.44 151 ALA B CA 1
ATOM 2772 C C . ALA B 1 151 ? 19.172 -21.078 -15.602 1 98.44 151 ALA B C 1
ATOM 2774 O O . ALA B 1 151 ? 19.781 -21.953 -16.234 1 98.44 151 ALA B O 1
ATOM 2775 N N . GLN B 1 152 ? 19.078 -21.094 -14.32 1 98.31 152 GLN B N 1
ATOM 2776 C CA . GLN B 1 152 ? 19.734 -22.078 -13.492 1 98.31 152 GLN B CA 1
ATOM 2777 C C . GLN B 1 152 ? 18.906 -23.359 -13.383 1 98.31 152 GLN B C 1
ATOM 2779 O O . GLN B 1 152 ? 19.344 -24.344 -12.789 1 98.31 152 GLN B O 1
ATOM 2784 N N . GLY B 1 153 ? 17.672 -23.266 -13.875 1 98.19 153 GLY B N 1
ATOM 2785 C CA . GLY B 1 153 ? 16.797 -24.422 -13.875 1 98.19 153 GLY B CA 1
ATOM 2786 C C . GLY B 1 153 ? 16.047 -24.609 -12.57 1 98.19 153 GLY B C 1
ATOM 2787 O O . GLY B 1 153 ? 15.43 -25.656 -12.344 1 98.19 153 GLY B O 1
ATOM 2788 N N . HIS B 1 154 ? 16.078 -23.578 -11.688 1 97.88 154 HIS B N 1
ATOM 2789 C CA . HIS B 1 154 ? 15.453 -23.672 -10.375 1 97.88 154 HIS B CA 1
ATOM 2790 C C . HIS B 1 154 ? 13.984 -23.266 -10.422 1 97.88 154 HIS B C 1
ATOM 2792 O O . HIS B 1 154 ? 13.18 -23.703 -9.594 1 97.88 154 HIS B O 1
ATOM 2798 N N . PHE B 1 155 ? 13.711 -22.359 -11.344 1 98.56 155 PHE B N 1
ATOM 2799 C CA . PHE B 1 155 ? 12.375 -21.781 -11.398 1 98.56 155 PHE B CA 1
ATOM 2800 C C . PHE B 1 155 ? 11.703 -22.094 -12.727 1 98.56 155 PHE B C 1
ATOM 2802 O O . PHE B 1 155 ? 12.336 -22.031 -13.781 1 98.56 155 PHE B O 1
ATOM 2809 N N . VAL B 1 156 ? 10.5 -22.469 -12.742 1 98.31 156 VAL B N 1
ATOM 2810 C CA . VAL B 1 156 ? 9.633 -22.578 -13.906 1 98.31 156 VAL B CA 1
ATOM 2811 C C . VAL B 1 156 ? 8.625 -21.422 -13.898 1 98.31 156 VAL B C 1
ATOM 2813 O O . VAL B 1 156 ? 7.703 -21.406 -13.086 1 98.31 156 VAL B O 1
ATOM 2816 N N . LEU B 1 157 ? 8.781 -20.516 -14.789 1 97.88 157 LEU B N 1
ATOM 2817 C CA . LEU B 1 157 ? 7.949 -19.328 -14.828 1 97.88 157 LEU B CA 1
ATOM 2818 C C . LEU B 1 157 ? 6.898 -19.422 -15.93 1 97.88 157 LEU B C 1
ATOM 2820 O O . LEU B 1 157 ? 7.219 -19.75 -17.078 1 97.88 157 LEU B O 1
ATOM 2824 N N . GLN B 1 158 ? 5.703 -19.141 -15.578 1 93.31 158 GLN B N 1
ATOM 2825 C CA . GLN B 1 158 ? 4.629 -19.203 -16.562 1 93.31 158 GLN B CA 1
ATOM 2826 C C . GLN B 1 158 ? 4.344 -17.828 -17.156 1 93.31 158 GLN B C 1
ATOM 2828 O O . GLN B 1 158 ? 3.635 -17.703 -18.156 1 93.31 158 GLN B O 1
ATOM 2833 N N . ASP B 1 159 ? 4.785 -16.766 -16.547 1 97.5 159 ASP B N 1
ATOM 2834 C CA . ASP B 1 159 ? 4.629 -15.391 -17 1 97.5 159 ASP B CA 1
ATOM 2835 C C . ASP B 1 159 ? 5.977 -14.688 -17.109 1 97.5 159 ASP B C 1
ATOM 2837 O O . ASP B 1 159 ? 6.98 -15.18 -16.578 1 97.5 159 ASP B O 1
ATOM 2841 N N . PRO B 1 160 ? 6.051 -13.594 -17.875 1 98.19 160 PRO B N 1
ATOM 2842 C CA . PRO B 1 160 ? 7.316 -12.859 -17.953 1 98.19 160 PRO B CA 1
ATOM 2843 C C . PRO B 1 160 ? 7.863 -12.477 -16.578 1 98.19 160 PRO B C 1
ATOM 2845 O O . PRO B 1 160 ? 7.102 -12.07 -15.703 1 98.19 160 PRO B O 1
ATOM 2848 N N . PRO B 1 161 ? 9.18 -12.656 -16.375 1 98.69 161 PRO B N 1
ATOM 2849 C CA . PRO B 1 161 ? 9.789 -12.383 -15.07 1 98.69 161 PRO B CA 1
ATOM 2850 C C . PRO B 1 161 ? 9.43 -11 -14.523 1 98.69 161 PRO B C 1
ATOM 2852 O O . PRO B 1 161 ? 9.211 -10.844 -13.32 1 98.69 161 PRO B O 1
ATOM 2855 N N . ARG B 1 162 ? 9.344 -10.008 -15.359 1 98.56 162 ARG B N 1
ATOM 2856 C CA . ARG B 1 162 ? 9.086 -8.656 -14.891 1 98.56 162 ARG B CA 1
ATOM 2857 C C . ARG B 1 162 ? 7.676 -8.539 -14.32 1 98.56 162 ARG B C 1
ATOM 2859 O O . ARG B 1 162 ? 7.449 -7.801 -13.359 1 98.56 162 ARG B O 1
ATOM 2866 N N . LEU B 1 163 ? 6.699 -9.234 -14.93 1 98.62 163 LEU B N 1
ATOM 2867 C CA . LEU B 1 163 ? 5.344 -9.234 -14.391 1 98.62 163 LEU B CA 1
ATOM 2868 C C . LEU B 1 163 ? 5.297 -9.891 -13.016 1 98.62 163 LEU B C 1
ATOM 2870 O O . LEU B 1 163 ? 4.699 -9.352 -12.086 1 98.62 163 LEU B O 1
ATOM 2874 N N . ILE B 1 164 ? 5.93 -11 -12.906 1 98.75 164 ILE B N 1
ATOM 2875 C CA . ILE B 1 164 ? 5.996 -11.719 -11.633 1 98.75 164 ILE B CA 1
ATOM 2876 C C . ILE B 1 164 ? 6.695 -10.852 -10.586 1 98.75 164 ILE B C 1
ATOM 2878 O O . ILE B 1 164 ? 6.246 -10.773 -9.445 1 98.75 164 ILE B O 1
ATOM 2882 N N . ALA B 1 165 ? 7.77 -10.164 -11 1 98.88 165 ALA B N 1
ATOM 2883 C CA . ALA B 1 165 ? 8.516 -9.266 -10.125 1 98.88 165 ALA B CA 1
ATOM 2884 C C . ALA B 1 165 ? 7.637 -8.133 -9.617 1 98.88 165 ALA B C 1
ATOM 2886 O O . ALA B 1 165 ? 7.629 -7.828 -8.422 1 98.88 165 ALA B O 1
ATOM 2887 N N . ALA B 1 166 ? 6.898 -7.527 -10.523 1 98.81 166 ALA B N 1
ATOM 2888 C CA . ALA B 1 166 ? 6 -6.441 -10.141 1 98.81 166 ALA B CA 1
ATOM 2889 C C . ALA B 1 166 ? 4.953 -6.914 -9.141 1 98.81 166 ALA B C 1
ATOM 2891 O O . ALA B 1 166 ? 4.594 -6.184 -8.211 1 98.81 166 ALA B O 1
ATOM 2892 N N . ASN B 1 167 ? 4.465 -8.133 -9.305 1 98.88 167 ASN B N 1
ATOM 2893 C CA . ASN B 1 167 ? 3.494 -8.703 -8.375 1 98.88 167 ASN B CA 1
ATOM 2894 C C . ASN B 1 167 ? 4.102 -8.906 -6.988 1 98.88 167 ASN B C 1
ATOM 2896 O O . ASN B 1 167 ? 3.439 -8.672 -5.977 1 98.88 167 ASN B O 1
ATOM 2900 N N . PHE B 1 168 ? 5.371 -9.344 -6.91 1 98.81 168 PHE B N 1
ATOM 2901 C CA . PHE B 1 168 ? 6.051 -9.453 -5.625 1 98.81 168 PHE B CA 1
ATOM 2902 C C . PHE B 1 168 ? 6.086 -8.102 -4.914 1 98.81 168 PHE B C 1
ATOM 2904 O O . PHE B 1 168 ? 5.73 -8.008 -3.74 1 98.81 168 PHE B O 1
ATOM 2911 N N . VAL B 1 169 ? 6.469 -7.105 -5.672 1 98.69 169 VAL B N 1
ATOM 2912 C CA . VAL B 1 169 ? 6.633 -5.773 -5.098 1 98.69 169 VAL B CA 1
ATOM 2913 C C . VAL B 1 169 ? 5.281 -5.246 -4.621 1 98.69 169 VAL B C 1
ATOM 2915 O O . VAL B 1 169 ? 5.168 -4.723 -3.51 1 98.69 169 VAL B O 1
ATOM 2918 N N . ALA B 1 170 ? 4.281 -5.426 -5.449 1 98.69 170 ALA B N 1
ATOM 2919 C CA . ALA B 1 170 ? 2.945 -4.965 -5.086 1 98.69 170 ALA B CA 1
ATOM 2920 C C . ALA B 1 170 ? 2.439 -5.676 -3.836 1 98.69 170 ALA B C 1
ATOM 2922 O O . ALA B 1 170 ? 1.889 -5.043 -2.934 1 98.69 170 ALA B O 1
ATOM 2923 N N . MET B 1 171 ? 2.615 -6.961 -3.791 1 98.69 171 MET B N 1
ATOM 2924 C CA . MET B 1 171 ? 2.162 -7.742 -2.645 1 98.69 171 MET B CA 1
ATOM 2925 C C . MET B 1 171 ? 2.896 -7.324 -1.375 1 98.69 171 MET B C 1
ATOM 2927 O O . MET B 1 171 ? 2.277 -7.145 -0.325 1 98.69 171 MET B O 1
ATOM 2931 N N . GLU B 1 172 ? 4.207 -7.148 -1.451 1 98.44 172 GLU B N 1
ATOM 2932 C CA . GLU B 1 172 ? 4.98 -6.648 -0.321 1 98.44 172 GLU B CA 1
ATOM 2933 C C . GLU B 1 172 ? 4.438 -5.312 0.173 1 98.44 172 GLU B C 1
ATOM 2935 O O . GLU B 1 172 ? 4.176 -5.145 1.365 1 98.44 172 GLU B O 1
ATOM 2940 N N . ASP B 1 173 ? 4.238 -4.41 -0.768 1 97.69 173 ASP B N 1
ATOM 2941 C CA . ASP B 1 173 ? 3.754 -3.076 -0.42 1 97.69 173 ASP B CA 1
ATOM 2942 C C . ASP B 1 173 ? 2.389 -3.15 0.261 1 97.69 173 ASP B C 1
ATOM 2944 O O . ASP B 1 173 ? 2.131 -2.426 1.225 1 97.69 173 ASP B O 1
ATOM 2948 N N . GLY B 1 174 ? 1.593 -4.07 -0.211 1 97.94 174 GLY B N 1
ATOM 2949 C CA . GLY B 1 174 ? 0.259 -4.195 0.354 1 97.94 174 GLY B CA 1
ATOM 2950 C C . GLY B 1 174 ? 0.258 -4.758 1.764 1 97.94 174 GLY B C 1
ATOM 2951 O O . GLY B 1 174 ? -0.66 -4.492 2.543 1 97.94 174 GLY B O 1
ATOM 2952 N N . TYR B 1 175 ? 1.283 -5.477 2.152 1 98.12 175 TYR B N 1
ATOM 2953 C CA . TYR B 1 175 ? 1.328 -6.141 3.449 1 98.12 175 TYR B CA 1
ATOM 2954 C C . TYR B 1 175 ? 2.012 -5.262 4.488 1 98.12 175 TYR B C 1
ATOM 2956 O O . TYR B 1 175 ? 1.934 -5.535 5.691 1 98.12 175 TYR B O 1
ATOM 2964 N N . GLN B 1 176 ? 2.723 -4.215 4.031 1 97.62 176 GLN B N 1
ATOM 2965 C CA . GLN B 1 176 ? 3.551 -3.479 4.977 1 97.62 176 GLN B CA 1
ATOM 2966 C C . GLN B 1 176 ? 2.721 -2.955 6.145 1 97.62 176 GLN B C 1
ATOM 2968 O O . GLN B 1 176 ? 3.115 -3.086 7.305 1 97.62 176 GLN B O 1
ATOM 2973 N N . MET B 1 177 ? 1.515 -2.41 5.824 1 95.44 177 MET B N 1
ATOM 2974 C CA . MET B 1 177 ? 0.7 -1.815 6.879 1 95.44 177 MET B CA 1
ATOM 2975 C C . MET B 1 177 ? 0.227 -2.877 7.863 1 95.44 177 MET B C 1
ATOM 2977 O O . MET B 1 177 ? 0.018 -2.588 9.047 1 95.44 177 MET B O 1
ATOM 2981 N N . GLU B 1 178 ? 0.052 -4.125 7.395 1 96.56 178 GLU B N 1
ATOM 2982 C CA . GLU B 1 178 ? -0.326 -5.207 8.297 1 96.56 178 GLU B CA 1
ATOM 2983 C C . GLU B 1 178 ? 0.738 -5.43 9.367 1 96.56 178 GLU B C 1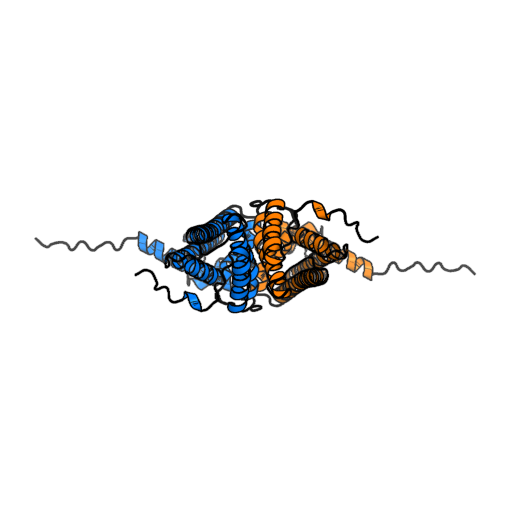
ATOM 2985 O O . GLU B 1 178 ? 0.412 -5.648 10.539 1 96.56 178 GLU B O 1
ATOM 2990 N N . VAL B 1 179 ? 1.945 -5.352 8.984 1 97.12 179 VAL B N 1
ATOM 2991 C CA . VAL B 1 179 ? 3.053 -5.539 9.922 1 97.12 179 VAL B CA 1
ATOM 2992 C C . VAL B 1 179 ? 3.195 -4.301 10.805 1 97.12 179 VAL B C 1
ATOM 2994 O O . VAL B 1 179 ? 3.301 -4.414 12.023 1 97.12 179 VAL B O 1
ATOM 2997 N N . LEU B 1 180 ? 3.146 -3.143 10.203 1 95.81 180 LEU B N 1
ATOM 2998 C CA . LEU B 1 180 ? 3.385 -1.888 10.914 1 95.81 180 LEU B CA 1
ATOM 2999 C C . LEU B 1 180 ? 2.295 -1.627 11.945 1 95.81 180 LEU B C 1
ATOM 3001 O O . LEU B 1 180 ? 2.559 -1.044 13 1 95.81 180 LEU B O 1
ATOM 3005 N N . ALA B 1 181 ? 1.109 -2.086 11.656 1 93.62 181 ALA B N 1
ATOM 3006 C CA . ALA B 1 181 ? -0.01 -1.901 12.57 1 93.62 181 ALA B CA 1
ATOM 3007 C C . ALA B 1 181 ? -0.1 -3.057 13.562 1 93.62 181 ALA B C 1
ATOM 3009 O O . ALA B 1 181 ? -0.964 -3.061 14.445 1 93.62 181 ALA B O 1
ATOM 3010 N N . GLY B 1 182 ? 0.732 -4.109 13.414 1 93.75 182 GLY B N 1
ATOM 3011 C CA . GLY B 1 182 ? 0.781 -5.234 14.336 1 93.75 182 GLY B CA 1
ATOM 3012 C C . GLY B 1 182 ? -0.309 -6.258 14.086 1 93.75 182 GLY B C 1
ATOM 3013 O O . GLY B 1 182 ? -0.631 -7.059 14.969 1 93.75 182 GLY B O 1
ATOM 3014 N N . ARG B 1 183 ? -0.869 -6.281 12.938 1 94.62 183 ARG B N 1
ATOM 3015 C CA . ARG B 1 183 ? -1.98 -7.18 12.633 1 94.62 183 ARG B CA 1
ATOM 3016 C C . ARG B 1 183 ? -1.475 -8.531 12.148 1 94.62 183 ARG B C 1
ATOM 3018 O O . ARG B 1 183 ? -2.176 -9.539 12.266 1 94.62 183 ARG B O 1
ATOM 3025 N N . ARG B 1 184 ? -0.356 -8.492 11.531 1 96.56 184 ARG B N 1
ATOM 3026 C CA . ARG B 1 184 ? 0.356 -9.695 11.109 1 96.56 184 ARG B CA 1
ATOM 3027 C C . ARG B 1 184 ? 1.822 -9.641 11.523 1 96.56 184 ARG B C 1
ATOM 3029 O O . ARG B 1 184 ? 2.424 -8.562 11.547 1 96.56 184 ARG B O 1
ATOM 3036 N N . THR B 1 185 ? 2.326 -10.789 11.852 1 97.62 185 THR B N 1
ATOM 3037 C CA . THR B 1 185 ? 3.758 -10.867 12.117 1 97.62 185 THR B CA 1
ATOM 3038 C C . THR B 1 185 ? 4.547 -10.867 10.812 1 97.62 185 THR B C 1
ATOM 3040 O O . THR B 1 185 ? 4.012 -11.203 9.758 1 97.62 185 THR B O 1
ATOM 3043 N N . ARG B 1 186 ? 5.727 -10.438 10.961 1 97.69 186 ARG B N 1
ATOM 3044 C CA . ARG B 1 186 ? 6.66 -10.531 9.844 1 97.69 186 ARG B CA 1
ATOM 3045 C C . ARG B 1 186 ? 6.707 -11.945 9.281 1 97.69 186 ARG B C 1
ATOM 3047 O O . ARG B 1 186 ? 6.688 -12.141 8.062 1 97.69 186 ARG B O 1
ATOM 3054 N N . ALA B 1 187 ? 6.715 -12.945 10.062 1 97.94 187 ALA B N 1
ATOM 3055 C CA . ALA B 1 187 ? 6.789 -14.336 9.648 1 97.94 187 ALA B CA 1
ATOM 3056 C C . ALA B 1 187 ? 5.559 -14.734 8.828 1 97.94 187 ALA B C 1
ATOM 3058 O O . ALA B 1 187 ? 5.664 -15.469 7.848 1 97.94 187 ALA B O 1
ATOM 3059 N N . GLU B 1 188 ? 4.395 -14.25 9.227 1 98 188 GLU B N 1
ATOM 3060 C CA . GLU B 1 188 ? 3.166 -14.523 8.492 1 98 188 GLU B CA 1
ATOM 3061 C C . GLU B 1 188 ? 3.219 -13.93 7.086 1 98 188 GLU B C 1
ATOM 3063 O O . GLU B 1 188 ? 2.779 -14.562 6.125 1 98 188 GLU B O 1
ATOM 3068 N N . VAL B 1 189 ? 3.758 -12.742 6.973 1 98.62 189 VAL B N 1
ATOM 3069 C CA . VAL B 1 189 ? 3.842 -12.07 5.68 1 98.62 189 VAL B CA 1
ATOM 3070 C C . VAL B 1 189 ? 4.871 -12.773 4.797 1 98.62 189 VAL B C 1
ATOM 3072 O O . VAL B 1 189 ? 4.641 -12.977 3.604 1 98.62 189 VAL B O 1
ATOM 3075 N N . ILE B 1 190 ? 5.965 -13.164 5.371 1 98.5 190 ILE B N 1
ATOM 3076 C CA . ILE B 1 190 ? 6.977 -13.906 4.625 1 98.5 190 ILE B CA 1
ATOM 3077 C C . ILE B 1 190 ? 6.387 -15.219 4.109 1 98.5 190 ILE B C 1
ATOM 3079 O O . ILE B 1 190 ? 6.586 -15.586 2.949 1 98.5 190 ILE B O 1
ATOM 3083 N N . ALA B 1 191 ? 5.637 -15.883 4.91 1 97.94 191 ALA B N 1
ATOM 3084 C CA . ALA B 1 191 ? 4.984 -17.125 4.492 1 97.94 191 ALA B CA 1
ATOM 3085 C C . ALA B 1 191 ? 4.027 -16.875 3.328 1 97.94 191 ALA B C 1
ATOM 3087 O O . ALA B 1 191 ? 3.918 -17.703 2.42 1 97.94 191 ALA B O 1
ATOM 3088 N N . ALA B 1 192 ? 3.324 -15.773 3.393 1 98.5 192 ALA B N 1
ATOM 3089 C CA . ALA B 1 192 ? 2.422 -15.414 2.305 1 98.5 192 ALA B CA 1
ATOM 3090 C C . ALA B 1 192 ? 3.189 -15.195 1.003 1 98.5 192 ALA B C 1
ATOM 3092 O O . ALA B 1 192 ? 2.766 -15.664 -0.059 1 98.5 192 ALA B O 1
ATOM 3093 N N . LEU B 1 193 ? 4.293 -14.516 1.091 1 98.75 193 LEU B N 1
ATOM 3094 C CA . LEU B 1 193 ? 5.113 -14.273 -0.09 1 98.75 193 LEU B CA 1
ATOM 3095 C C . LEU B 1 193 ? 5.738 -15.562 -0.598 1 98.75 193 LEU B C 1
ATOM 3097 O O . LEU B 1 193 ? 5.902 -15.75 -1.806 1 98.75 193 LEU B O 1
ATOM 3101 N N . TYR B 1 194 ? 6.09 -16.453 0.294 1 98.5 194 TYR B N 1
ATOM 3102 C CA . TYR B 1 194 ? 6.598 -17.766 -0.109 1 98.5 194 TYR B CA 1
ATOM 3103 C C . TYR B 1 194 ? 5.523 -18.562 -0.845 1 98.5 194 TYR B C 1
ATOM 3105 O O . TYR B 1 194 ? 5.828 -19.297 -1.79 1 98.5 194 TYR B O 1
ATOM 3113 N N . SER B 1 195 ? 4.324 -18.453 -0.346 1 98.19 195 SER B N 1
ATOM 3114 C CA . SER B 1 195 ? 3.211 -19.078 -1.058 1 98.19 195 SER B CA 1
ATOM 3115 C C . SER B 1 195 ? 3.139 -18.594 -2.502 1 98.19 195 SER B C 1
ATOM 3117 O O . SER B 1 195 ? 2.984 -19.406 -3.424 1 98.19 195 SER B O 1
ATOM 3119 N N . TYR B 1 196 ? 3.293 -17.297 -2.701 1 98.56 196 TYR B N 1
ATOM 3120 C CA . TYR B 1 196 ? 3.297 -16.766 -4.055 1 98.56 196 TYR B CA 1
ATOM 3121 C C . TYR B 1 196 ? 4.496 -17.266 -4.844 1 98.56 196 TYR B C 1
ATOM 3123 O O . TYR B 1 196 ? 4.355 -17.672 -6.004 1 98.56 196 TYR B O 1
ATOM 3131 N N . ALA B 1 197 ? 5.613 -17.25 -4.207 1 98.62 197 ALA B N 1
ATOM 3132 C CA . ALA B 1 197 ? 6.82 -17.734 -4.859 1 98.62 197 ALA B CA 1
ATOM 3133 C C . ALA B 1 197 ? 6.633 -19.172 -5.34 1 98.62 197 ALA B C 1
ATOM 3135 O O . ALA B 1 197 ? 6.973 -19.5 -6.48 1 98.62 197 ALA B O 1
ATOM 3136 N N . ARG B 1 198 ? 6.105 -19.984 -4.504 1 97.56 198 ARG B N 1
ATOM 3137 C CA . ARG B 1 198 ? 5.871 -21.375 -4.875 1 97.56 198 ARG B CA 1
ATOM 3138 C C . ARG B 1 198 ? 4.945 -21.469 -6.082 1 97.56 198 ARG B C 1
ATOM 3140 O O . ARG B 1 198 ? 5.211 -22.234 -7.016 1 97.56 198 ARG B O 1
ATOM 3147 N N . ALA B 1 199 ? 3.934 -20.688 -6.094 1 97.5 199 ALA B N 1
ATOM 3148 C CA . ALA B 1 199 ? 2.926 -20.75 -7.148 1 97.5 199 ALA B CA 1
ATOM 3149 C C . ALA B 1 199 ? 3.516 -20.344 -8.492 1 97.5 199 ALA B C 1
ATOM 3151 O O . ALA B 1 199 ? 3.154 -20.906 -9.531 1 97.5 199 ALA B O 1
ATOM 3152 N N . VAL B 1 200 ? 4.488 -19.406 -8.484 1 97.94 200 VAL B N 1
ATOM 3153 C CA . VAL B 1 200 ? 4.863 -18.828 -9.766 1 97.94 200 VAL B CA 1
ATOM 3154 C C . VAL B 1 200 ? 6.219 -19.375 -10.203 1 97.94 200 VAL B C 1
ATOM 3156 O O . VAL B 1 200 ? 6.598 -19.25 -11.375 1 97.94 200 VAL B O 1
ATOM 3159 N N . THR B 1 201 ? 6.945 -20.016 -9.289 1 97.94 201 THR B N 1
ATOM 3160 C CA . THR B 1 201 ? 8.273 -20.469 -9.664 1 97.94 201 THR B CA 1
ATOM 3161 C C . THR B 1 201 ? 8.367 -22 -9.57 1 97.94 201 THR B C 1
ATOM 3163 O O . THR B 1 201 ? 9.297 -22.594 -10.109 1 97.94 201 THR B O 1
ATOM 3166 N N . GLY B 1 202 ? 7.445 -22.578 -8.812 1 96.38 202 GLY B N 1
ATOM 3167 C CA . GLY B 1 202 ? 7.559 -24 -8.508 1 96.38 202 GLY B CA 1
ATOM 3168 C C . GLY B 1 202 ? 8.539 -24.281 -7.395 1 96.38 202 GLY B C 1
ATOM 3169 O O . GLY B 1 202 ? 8.75 -25.453 -7.027 1 96.38 202 GLY B O 1
ATOM 3170 N N . HIS B 1 203 ? 9.109 -23.219 -6.855 1 96.19 203 HIS B N 1
ATOM 3171 C CA . HIS B 1 203 ? 10.07 -23.344 -5.77 1 96.19 203 HIS B CA 1
ATOM 3172 C C . HIS B 1 203 ? 9.508 -22.781 -4.469 1 96.19 203 HIS B C 1
ATOM 3174 O O . HIS B 1 203 ? 8.961 -21.688 -4.445 1 96.19 203 HIS B O 1
ATOM 3180 N N . ASP B 1 204 ? 9.617 -23.531 -3.363 1 95.06 204 ASP B N 1
ATOM 3181 C CA . ASP B 1 204 ? 9.234 -23.078 -2.031 1 95.06 204 ASP B CA 1
ATOM 3182 C C . ASP B 1 204 ? 10.453 -22.578 -1.251 1 95.06 204 ASP B C 1
ATOM 3184 O O . ASP B 1 204 ? 11.266 -23.375 -0.781 1 95.06 204 ASP B O 1
ATOM 3188 N N . PRO B 1 205 ? 10.539 -21.281 -1.076 1 94.94 205 PRO B N 1
ATOM 3189 C CA . PRO B 1 205 ? 11.719 -20.75 -0.383 1 94.94 205 PRO B CA 1
ATOM 3190 C C . PRO B 1 205 ? 11.812 -21.219 1.066 1 94.94 205 PRO B C 1
ATOM 3192 O O . PRO B 1 205 ? 12.867 -21.109 1.692 1 94.94 205 PRO B O 1
ATOM 3195 N N . GLY B 1 206 ? 10.766 -21.625 1.662 1 89.81 206 GLY B N 1
ATOM 3196 C CA . GLY B 1 206 ? 10.75 -22.078 3.043 1 89.81 206 GLY B CA 1
ATOM 3197 C C . GLY B 1 206 ? 11.172 -23.531 3.195 1 89.81 206 GLY B C 1
ATOM 3198 O O . GLY B 1 206 ? 11.352 -24.016 4.312 1 89.81 206 GLY B O 1
ATOM 3199 N N . ALA B 1 207 ? 11.219 -24.266 2.199 1 81.5 207 ALA B N 1
ATOM 3200 C CA . ALA B 1 207 ? 11.547 -25.688 2.26 1 81.5 207 ALA B CA 1
ATOM 3201 C C . ALA B 1 207 ? 13.023 -25.891 2.59 1 81.5 207 ALA B C 1
ATOM 3203 O O . ALA B 1 207 ? 13.875 -25.109 2.172 1 81.5 207 ALA B O 1
ATOM 3204 N N . ALA B 1 208 ? 13.484 -26.047 4.016 1 61.88 208 ALA B N 1
ATOM 3205 C CA . ALA B 1 208 ? 14.734 -26.281 4.738 1 61.88 208 ALA B CA 1
ATOM 3206 C C . ALA B 1 208 ? 15.844 -26.703 3.785 1 61.88 208 ALA B C 1
ATOM 3208 O O . ALA B 1 208 ? 17.031 -26.5 4.074 1 61.88 208 ALA B O 1
ATOM 3209 N N . GLY B 1 209 ? 15.75 -27.312 2.736 1 52.88 209 GLY B N 1
ATOM 3210 C CA . GLY B 1 209 ? 16.859 -28.078 2.176 1 52.88 209 GLY B CA 1
ATOM 3211 C C . GLY B 1 209 ? 17.953 -27.203 1.587 1 52.88 209 GLY B C 1
ATOM 3212 O O . GLY B 1 209 ? 19.047 -27.688 1.279 1 52.88 209 GLY B O 1
ATOM 3213 N N . ASP B 1 210 ? 17.688 -26 1.171 1 49.19 210 ASP B N 1
ATOM 3214 C CA . ASP B 1 210 ? 18.672 -25.391 0.284 1 49.19 210 ASP B CA 1
ATOM 3215 C C . ASP B 1 210 ? 19.688 -24.578 1.077 1 49.19 210 ASP B C 1
ATOM 3217 O O . ASP B 1 210 ? 20.5 -23.844 0.497 1 49.19 210 ASP B O 1
ATOM 3221 N N . ASP B 1 211 ? 19.609 -24.516 2.281 1 46.94 211 ASP B N 1
ATOM 3222 C CA . ASP B 1 211 ? 20.438 -23.609 3.07 1 46.94 211 ASP B CA 1
ATOM 3223 C C . ASP B 1 211 ? 21.922 -23.953 2.904 1 46.94 211 ASP B C 1
ATOM 3225 O O . ASP B 1 211 ? 22.781 -23.297 3.496 1 46.94 211 ASP B O 1
ATOM 3229 N N . LYS B 1 212 ? 22.219 -25.141 2.533 1 44.31 212 LYS B N 1
ATOM 3230 C CA . LYS B 1 212 ? 23.641 -25.453 2.625 1 44.31 212 LYS B CA 1
ATOM 3231 C C . LYS B 1 212 ? 24.453 -24.641 1.615 1 44.31 212 LYS B C 1
ATOM 3233 O O . LYS B 1 212 ? 25.609 -24.953 1.342 1 44.31 212 LYS B O 1
ATOM 3238 N N . ALA B 1 213 ? 23.812 -23.766 0.887 1 44.75 213 ALA B N 1
ATOM 3239 C CA . ALA B 1 213 ? 24.75 -23.141 -0.043 1 44.75 213 ALA B CA 1
ATOM 3240 C C . ALA B 1 213 ? 25.469 -21.969 0.602 1 44.75 213 ALA B C 1
ATOM 3242 O O . ALA B 1 213 ? 24.828 -21.094 1.188 1 44.75 213 ALA B O 1
ATOM 3243 N N . SER B 1 214 ? 26.719 -22.016 0.989 1 44.06 214 SER B N 1
ATOM 3244 C CA . SER B 1 214 ? 27.703 -21.125 1.572 1 44.06 214 SER B CA 1
ATOM 3245 C C . SER B 1 214 ? 27.703 -19.766 0.865 1 44.06 214 SER B C 1
ATOM 3247 O O . SER B 1 214 ? 27.609 -19.703 -0.362 1 44.06 214 SER B O 1
ATOM 3249 N N . PRO B 1 215 ? 27.438 -18.656 1.529 1 43.5 215 PRO B N 1
ATOM 3250 C CA . PRO B 1 215 ? 27.688 -17.344 0.938 1 43.5 215 PRO B CA 1
ATOM 3251 C C . PRO B 1 215 ? 28.922 -17.312 0.05 1 43.5 215 PRO B C 1
ATOM 3253 O O . PRO B 1 215 ? 29.859 -18.109 0.255 1 43.5 215 PRO B O 1
ATOM 3256 N N . ALA B 1 216 ? 28.797 -16.906 -1.108 1 42.44 216 ALA B N 1
ATOM 3257 C CA . ALA B 1 216 ? 29.984 -16.781 -1.959 1 42.44 216 ALA B CA 1
ATOM 3258 C C . ALA B 1 216 ? 31.141 -16.172 -1.192 1 42.44 216 ALA B C 1
ATOM 3260 O O . ALA B 1 216 ? 30.984 -15.125 -0.544 1 42.44 216 ALA B O 1
ATOM 3261 N N . SER B 1 217 ? 32.219 -17.047 -0.891 1 33.88 217 SER B N 1
ATOM 3262 C CA . SER B 1 217 ? 33.5 -16.547 -0.375 1 33.88 217 SER B CA 1
ATOM 3263 C C . SER B 1 217 ? 33.969 -15.359 -1.199 1 33.88 217 SER B C 1
ATOM 3265 O O . SER B 1 217 ? 33.812 -15.328 -2.42 1 33.88 217 SER B O 1
#